Protein AF-A0A844T2I0-F1 (afdb_monomer)

Mean predicted aligned error: 12.99 Å

Organism: NCBI:txid1928661

Radius of gyration: 28.87 Å; Cα contacts (8 Å, |Δi|>4): 2145; chains: 1; bounding box: 83×70×73 Å

Nearest PDB structures (foldseek):
  5awf-assembly1_B  TM=1.811E-01  e=3.032E+00  Escherichia coli K-12

Structure (mmCIF, N/CA/C/O backbone):
data_AF-A0A844T2I0-F1
#
_entry.id   AF-A0A844T2I0-F1
#
loop_
_atom_site.group_PDB
_atom_site.id
_atom_site.type_symbol
_atom_site.label_atom_id
_atom_site.label_alt_id
_atom_site.label_comp_id
_atom_site.label_asym_id
_atom_site.label_entity_id
_atom_site.label_seq_id
_atom_site.pdbx_PDB_ins_code
_atom_site.Cartn_x
_atom_site.Cartn_y
_atom_site.Cartn_z
_atom_site.occupancy
_atom_site.B_iso_or_equiv
_atom_site.auth_seq_id
_atom_site.auth_comp_id
_atom_site.auth_asym_id
_atom_site.auth_atom_id
_atom_site.pdbx_PDB_model_num
ATOM 1 N N . MET A 1 1 ? 27.250 -4.335 -28.735 1.00 69.75 1 MET A N 1
ATOM 2 C CA . MET A 1 1 ? 27.241 -3.597 -27.463 1.00 69.75 1 MET A CA 1
ATOM 3 C C . MET A 1 1 ? 28.532 -3.901 -26.735 1.00 69.75 1 MET A C 1
ATOM 5 O O . MET A 1 1 ? 28.700 -5.016 -26.253 1.00 69.75 1 MET A O 1
ATOM 9 N N . ALA A 1 2 ? 29.478 -2.966 -26.765 1.00 87.81 2 ALA A N 1
ATOM 10 C CA . ALA A 1 2 ? 30.750 -3.079 -26.058 1.00 87.81 2 ALA A CA 1
ATOM 11 C C . ALA A 1 2 ? 30.844 -2.015 -24.954 1.00 87.81 2 ALA A C 1
ATOM 13 O O . ALA A 1 2 ? 30.252 -0.943 -25.071 1.00 87.81 2 ALA A O 1
ATOM 14 N N . ILE A 1 3 ? 31.605 -2.302 -23.894 1.00 90.38 3 ILE A N 1
ATOM 15 C CA . ILE A 1 3 ? 32.010 -1.287 -22.915 1.00 90.38 3 ILE A CA 1
ATOM 16 C C . ILE A 1 3 ? 33.329 -0.686 -23.395 1.00 90.38 3 ILE A C 1
ATOM 18 O O . ILE A 1 3 ? 34.318 -1.404 -23.551 1.00 90.38 3 ILE A O 1
ATOM 22 N N . ILE A 1 4 ? 33.341 0.623 -23.620 1.00 94.62 4 ILE A N 1
ATOM 23 C CA . ILE A 1 4 ? 34.494 1.374 -24.111 1.00 94.62 4 ILE A CA 1
ATOM 24 C C . ILE A 1 4 ? 34.946 2.321 -22.999 1.00 94.62 4 ILE A C 1
ATOM 26 O O . ILE A 1 4 ? 34.184 3.170 -22.542 1.00 94.62 4 ILE A O 1
ATOM 30 N N . THR A 1 5 ? 36.175 2.151 -22.513 1.00 94.88 5 THR A N 1
ATOM 31 C CA . THR A 1 5 ? 36.647 2.827 -21.293 1.00 94.88 5 THR A CA 1
ATOM 32 C C . THR A 1 5 ? 37.458 4.071 -21.623 1.00 94.88 5 THR A C 1
ATOM 34 O O . THR A 1 5 ? 38.388 4.003 -22.424 1.00 94.88 5 THR A O 1
ATOM 37 N N . TRP A 1 6 ? 37.152 5.198 -20.985 1.00 95.38 6 TRP A N 1
ATOM 38 C CA . TRP A 1 6 ? 37.947 6.416 -21.073 1.00 95.38 6 TRP A CA 1
ATOM 39 C C . TRP A 1 6 ? 39.288 6.228 -20.357 1.00 95.38 6 TRP A C 1
ATOM 41 O O . TRP A 1 6 ? 39.349 6.025 -19.146 1.00 95.38 6 TRP A O 1
ATOM 51 N N . ALA A 1 7 ? 40.373 6.308 -21.118 1.00 93.69 7 ALA A N 1
ATOM 52 C CA . ALA A 1 7 ? 41.746 6.308 -20.631 1.00 93.69 7 ALA A CA 1
ATOM 53 C C . ALA A 1 7 ? 42.330 7.728 -20.525 1.00 93.69 7 ALA A C 1
ATOM 55 O O . ALA A 1 7 ? 43.281 7.939 -19.774 1.00 93.69 7 ALA A O 1
ATOM 56 N N . GLY A 1 8 ? 41.801 8.697 -21.288 1.00 93.31 8 GLY A N 1
ATOM 57 C CA . GLY A 1 8 ? 42.269 10.091 -21.277 1.00 93.31 8 GLY A CA 1
ATOM 58 C C . GLY A 1 8 ? 43.742 10.261 -21.674 1.00 93.31 8 GLY A C 1
ATOM 59 O O . GLY A 1 8 ? 44.407 11.194 -21.228 1.00 93.31 8 GLY A O 1
ATOM 60 N N . ALA A 1 9 ? 44.285 9.340 -22.477 1.00 91.12 9 ALA A N 1
ATOM 61 C CA . ALA A 1 9 ? 45.720 9.264 -22.755 1.00 91.12 9 ALA A CA 1
ATOM 62 C C . ALA A 1 9 ? 46.254 10.410 -23.643 1.00 91.12 9 ALA A C 1
ATOM 64 O O . ALA A 1 9 ? 47.429 10.762 -23.544 1.00 91.12 9 ALA A O 1
ATOM 65 N N . THR A 1 10 ? 45.415 11.001 -24.505 1.00 94.62 10 THR A N 1
ATOM 66 C CA . THR A 1 10 ? 45.847 11.895 -25.600 1.00 94.62 10 THR A CA 1
ATOM 67 C C . THR A 1 10 ? 45.339 13.331 -25.484 1.00 94.62 10 THR A C 1
ATOM 69 O O . THR A 1 10 ? 46.075 14.256 -25.826 1.00 94.62 10 THR A O 1
ATOM 72 N N . SER A 1 11 ? 44.120 13.564 -24.996 1.00 94.69 11 SER A N 1
ATOM 73 C CA . SER A 1 11 ? 43.475 14.883 -24.840 1.00 94.69 11 SER A CA 1
ATOM 74 C C . SER A 1 11 ? 42.271 14.774 -23.885 1.00 94.69 11 SER A C 1
ATOM 76 O O . SER A 1 11 ? 42.025 13.709 -23.328 1.00 94.69 11 SER A O 1
ATOM 78 N N . ASN A 1 12 ? 41.541 15.870 -23.666 1.00 93.81 12 ASN A N 1
ATOM 79 C CA . ASN A 1 12 ? 40.228 15.861 -23.009 1.00 93.81 12 ASN A CA 1
ATOM 80 C C . ASN A 1 12 ? 39.062 15.702 -24.003 1.00 93.81 12 ASN A C 1
ATOM 82 O O . ASN A 1 12 ? 37.928 15.541 -23.583 1.00 93.81 12 ASN A O 1
ATOM 86 N N . ASP A 1 13 ? 39.303 15.743 -25.312 1.00 92.81 13 ASP A N 1
ATOM 87 C CA . ASP A 1 13 ? 38.244 15.714 -26.324 1.00 92.81 13 ASP A CA 1
ATOM 88 C C . ASP A 1 13 ? 37.599 14.321 -26.430 1.00 92.81 13 ASP A C 1
ATOM 90 O O . ASP A 1 13 ? 38.273 13.338 -26.767 1.00 92.81 13 ASP A O 1
ATOM 94 N N . TRP A 1 14 ? 36.287 14.253 -26.164 1.00 91.44 14 TRP A N 1
ATOM 95 C CA . TRP A 1 14 ? 35.465 13.039 -26.250 1.00 91.44 14 TRP A CA 1
ATOM 96 C C . TRP A 1 14 ? 35.635 12.295 -27.583 1.00 91.44 14 TRP A C 1
ATOM 98 O O . TRP A 1 14 ? 35.633 11.064 -27.628 1.00 91.44 14 TRP A O 1
ATOM 108 N N . THR A 1 15 ? 35.807 13.035 -28.679 1.00 91.94 15 THR A N 1
ATOM 109 C CA . THR A 1 15 ? 35.833 12.492 -30.045 1.00 91.94 15 THR A CA 1
ATOM 110 C C . THR A 1 15 ? 37.193 11.918 -30.454 1.00 91.94 15 THR A C 1
ATOM 112 O O . THR A 1 15 ? 37.325 11.294 -31.508 1.00 91.94 15 THR A O 1
ATOM 115 N N . THR A 1 16 ? 38.226 12.070 -29.622 1.00 94.00 16 THR A N 1
ATOM 116 C CA . THR A 1 16 ? 39.556 11.522 -29.907 1.00 94.00 16 THR A CA 1
ATOM 117 C C . THR A 1 16 ? 39.598 10.027 -29.564 1.00 94.00 16 THR A C 1
ATOM 119 O O . THR A 1 16 ? 39.719 9.648 -28.402 1.00 94.00 16 THR A O 1
ATOM 122 N N . ALA A 1 17 ? 39.567 9.158 -30.582 1.00 95.00 17 ALA A N 1
ATOM 123 C CA . ALA A 1 17 ? 39.585 7.694 -30.426 1.00 95.00 17 ALA A CA 1
ATOM 124 C C . ALA A 1 17 ? 40.728 7.166 -29.530 1.00 95.00 17 ALA A C 1
ATOM 126 O O . ALA A 1 17 ? 40.533 6.229 -28.765 1.00 95.00 17 ALA A O 1
ATOM 127 N N . ALA A 1 18 ? 41.904 7.803 -29.563 1.00 96.38 18 ALA A N 1
ATOM 128 C CA . ALA A 1 18 ? 43.061 7.437 -28.740 1.00 96.38 18 ALA A CA 1
ATOM 129 C C . ALA A 1 18 ? 42.897 7.732 -27.230 1.00 96.38 18 ALA A C 1
ATOM 131 O O . ALA A 1 18 ? 43.765 7.364 -26.439 1.00 96.38 18 ALA A O 1
ATOM 132 N N . ASN A 1 19 ? 41.813 8.397 -26.813 1.00 96.00 19 ASN A N 1
ATOM 133 C CA . ASN A 1 19 ? 41.444 8.541 -25.402 1.00 96.00 19 ASN A CA 1
ATOM 134 C C . ASN A 1 19 ? 40.646 7.349 -24.869 1.00 96.00 19 ASN A C 1
ATOM 136 O O . ASN A 1 19 ? 40.415 7.291 -23.665 1.00 96.00 19 ASN A O 1
ATOM 140 N N . TRP A 1 20 ? 40.239 6.415 -25.727 1.00 95.94 20 TRP A N 1
ATOM 141 C CA . TRP A 1 20 ? 39.395 5.281 -25.375 1.00 95.94 20 TRP A CA 1
ATOM 142 C C . TRP A 1 20 ? 40.172 3.960 -25.413 1.00 95.94 20 TRP A C 1
ATOM 144 O O . TRP A 1 20 ? 41.181 3.824 -26.106 1.00 95.94 20 TRP A O 1
ATOM 154 N N . SER A 1 21 ? 39.699 2.971 -24.659 1.00 95.00 21 SER A N 1
ATOM 155 C CA . SER A 1 21 ? 40.197 1.597 -24.674 1.00 95.00 21 SER A CA 1
ATOM 156 C C . SER A 1 21 ? 39.020 0.624 -24.826 1.00 95.00 21 SER A C 1
ATOM 158 O O . SER A 1 21 ? 38.177 0.566 -23.921 1.00 95.00 21 SER A O 1
ATOM 160 N N . PRO A 1 22 ? 38.933 -0.132 -25.942 1.00 96.25 22 PRO A N 1
ATOM 161 C CA . PRO A 1 22 ? 39.790 -0.054 -27.140 1.00 96.25 22 PRO A CA 1
ATOM 162 C C . PRO A 1 22 ? 39.733 1.333 -27.826 1.00 96.25 22 PRO A C 1
ATOM 164 O O . PRO A 1 22 ? 38.792 2.078 -27.558 1.00 96.25 22 PRO A O 1
ATOM 167 N N . PRO A 1 23 ? 40.712 1.700 -28.688 1.00 95.88 23 PRO A N 1
ATOM 168 C CA . PRO A 1 23 ? 40.857 3.052 -29.248 1.00 95.88 23 PRO A CA 1
ATOM 169 C C . PRO A 1 23 ? 39.814 3.360 -30.331 1.00 95.88 23 PRO A C 1
ATOM 171 O O . PRO A 1 23 ? 40.124 3.496 -31.514 1.00 95.88 23 PRO A O 1
ATOM 174 N N . THR A 1 24 ? 38.557 3.447 -29.912 1.00 94.88 24 THR A N 1
ATOM 175 C CA . THR A 1 24 ? 37.385 3.768 -30.722 1.00 94.88 24 THR A CA 1
ATOM 176 C C . THR A 1 24 ? 36.472 4.693 -29.930 1.00 94.88 24 THR A C 1
ATOM 178 O O . THR A 1 24 ? 36.330 4.538 -28.722 1.00 94.88 24 THR A O 1
ATOM 181 N N . VAL A 1 25 ? 35.837 5.652 -30.601 1.00 92.88 25 VAL A N 1
ATOM 182 C CA . VAL A 1 25 ? 34.826 6.503 -29.958 1.00 92.88 25 VAL A CA 1
ATOM 183 C C . VAL A 1 25 ? 33.553 5.671 -29.746 1.00 92.88 25 VAL A C 1
ATOM 185 O O . VAL A 1 25 ? 33.112 5.037 -30.714 1.00 92.88 25 VAL A O 1
ATOM 188 N N . PRO A 1 26 ? 32.958 5.660 -28.536 1.00 92.19 26 PRO A N 1
ATOM 189 C CA . PRO A 1 26 ? 31.719 4.935 -28.260 1.00 92.19 26 PRO A CA 1
ATOM 190 C C . PRO A 1 26 ? 30.603 5.302 -29.249 1.00 92.19 26 PRO A C 1
ATOM 192 O O . PRO A 1 26 ? 30.355 6.484 -29.495 1.00 92.19 26 PRO A O 1
ATOM 195 N N . GLN A 1 27 ? 29.938 4.293 -29.815 1.00 90.25 27 GLN A N 1
ATOM 196 C CA . GLN A 1 27 ? 28.776 4.456 -30.696 1.00 90.25 27 GLN A CA 1
ATOM 197 C C . GLN A 1 27 ? 27.467 4.269 -29.915 1.00 90.25 27 GLN A C 1
ATOM 199 O O . GLN A 1 27 ? 27.481 3.830 -28.769 1.00 90.25 27 GLN A O 1
ATOM 204 N N . SER A 1 28 ? 26.315 4.552 -30.530 1.00 85.56 28 SER A N 1
ATOM 205 C CA . SER A 1 28 ? 25.010 4.508 -29.846 1.00 85.56 28 SER A CA 1
ATOM 206 C C . SER A 1 28 ? 24.662 3.162 -29.197 1.00 85.56 28 SER A C 1
ATOM 208 O O . SER A 1 28 ? 23.976 3.123 -28.181 1.00 85.56 28 SER A O 1
ATOM 210 N N . SER A 1 29 ? 25.166 2.052 -29.742 1.00 85.38 29 SER A N 1
ATOM 211 C CA . SER A 1 29 ? 24.976 0.709 -29.181 1.00 85.38 29 SER A CA 1
ATOM 212 C C . SER A 1 29 ? 25.960 0.334 -28.068 1.00 85.38 29 SER A C 1
ATOM 214 O O . SER A 1 29 ? 25.917 -0.803 -27.599 1.00 85.38 29 SER A O 1
ATOM 216 N N . ASP A 1 30 ? 26.901 1.212 -27.722 1.00 89.38 30 ASP A N 1
ATOM 217 C CA . ASP A 1 30 ? 27.963 0.962 -26.747 1.00 89.38 30 ASP A CA 1
ATOM 218 C C . ASP A 1 30 ? 27.658 1.604 -25.389 1.00 89.38 30 ASP A C 1
ATOM 220 O O . ASP A 1 30 ? 26.707 2.370 -25.215 1.00 89.38 30 ASP A O 1
ATOM 224 N N . THR A 1 31 ? 28.498 1.294 -24.405 1.00 88.62 31 THR A N 1
ATOM 225 C CA . THR A 1 31 ? 28.509 1.952 -23.098 1.00 88.62 31 THR A CA 1
ATOM 226 C C . THR A 1 31 ? 29.874 2.583 -22.862 1.00 88.62 31 THR A C 1
ATOM 228 O O . THR A 1 31 ? 30.890 1.888 -22.839 1.00 88.62 31 THR A O 1
ATOM 231 N N . ALA A 1 32 ? 29.908 3.898 -22.674 1.00 91.19 32 ALA A N 1
ATOM 232 C CA . ALA A 1 32 ? 31.112 4.619 -22.291 1.00 91.19 32 ALA A CA 1
ATOM 233 C C . ALA A 1 32 ? 31.333 4.496 -20.778 1.00 91.19 32 ALA A C 1
ATOM 235 O O . ALA A 1 32 ? 30.463 4.867 -19.996 1.00 91.19 32 ALA A O 1
ATOM 236 N N . LEU A 1 33 ? 32.493 3.999 -20.355 1.00 91.69 33 LEU A N 1
ATOM 237 C CA . LEU A 1 33 ? 32.886 3.921 -18.947 1.00 91.69 33 LEU A CA 1
ATOM 238 C C . LEU A 1 33 ? 33.938 4.990 -18.646 1.00 91.69 33 LEU A C 1
ATOM 240 O O . LEU A 1 33 ? 35.017 4.954 -19.232 1.00 91.69 33 LEU A O 1
ATOM 244 N N . ILE A 1 34 ? 33.667 5.900 -17.712 1.00 91.94 34 ILE A N 1
ATOM 245 C CA . ILE A 1 34 ? 34.626 6.910 -17.247 1.00 91.94 34 ILE A CA 1
ATOM 246 C C . ILE A 1 34 ? 35.048 6.552 -15.814 1.00 91.94 34 ILE A C 1
ATOM 248 O O . ILE A 1 34 ? 34.294 6.818 -14.876 1.00 91.94 34 ILE A O 1
ATOM 252 N N . PRO A 1 35 ? 36.220 5.920 -15.620 1.00 90.12 35 PRO A N 1
ATOM 253 C CA . PRO A 1 35 ? 36.683 5.527 -14.294 1.00 90.12 35 PRO A CA 1
ATOM 254 C C . PRO A 1 35 ? 37.177 6.739 -13.481 1.00 90.12 35 PRO A C 1
ATOM 256 O O . PRO A 1 35 ? 37.520 7.773 -14.060 1.00 90.12 35 PRO A O 1
ATOM 259 N N . PRO A 1 36 ? 37.257 6.626 -12.142 1.00 88.50 36 PRO A N 1
ATOM 260 C CA . PRO A 1 36 ? 37.872 7.658 -11.314 1.00 88.50 36 PRO A CA 1
ATOM 261 C C . PRO A 1 36 ? 39.375 7.800 -11.601 1.00 88.50 36 PRO A C 1
ATOM 263 O O . PRO A 1 36 ? 40.029 6.868 -12.073 1.00 88.50 36 PRO A O 1
ATOM 266 N N . GLY A 1 37 ? 39.937 8.972 -11.293 1.00 83.00 37 GLY A N 1
ATOM 267 C CA . GLY A 1 37 ? 41.390 9.195 -11.336 1.00 83.00 37 GLY A CA 1
ATOM 268 C C . GLY A 1 37 ? 41.997 9.329 -12.739 1.00 83.00 37 GLY A C 1
ATOM 269 O O . GLY A 1 37 ? 43.213 9.217 -12.901 1.00 83.00 37 GLY A O 1
ATOM 270 N N . THR A 1 38 ? 41.184 9.581 -13.767 1.00 84.88 38 THR A N 1
ATOM 271 C CA . THR A 1 38 ? 41.684 9.840 -15.125 1.00 84.88 38 THR A CA 1
ATOM 272 C C . THR A 1 38 ? 42.481 11.144 -15.161 1.00 84.88 38 THR A C 1
ATOM 274 O O . THR A 1 38 ? 42.007 12.172 -14.682 1.00 84.88 38 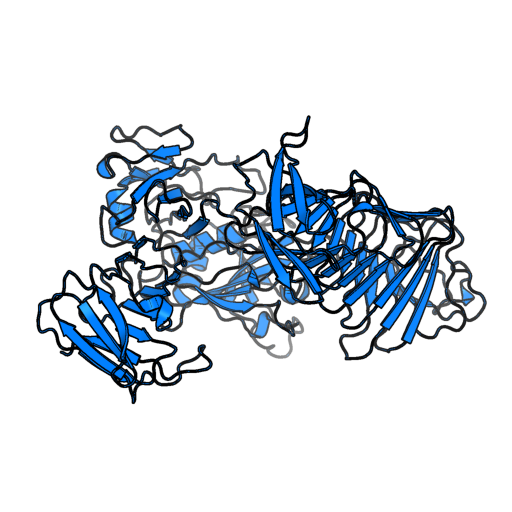THR A O 1
ATOM 277 N N . SER A 1 39 ? 43.667 11.136 -15.776 1.00 84.69 39 SER A N 1
ATOM 278 C CA . SER A 1 39 ? 44.554 12.312 -15.831 1.00 84.69 39 SER A CA 1
ATOM 279 C C . SER A 1 39 ? 43.997 13.472 -16.664 1.00 84.69 39 SER A C 1
ATOM 281 O O . SER A 1 39 ? 44.412 14.617 -16.488 1.00 84.69 39 SER A O 1
ATOM 283 N N . ARG A 1 40 ? 43.066 13.182 -17.581 1.00 92.94 40 ARG A N 1
ATOM 284 C CA . ARG A 1 40 ? 42.372 14.160 -18.425 1.00 92.94 40 ARG A CA 1
ATOM 285 C C . ARG A 1 40 ? 40.884 13.849 -18.414 1.00 92.94 40 ARG A C 1
ATOM 287 O O . ARG A 1 40 ? 40.463 12.864 -19.015 1.00 92.94 40 ARG A O 1
ATOM 294 N N . ALA A 1 41 ? 40.112 14.674 -17.716 1.00 92.25 41 ALA A N 1
ATOM 295 C CA . ALA A 1 41 ? 38.660 14.557 -17.676 1.00 92.25 41 ALA A CA 1
ATOM 296 C C . ALA A 1 41 ? 38.062 14.748 -19.084 1.00 92.25 41 ALA A C 1
ATOM 298 O O . ALA A 1 41 ? 38.494 15.668 -19.785 1.00 92.25 41 ALA A O 1
ATOM 299 N N . PRO A 1 42 ? 37.092 13.923 -19.510 1.00 94.00 42 PRO A N 1
ATOM 300 C CA . PRO A 1 42 ? 36.439 14.085 -20.803 1.00 94.00 42 PRO A CA 1
ATOM 301 C C . PRO A 1 42 ? 35.680 15.417 -20.908 1.00 94.00 42 PRO A C 1
ATOM 303 O O . PRO A 1 42 ? 35.055 15.891 -19.956 1.00 94.00 42 PRO A O 1
ATOM 306 N N . THR A 1 43 ? 35.716 16.001 -22.102 1.00 92.69 43 THR A N 1
ATOM 307 C CA . THR A 1 43 ? 34.972 17.185 -22.528 1.00 92.69 43 THR A CA 1
ATOM 308 C C . THR A 1 43 ? 34.156 16.833 -23.765 1.00 92.69 43 THR A C 1
ATOM 310 O O . THR A 1 43 ? 34.708 16.516 -24.820 1.00 92.69 43 THR A O 1
ATOM 313 N N . ILE A 1 44 ? 32.833 16.914 -23.640 1.00 89.06 44 ILE A N 1
ATOM 314 C CA . ILE A 1 44 ? 31.886 16.758 -24.744 1.00 89.06 44 ILE A CA 1
ATOM 315 C C . ILE A 1 44 ? 31.719 18.131 -25.403 1.00 89.06 44 ILE A C 1
ATOM 317 O O . ILE A 1 44 ? 30.972 18.973 -24.912 1.00 89.06 44 ILE A O 1
ATOM 321 N N . SER A 1 45 ? 32.461 18.380 -26.482 1.00 82.44 45 SER A N 1
ATOM 322 C CA . SER A 1 45 ? 32.497 19.668 -27.199 1.00 82.44 45 SER A CA 1
ATOM 323 C C . SER A 1 45 ? 31.698 19.686 -28.508 1.00 82.44 45 SER A C 1
ATOM 325 O O . SER A 1 45 ? 31.561 20.744 -29.120 1.00 82.44 45 SER A O 1
ATOM 327 N N . ALA A 1 46 ? 31.159 18.544 -28.944 1.00 67.19 46 ALA A N 1
ATOM 328 C CA . ALA A 1 46 ? 30.363 18.417 -30.163 1.00 67.19 46 ALA A CA 1
ATOM 329 C C . ALA A 1 46 ? 29.050 17.665 -29.895 1.00 67.19 46 ALA A C 1
ATOM 331 O O . ALA A 1 46 ? 29.000 16.758 -29.064 1.00 67.19 46 ALA A O 1
ATOM 332 N N . LEU A 1 47 ? 27.995 18.044 -30.625 1.00 61.59 47 LEU A N 1
ATOM 333 C CA . LEU A 1 47 ? 26.693 17.371 -30.609 1.00 61.59 47 LEU A CA 1
ATOM 334 C C . LEU A 1 47 ? 26.857 15.905 -31.043 1.00 61.59 47 LEU A C 1
ATOM 336 O O . LEU A 1 47 ? 27.437 15.651 -32.098 1.00 61.59 47 LEU A O 1
ATOM 340 N N . GLY A 1 48 ? 26.315 14.952 -30.274 1.00 62.16 48 GLY A N 1
ATOM 341 C CA . GLY A 1 48 ? 26.172 13.567 -30.753 1.00 62.16 48 GLY A CA 1
ATOM 342 C C . GLY A 1 48 ? 26.516 12.427 -29.793 1.00 62.16 48 GLY A C 1
ATOM 343 O O . GLY A 1 48 ? 26.605 11.286 -30.253 1.00 62.16 48 GLY A O 1
ATOM 344 N N . VAL A 1 49 ? 26.685 12.665 -28.485 1.00 76.50 49 VAL A N 1
ATOM 345 C CA . VAL A 1 49 ? 26.754 11.540 -27.532 1.00 76.50 49 VAL A CA 1
ATOM 346 C C . VAL A 1 49 ? 25.402 10.827 -27.529 1.00 76.50 49 VAL A C 1
ATOM 348 O O . VAL A 1 49 ? 24.392 11.394 -27.121 1.00 76.50 49 VAL A O 1
ATOM 351 N N . SER A 1 50 ? 25.400 9.602 -28.051 1.00 79.12 50 SER A N 1
ATOM 352 C CA . SER A 1 50 ? 24.217 8.751 -28.250 1.00 79.12 50 SER A CA 1
ATOM 353 C C . SER A 1 50 ? 24.368 7.371 -27.600 1.00 79.12 50 SER A C 1
ATOM 355 O O . SER A 1 50 ? 23.498 6.520 -27.755 1.00 79.12 50 SER A O 1
ATOM 357 N N . CYS A 1 51 ? 25.456 7.155 -26.857 1.00 82.38 51 CYS A N 1
ATOM 358 C CA . CYS A 1 51 ? 25.729 5.934 -26.108 1.00 82.38 51 CYS A CA 1
ATOM 359 C C . CYS A 1 51 ? 25.302 6.063 -24.638 1.00 82.38 51 CYS A C 1
ATOM 361 O O . CYS A 1 51 ? 25.243 7.168 -24.088 1.00 82.38 51 CYS A O 1
ATOM 363 N N . ALA A 1 52 ? 25.088 4.925 -23.976 1.00 84.81 52 ALA A N 1
ATOM 364 C CA . ALA A 1 52 ? 24.953 4.891 -22.522 1.00 84.81 52 ALA A CA 1
ATOM 365 C C . ALA A 1 52 ? 26.275 5.298 -21.847 1.00 84.81 52 ALA A C 1
ATOM 367 O O . ALA A 1 52 ? 27.353 5.083 -22.410 1.00 84.81 52 ALA A O 1
ATOM 368 N N . MET A 1 53 ? 26.212 5.859 -20.640 1.00 87.56 53 MET A N 1
ATOM 369 C CA . MET A 1 53 ? 27.395 6.273 -19.877 1.00 87.56 53 MET A CA 1
ATOM 370 C C . MET A 1 53 ? 27.399 5.670 -18.476 1.00 87.56 53 MET A C 1
ATOM 372 O O . MET A 1 53 ? 26.367 5.629 -17.816 1.00 87.56 53 MET A O 1
ATOM 376 N N . ILE A 1 54 ? 28.574 5.256 -18.007 1.00 87.00 54 ILE A N 1
ATOM 377 C CA . ILE A 1 54 ? 28.846 4.896 -16.617 1.00 87.00 54 ILE A CA 1
ATOM 378 C C . ILE A 1 54 ? 29.935 5.833 -16.100 1.00 87.00 54 ILE A C 1
ATOM 380 O O . ILE A 1 54 ? 31.047 5.843 -16.632 1.00 87.00 54 ILE A O 1
ATOM 384 N N . LEU A 1 55 ? 29.624 6.605 -15.060 1.00 87.94 55 LEU A N 1
ATOM 385 C CA . LEU A 1 55 ? 30.592 7.437 -14.346 1.00 87.94 55 LEU A CA 1
ATOM 386 C C . LEU A 1 55 ? 30.984 6.724 -13.049 1.00 87.94 55 LEU A C 1
ATOM 388 O O . LEU A 1 55 ? 30.137 6.496 -12.185 1.00 87.94 55 LEU A O 1
ATOM 392 N N . GLY A 1 56 ? 32.261 6.362 -12.929 1.00 81.25 56 GLY A N 1
ATOM 393 C CA . GLY A 1 56 ? 32.802 5.616 -11.793 1.00 81.25 56 GLY A CA 1
ATOM 394 C C . GLY A 1 56 ? 33.144 4.153 -12.098 1.00 81.25 56 GLY A C 1
ATOM 395 O O . GLY A 1 56 ? 33.017 3.669 -13.221 1.00 81.25 56 GLY A O 1
ATOM 396 N N . LYS A 1 57 ? 33.640 3.448 -11.075 1.00 72.25 57 LYS A N 1
ATOM 397 C CA . LYS A 1 57 ? 33.902 1.995 -11.047 1.00 72.25 57 LYS A CA 1
ATOM 398 C C . LYS A 1 57 ? 33.783 1.511 -9.589 1.00 72.25 57 LYS A C 1
ATOM 400 O O . LYS A 1 57 ? 33.408 2.270 -8.708 1.00 72.25 57 LYS A O 1
ATOM 405 N N . ALA A 1 58 ? 34.139 0.261 -9.291 1.00 60.06 58 ALA A N 1
ATOM 406 C CA . ALA A 1 58 ? 34.179 -0.315 -7.939 1.00 60.06 58 ALA A CA 1
ATOM 407 C C . ALA A 1 58 ? 35.197 0.320 -6.959 1.00 60.06 58 ALA A C 1
ATOM 409 O O . ALA A 1 58 ? 35.451 -0.247 -5.900 1.00 60.06 58 ALA A O 1
ATOM 410 N N . GLU A 1 59 ? 35.807 1.446 -7.315 1.00 64.62 59 GLU A N 1
ATOM 411 C CA . GLU A 1 59 ? 36.903 2.090 -6.593 1.00 64.62 59 GLU A CA 1
ATOM 412 C C . GLU A 1 59 ? 36.451 3.488 -6.141 1.00 64.62 59 GLU A C 1
ATOM 414 O O . GLU A 1 59 ? 35.690 4.145 -6.851 1.00 64.62 59 GLU A O 1
ATOM 419 N N . SER A 1 60 ? 36.918 3.946 -4.975 1.00 69.69 60 SER A N 1
ATOM 420 C CA . SER A 1 60 ? 36.737 5.336 -4.532 1.00 69.69 60 SER A CA 1
ATOM 421 C C . SER A 1 60 ? 37.531 6.300 -5.403 1.00 69.69 60 SER A C 1
ATOM 423 O O . SER A 1 60 ? 38.619 5.962 -5.875 1.00 69.69 60 SER A O 1
ATOM 425 N N . GLY A 1 61 ? 37.057 7.534 -5.518 1.00 81.12 61 GLY A N 1
ATOM 426 C CA . GLY A 1 61 ? 37.797 8.610 -6.164 1.00 81.12 61 GLY A CA 1
ATOM 427 C C . GLY A 1 61 ? 36.868 9.667 -6.730 1.00 81.12 61 GLY A C 1
ATOM 428 O O . GLY A 1 61 ? 35.692 9.714 -6.380 1.00 81.12 61 GLY A O 1
ATOM 429 N N . SER A 1 62 ? 37.406 10.495 -7.622 1.00 87.75 62 SER A N 1
ATOM 430 C CA . SER A 1 62 ? 36.638 11.526 -8.306 1.00 87.75 62 SER A CA 1
ATOM 431 C C . SER A 1 62 ? 36.568 11.296 -9.812 1.00 87.75 62 SER A C 1
ATOM 433 O O . SER A 1 62 ? 37.531 10.843 -10.444 1.00 87.75 62 SER A O 1
ATOM 435 N N . VAL A 1 63 ? 35.410 11.617 -10.386 1.00 90.69 63 VAL A N 1
ATOM 436 C CA . VAL A 1 63 ? 35.150 11.628 -11.828 1.00 90.69 63 VAL A CA 1
ATOM 437 C C . VAL A 1 63 ? 34.658 13.016 -12.206 1.00 90.69 63 VAL A C 1
ATOM 439 O O . VAL A 1 63 ? 33.763 13.553 -11.566 1.00 90.69 63 VAL A O 1
ATOM 442 N N . THR A 1 64 ? 35.199 13.595 -13.273 1.00 92.88 64 THR A N 1
ATOM 443 C CA . THR A 1 64 ? 34.700 14.861 -13.819 1.00 92.88 64 THR A CA 1
ATOM 444 C C . THR A 1 64 ? 34.307 14.665 -15.272 1.00 92.88 64 THR A C 1
ATOM 446 O O . THR A 1 64 ? 35.085 14.120 -16.052 1.00 92.88 64 THR A O 1
ATOM 449 N N . LEU A 1 65 ? 33.120 15.139 -15.641 1.00 91.94 65 LEU A N 1
ATOM 450 C CA . LEU A 1 65 ? 32.653 15.221 -17.019 1.00 91.94 65 LEU A CA 1
ATOM 451 C C . LEU A 1 65 ? 32.328 16.679 -17.343 1.00 91.94 65 LEU A C 1
ATOM 453 O O . LEU A 1 65 ? 31.486 17.297 -16.693 1.00 91.94 65 LEU A O 1
ATOM 457 N N . ASN A 1 66 ? 32.992 17.221 -18.362 1.00 92.38 66 ASN A N 1
ATOM 458 C CA . ASN A 1 66 ? 32.714 18.561 -18.863 1.00 92.38 66 ASN A CA 1
ATOM 459 C C . ASN A 1 66 ? 31.773 18.474 -20.066 1.00 92.38 66 ASN A C 1
ATOM 461 O O . ASN A 1 66 ? 32.044 17.747 -21.024 1.00 92.38 66 ASN A O 1
ATOM 465 N N . VAL A 1 67 ? 30.694 19.246 -20.044 1.00 88.88 67 VAL A N 1
ATOM 466 C CA . VAL A 1 67 ? 29.667 19.267 -21.085 1.00 88.88 67 VAL A CA 1
ATOM 467 C C . VAL A 1 67 ? 29.624 20.663 -21.693 1.00 88.88 67 VAL A C 1
ATOM 469 O O . VAL A 1 67 ? 29.167 21.611 -21.063 1.00 88.88 67 VAL A O 1
ATOM 472 N N . ALA A 1 68 ? 30.119 20.797 -22.919 1.00 84.81 68 ALA A N 1
ATOM 473 C CA . ALA A 1 68 ? 30.152 22.054 -23.668 1.00 84.81 68 ALA A CA 1
ATOM 474 C C . ALA A 1 68 ? 29.230 22.036 -24.903 1.00 84.81 68 ALA A C 1
ATOM 476 O O . ALA A 1 68 ? 29.244 22.979 -25.685 1.00 84.81 68 ALA A O 1
ATOM 477 N N . ALA A 1 69 ? 28.440 20.976 -25.087 1.00 79.25 69 ALA A N 1
ATOM 478 C CA . ALA A 1 69 ? 27.441 20.827 -26.143 1.00 79.25 69 ALA A CA 1
ATOM 479 C C . ALA A 1 69 ? 26.262 19.978 -25.635 1.00 79.25 69 ALA A C 1
ATOM 481 O O . ALA A 1 69 ? 26.403 19.267 -24.639 1.00 79.25 69 ALA A O 1
ATOM 482 N N . ALA A 1 70 ? 25.114 20.016 -26.322 1.00 69.44 70 ALA A N 1
ATOM 483 C CA . ALA A 1 70 ? 23.974 19.172 -25.957 1.00 69.44 70 ALA A CA 1
ATOM 484 C C . ALA A 1 70 ? 24.301 17.673 -26.118 1.00 69.44 70 ALA A C 1
ATOM 486 O O . ALA A 1 70 ? 24.948 17.268 -27.091 1.00 69.44 70 ALA A O 1
ATOM 487 N N . PHE A 1 71 ? 23.828 16.850 -25.180 1.00 71.94 71 PHE A N 1
ATOM 488 C CA . PHE A 1 71 ? 23.975 15.394 -25.206 1.00 71.94 71 PHE A CA 1
ATOM 489 C C . PHE A 1 71 ? 22.600 14.722 -25.299 1.00 71.94 71 PHE A C 1
ATOM 491 O O . PHE A 1 71 ? 21.626 15.211 -24.735 1.00 71.94 71 PHE A O 1
ATOM 498 N N . GLY A 1 72 ? 22.508 13.660 -26.106 1.00 64.06 72 GLY A N 1
ATOM 499 C CA . GLY A 1 72 ? 21.233 13.070 -26.517 1.00 64.06 72 GLY A CA 1
ATOM 500 C C . GLY A 1 72 ? 20.498 12.313 -25.407 1.00 64.06 72 GLY A C 1
ATOM 501 O O . GLY A 1 72 ? 20.973 12.201 -24.278 1.00 64.06 72 GLY A O 1
ATOM 502 N N . ALA A 1 73 ? 19.337 11.756 -25.761 1.00 65.38 73 ALA A N 1
ATOM 503 C CA . ALA A 1 73 ? 18.511 10.904 -24.905 1.00 65.38 73 ALA A CA 1
ATOM 504 C C . ALA A 1 73 ? 19.214 9.567 -24.599 1.00 65.38 73 ALA A C 1
ATOM 506 O O . ALA A 1 73 ? 18.947 8.552 -25.242 1.00 65.38 73 ALA A O 1
ATOM 507 N N . THR A 1 74 ? 20.158 9.559 -23.657 1.00 70.81 74 THR A N 1
ATOM 508 C CA . THR A 1 74 ? 20.882 8.344 -23.267 1.00 70.81 74 THR A CA 1
ATOM 509 C C . THR A 1 74 ? 20.870 8.139 -21.756 1.00 70.81 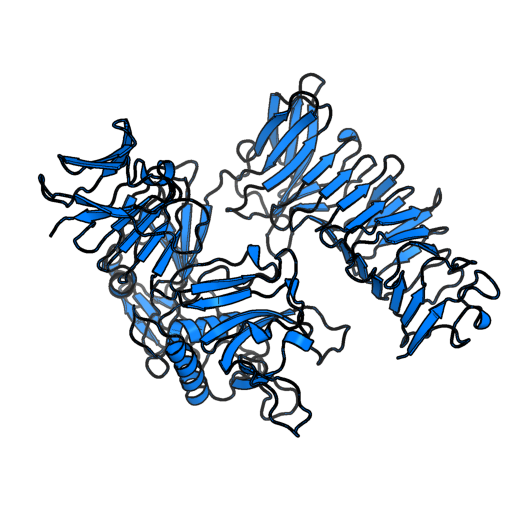74 THR A C 1
ATOM 511 O O . THR A 1 74 ? 20.849 9.110 -20.995 1.00 70.81 74 THR A O 1
ATOM 514 N N . PRO A 1 75 ? 20.865 6.880 -21.284 1.00 75.19 75 PRO A N 1
ATOM 515 C CA . PRO A 1 75 ? 20.994 6.604 -19.865 1.00 75.19 75 PRO A CA 1
ATOM 516 C C . PRO A 1 75 ? 22.430 6.885 -19.396 1.00 75.19 75 PRO A C 1
ATOM 518 O O . PRO A 1 75 ? 23.408 6.418 -19.986 1.00 75.19 75 PRO A O 1
ATOM 521 N N . MET A 1 76 ? 22.541 7.625 -18.301 1.00 80.62 76 MET A N 1
ATOM 522 C CA . MET A 1 76 ? 23.749 7.875 -17.531 1.00 80.62 76 MET A CA 1
ATOM 523 C C . MET A 1 76 ? 23.599 7.207 -16.162 1.00 80.62 76 MET A C 1
ATOM 525 O O . MET A 1 76 ? 22.737 7.553 -15.357 1.00 80.62 76 MET A O 1
ATOM 529 N N . MET A 1 77 ? 24.459 6.237 -15.890 1.00 76.31 77 MET A N 1
ATOM 530 C CA . MET A 1 77 ? 24.521 5.540 -14.617 1.00 76.31 77 MET A CA 1
ATOM 531 C C . MET A 1 77 ? 25.707 6.062 -13.812 1.00 76.31 77 MET A C 1
ATOM 533 O O . MET A 1 77 ? 26.839 6.094 -14.296 1.00 76.31 77 MET A O 1
ATOM 537 N N . ILE A 1 78 ? 25.459 6.468 -12.575 1.00 75.25 78 ILE A N 1
ATOM 538 C CA . ILE A 1 78 ? 26.494 6.879 -11.635 1.00 75.25 78 ILE A CA 1
ATOM 539 C C . ILE A 1 78 ? 26.625 5.754 -10.611 1.00 75.25 78 ILE A C 1
ATOM 541 O O . ILE A 1 78 ? 25.770 5.566 -9.744 1.00 75.25 78 ILE A O 1
ATOM 545 N N . CYS A 1 79 ? 27.681 4.952 -10.769 1.00 61.88 79 CYS A N 1
ATOM 546 C CA . CYS A 1 79 ? 27.901 3.735 -9.994 1.00 61.88 79 CYS A CA 1
ATOM 547 C C . CYS A 1 79 ? 29.272 3.736 -9.316 1.00 61.88 79 CYS A C 1
ATOM 549 O O . CYS A 1 79 ? 30.308 3.655 -9.974 1.00 61.88 79 CYS A O 1
ATOM 551 N N . GLY A 1 80 ? 29.263 3.684 -7.988 1.00 54.47 80 GLY A N 1
ATOM 552 C CA . GLY A 1 80 ? 30.262 2.988 -7.185 1.00 54.47 80 GLY A CA 1
ATOM 553 C C . GLY A 1 80 ? 29.725 1.595 -6.858 1.00 54.47 80 GLY A C 1
ATOM 554 O O . GLY A 1 80 ? 28.539 1.441 -6.568 1.00 54.47 80 GLY A O 1
ATOM 555 N N . LYS A 1 81 ? 30.546 0.541 -6.933 1.00 42.97 81 LYS A N 1
ATOM 556 C CA . LYS A 1 81 ? 30.125 -0.773 -6.406 1.00 42.97 81 LYS A CA 1
ATOM 557 C C . LYS A 1 81 ? 29.790 -0.585 -4.924 1.00 42.97 81 LYS A C 1
ATOM 559 O O . LYS A 1 81 ? 30.571 0.077 -4.254 1.00 42.97 81 LYS A O 1
ATOM 564 N N . GLY A 1 82 ? 28.683 -1.169 -4.451 1.00 41.59 82 GLY A N 1
ATOM 565 C CA . GLY A 1 82 ? 28.152 -1.095 -3.078 1.00 41.59 82 GLY A CA 1
ATOM 566 C C . GLY A 1 82 ? 29.100 -1.573 -1.968 1.00 41.59 82 GLY A C 1
ATOM 567 O O . GLY A 1 82 ? 28.821 -2.533 -1.260 1.00 41.59 82 GLY A O 1
ATOM 568 N N . GLY A 1 83 ? 30.237 -0.904 -1.836 1.00 48.09 83 GLY A N 1
ATOM 569 C CA . GLY A 1 83 ? 31.156 -0.924 -0.715 1.00 48.09 83 GLY A CA 1
ATOM 570 C C . GLY A 1 83 ? 31.256 0.484 -0.132 1.00 48.09 83 GLY A C 1
ATOM 571 O O . GLY A 1 83 ? 30.833 1.457 -0.743 1.00 48.09 83 GLY A O 1
ATOM 572 N N . THR A 1 84 ? 31.812 0.584 1.067 1.00 46.50 84 THR A N 1
ATOM 573 C CA . THR A 1 84 ? 31.846 1.767 1.946 1.00 46.50 84 THR A CA 1
ATOM 574 C C . THR A 1 84 ? 32.676 2.960 1.438 1.00 46.50 84 THR A C 1
ATOM 576 O O . THR A 1 84 ? 33.114 3.780 2.243 1.00 46.50 84 THR A O 1
ATOM 579 N N . SER A 1 85 ? 32.976 3.047 0.144 1.00 55.53 85 SER A N 1
ATOM 580 C CA . SER A 1 85 ? 33.937 4.001 -0.414 1.00 55.53 85 SER A CA 1
ATOM 581 C C . SER A 1 85 ? 33.208 5.061 -1.244 1.00 55.53 85 SER A C 1
ATOM 583 O O . SER A 1 85 ? 32.649 4.737 -2.289 1.00 55.53 85 SER A O 1
ATOM 585 N N . ALA A 1 86 ? 33.233 6.317 -0.788 1.00 67.50 86 ALA A N 1
ATOM 586 C CA . ALA A 1 86 ? 32.593 7.445 -1.464 1.00 67.50 86 ALA A CA 1
ATOM 587 C C . ALA A 1 86 ? 33.159 7.670 -2.883 1.00 67.50 86 ALA A C 1
ATOM 589 O O . ALA A 1 86 ? 34.371 7.570 -3.112 1.00 67.50 86 ALA A O 1
ATOM 590 N N . LEU A 1 87 ? 32.263 7.962 -3.828 1.00 81.62 87 LEU A N 1
ATOM 591 C CA . LEU A 1 87 ? 32.571 8.391 -5.193 1.00 81.62 87 LEU A CA 1
ATOM 592 C C . LEU A 1 87 ? 32.064 9.824 -5.362 1.00 81.62 87 LEU A C 1
ATOM 594 O O . LEU A 1 87 ? 30.874 10.065 -5.167 1.00 81.62 87 LEU A O 1
ATOM 598 N N . ASP A 1 88 ? 32.945 10.729 -5.782 1.00 87.19 88 ASP A N 1
ATOM 599 C CA . ASP A 1 88 ? 32.594 12.122 -6.060 1.00 87.19 88 ASP A CA 1
ATOM 600 C C . ASP A 1 88 ? 32.535 12.346 -7.575 1.00 87.19 88 ASP A C 1
ATOM 602 O O . ASP A 1 88 ? 33.542 12.253 -8.281 1.00 87.19 88 ASP A O 1
ATOM 606 N N . VAL A 1 89 ? 31.352 12.631 -8.108 1.00 90.56 89 VAL A N 1
ATOM 607 C CA . VAL A 1 89 ? 31.162 12.909 -9.535 1.00 90.56 89 VAL A CA 1
ATOM 608 C C . VAL A 1 89 ? 30.874 14.385 -9.729 1.00 90.56 89 VAL A C 1
ATOM 610 O O . VAL A 1 89 ? 29.966 14.924 -9.117 1.00 90.56 89 VAL A O 1
ATOM 613 N N . THR A 1 90 ? 31.598 15.045 -10.625 1.00 93.75 90 THR A N 1
ATOM 614 C CA . THR A 1 90 ? 31.319 16.424 -11.031 1.00 93.75 90 THR A CA 1
ATOM 615 C C . THR A 1 90 ? 30.846 16.465 -12.477 1.00 93.75 90 THR A C 1
ATOM 617 O O . THR A 1 90 ? 31.582 16.077 -13.387 1.00 93.75 90 THR A O 1
ATOM 620 N N . LEU A 1 91 ? 29.643 16.991 -12.697 1.00 92.88 91 LEU A N 1
ATOM 621 C CA . LEU A 1 91 ? 29.132 17.362 -14.013 1.00 92.88 91 LEU A CA 1
ATOM 622 C C . LEU A 1 91 ? 29.260 18.879 -14.170 1.00 92.88 91 LEU A C 1
ATOM 624 O O . LEU A 1 91 ? 28.579 19.641 -13.484 1.00 92.88 91 LEU A O 1
ATOM 628 N N . SER A 1 92 ? 30.157 19.321 -15.052 1.00 93.69 92 SER A N 1
ATOM 629 C CA . SER A 1 92 ? 30.387 20.743 -15.317 1.00 93.69 92 SER A CA 1
ATOM 630 C C . SER A 1 92 ? 29.794 21.133 -16.665 1.00 93.69 92 SER A C 1
ATOM 632 O O . SER A 1 92 ? 30.313 20.761 -17.718 1.00 93.69 92 SER A O 1
ATOM 634 N N . ILE A 1 93 ? 28.693 21.875 -16.626 1.00 92.44 93 ILE A N 1
ATOM 635 C CA . ILE A 1 93 ? 27.957 22.355 -17.792 1.00 92.44 93 ILE A CA 1
ATOM 636 C C . ILE A 1 93 ? 28.514 23.727 -18.186 1.00 92.44 93 ILE A C 1
ATOM 638 O O . ILE A 1 93 ? 28.371 24.711 -17.466 1.00 92.44 93 ILE A O 1
ATOM 642 N N . GLN A 1 94 ? 29.201 23.784 -19.324 1.00 90.44 94 GLN A N 1
ATOM 643 C CA . GLN A 1 94 ? 29.954 24.953 -19.791 1.00 90.44 94 GLN A CA 1
ATOM 644 C C . GLN A 1 94 ? 29.183 25.798 -20.812 1.00 90.44 94 GLN A C 1
ATOM 646 O O . GLN A 1 94 ? 29.571 26.930 -21.090 1.00 90.44 94 GLN A O 1
ATOM 651 N N . GLN A 1 95 ? 28.122 25.244 -21.398 1.00 87.62 95 GLN A N 1
ATOM 652 C CA . GLN A 1 95 ? 27.238 25.907 -22.356 1.00 87.62 95 GLN A CA 1
ATOM 653 C C . GLN A 1 95 ? 25.792 25.474 -22.114 1.00 87.62 95 GLN A C 1
ATOM 655 O O . GLN A 1 95 ? 25.543 24.500 -21.405 1.00 87.62 95 GLN A O 1
ATOM 660 N N . VAL A 1 96 ? 24.835 26.174 -22.728 1.00 87.44 96 VAL A N 1
ATOM 661 C CA . VAL A 1 96 ? 23.423 25.770 -22.691 1.00 87.44 96 VAL A CA 1
ATOM 662 C C . VAL A 1 96 ? 23.286 24.344 -23.216 1.00 87.44 96 VAL A C 1
ATOM 664 O O . VAL A 1 96 ? 23.724 24.025 -24.322 1.00 87.44 96 VAL A O 1
ATOM 667 N N . CYS A 1 97 ? 22.672 23.489 -22.406 1.00 86.38 97 CYS A N 1
ATOM 668 C CA . CYS A 1 97 ? 22.557 22.070 -22.686 1.00 86.38 97 CYS A CA 1
ATOM 669 C C . CYS A 1 97 ? 21.151 21.578 -22.356 1.00 86.38 97 CYS A C 1
ATOM 671 O O . CYS A 1 97 ? 20.559 22.007 -21.367 1.00 86.38 97 CYS A O 1
ATOM 673 N N . THR A 1 98 ? 20.643 20.641 -23.153 1.00 88.12 98 THR A N 1
ATOM 674 C CA . THR A 1 98 ? 19.404 19.913 -22.873 1.00 88.12 98 THR A CA 1
ATOM 675 C C . THR A 1 98 ? 19.716 18.434 -22.710 1.00 88.12 98 THR A C 1
ATOM 677 O O . THR A 1 98 ? 20.507 17.892 -23.476 1.00 88.12 98 THR A O 1
ATOM 680 N N . PHE A 1 99 ? 19.092 17.801 -21.723 1.00 87.69 99 PHE A N 1
ATOM 681 C CA . PHE A 1 99 ? 19.133 16.373 -21.461 1.00 87.69 99 PHE A CA 1
ATOM 682 C C . PHE A 1 99 ? 17.715 15.810 -21.439 1.00 87.69 99 PHE A C 1
ATOM 684 O O . PHE A 1 99 ? 16.823 16.402 -20.840 1.00 87.69 99 PHE A O 1
ATOM 691 N N . SER A 1 100 ? 17.514 14.664 -22.080 1.00 84.44 100 SER A N 1
ATOM 692 C CA . SER A 1 100 ? 16.218 13.978 -22.179 1.00 84.44 100 SER A CA 1
ATOM 693 C C . SER A 1 100 ? 16.353 12.470 -21.929 1.00 84.44 100 SER A C 1
ATOM 695 O O . SER A 1 100 ? 15.641 11.676 -22.533 1.00 84.44 100 SER A O 1
ATOM 697 N N . GLY A 1 101 ? 17.360 12.065 -21.149 1.00 82.12 101 GLY A N 1
ATOM 698 C CA . GLY A 1 101 ? 17.629 10.669 -20.799 1.00 82.12 101 GLY A CA 1
ATOM 699 C C . GLY A 1 101 ? 17.389 10.384 -19.316 1.00 82.12 101 GLY A C 1
ATOM 700 O O . GLY A 1 101 ? 16.658 11.102 -18.640 1.00 82.12 101 GLY A O 1
ATOM 701 N N . GLN A 1 102 ? 18.056 9.355 -18.789 1.00 86.00 102 GLN A N 1
ATOM 702 C CA . GLN A 1 102 ? 17.972 8.988 -17.370 1.00 86.00 102 GLN A CA 1
ATOM 703 C C . GLN A 1 102 ? 19.308 9.211 -16.658 1.00 86.00 102 GLN A C 1
ATOM 705 O O . GLN A 1 102 ? 20.327 8.757 -17.166 1.00 86.00 102 GLN A O 1
ATOM 710 N N . ILE A 1 103 ? 19.324 9.838 -15.482 1.00 86.69 103 ILE A N 1
ATOM 711 C CA . ILE A 1 103 ? 20.474 9.847 -14.566 1.00 86.69 103 ILE A CA 1
ATOM 712 C C . ILE A 1 103 ? 20.112 8.987 -13.361 1.00 86.69 103 ILE A C 1
ATOM 714 O O . ILE A 1 103 ? 19.122 9.256 -12.693 1.00 86.69 103 ILE A O 1
ATOM 718 N N . ARG A 1 104 ? 20.905 7.957 -13.058 1.00 84.94 104 ARG A N 1
ATOM 719 C CA . ARG A 1 104 ? 20.695 7.115 -11.868 1.00 84.94 104 ARG A CA 1
ATOM 720 C C . ARG A 1 104 ? 21.881 7.223 -10.924 1.00 84.94 104 ARG A C 1
ATOM 722 O O . ARG A 1 104 ? 22.981 6.816 -11.291 1.00 84.94 104 ARG A O 1
ATOM 729 N N . ILE A 1 105 ? 21.651 7.735 -9.720 1.00 84.81 105 ILE A N 1
ATOM 730 C CA . ILE A 1 105 ? 22.645 7.887 -8.654 1.00 84.81 105 ILE A CA 1
ATOM 731 C C . ILE A 1 105 ? 22.342 6.834 -7.591 1.00 84.81 105 ILE A C 1
ATOM 733 O O . ILE A 1 105 ? 21.489 7.037 -6.733 1.00 84.81 105 ILE A O 1
ATOM 737 N N . THR A 1 106 ? 22.990 5.672 -7.692 1.00 77.75 106 THR A N 1
ATOM 738 C CA . THR A 1 106 ? 22.606 4.477 -6.913 1.00 77.75 106 THR A CA 1
ATOM 739 C C . THR A 1 106 ? 23.669 4.005 -5.929 1.00 77.75 106 THR A C 1
ATOM 741 O O . THR A 1 106 ? 23.548 2.911 -5.385 1.00 77.75 106 THR A O 1
ATOM 744 N N . ALA A 1 107 ? 24.749 4.762 -5.748 1.00 70.38 107 ALA A N 1
ATOM 745 C CA . ALA A 1 107 ? 25.889 4.349 -4.943 1.00 70.38 107 ALA A CA 1
ATOM 746 C C . ALA A 1 107 ? 25.841 5.009 -3.555 1.00 70.38 107 ALA A C 1
ATOM 748 O O . ALA A 1 107 ? 26.096 6.211 -3.457 1.00 70.38 107 ALA A O 1
ATOM 749 N N . PRO A 1 108 ? 25.557 4.258 -2.474 1.00 70.12 108 PRO A N 1
ATOM 750 C CA . PRO A 1 108 ? 25.518 4.827 -1.132 1.00 70.12 108 PRO A CA 1
ATOM 751 C C . PRO A 1 108 ? 26.841 5.511 -0.768 1.00 70.12 108 PRO A C 1
ATOM 753 O O . PRO A 1 108 ? 27.919 4.968 -1.003 1.00 70.12 108 PRO A O 1
ATOM 756 N N . GLY A 1 109 ? 26.757 6.709 -0.196 1.00 72.94 109 GLY A N 1
ATOM 757 C CA . GLY A 1 109 ? 27.890 7.569 0.136 1.00 72.94 109 GLY A CA 1
ATOM 758 C C . GLY A 1 109 ? 28.495 8.324 -1.051 1.00 72.94 109 GLY A C 1
ATOM 759 O O . GLY A 1 109 ? 29.482 9.028 -0.853 1.00 72.94 109 GLY A O 1
ATOM 760 N N . SER A 1 110 ? 27.957 8.183 -2.268 1.00 78.81 110 SER A N 1
ATOM 761 C CA . SER A 1 110 ? 28.389 8.990 -3.416 1.00 78.81 110 SER A CA 1
ATOM 762 C C . SER A 1 110 ? 27.764 10.380 -3.405 1.00 78.81 110 SER A C 1
ATOM 764 O O . SER A 1 110 ? 26.618 10.551 -2.986 1.00 78.81 110 SER A O 1
ATOM 766 N N . THR A 1 111 ? 28.520 11.353 -3.911 1.00 88.75 111 THR A N 1
ATOM 767 C CA . THR A 1 111 ? 28.048 12.719 -4.137 1.00 88.75 111 THR A CA 1
ATOM 768 C C . THR A 1 111 ? 28.193 13.056 -5.610 1.00 88.75 111 THR A C 1
ATOM 770 O O . THR A 1 111 ? 29.264 12.903 -6.198 1.00 88.75 111 THR A O 1
ATOM 773 N N . VAL A 1 112 ? 27.113 13.529 -6.220 1.00 92.62 112 VAL A N 1
ATOM 774 C CA . VAL A 1 112 ? 27.121 14.067 -7.578 1.00 92.62 112 VAL A CA 1
ATOM 775 C C . VAL A 1 112 ? 26.952 15.568 -7.491 1.00 92.62 112 VAL A C 1
ATOM 777 O O . VAL A 1 112 ? 25.908 16.045 -7.083 1.00 92.62 112 VAL A O 1
ATOM 780 N N . THR A 1 113 ? 27.955 16.323 -7.904 1.00 95.81 113 THR A N 1
ATOM 781 C CA . THR A 1 113 ? 27.911 17.780 -7.966 1.00 95.81 113 THR A CA 1
ATOM 782 C C . THR A 1 113 ? 27.655 18.223 -9.400 1.00 95.81 113 THR A C 1
ATOM 784 O O . THR A 1 113 ? 28.445 17.929 -10.300 1.00 95.81 113 THR A O 1
ATOM 787 N N . MET A 1 114 ? 26.580 18.970 -9.628 1.00 96.06 114 MET A N 1
ATOM 788 C CA . MET A 1 114 ? 26.296 19.617 -10.905 1.00 96.06 114 MET A CA 1
ATOM 789 C C . MET A 1 114 ? 26.553 21.118 -10.797 1.00 96.06 114 MET A C 1
ATOM 791 O O . MET A 1 114 ? 26.058 21.786 -9.889 1.00 96.06 114 MET A O 1
ATOM 795 N N . THR A 1 115 ? 27.310 21.662 -11.746 1.00 96.00 115 THR A N 1
ATOM 796 C CA . THR A 1 115 ? 27.529 23.108 -11.882 1.00 96.00 115 THR A CA 1
ATOM 797 C C . THR A 1 115 ? 27.206 23.542 -13.301 1.00 96.00 115 THR A C 1
ATOM 799 O O . THR A 1 115 ? 27.647 22.906 -14.257 1.00 96.00 115 THR A O 1
ATOM 802 N N . ALA A 1 116 ? 26.452 24.627 -13.446 1.00 94.00 116 ALA A N 1
ATOM 803 C CA . ALA A 1 116 ? 26.267 25.324 -14.711 1.00 94.00 116 ALA A CA 1
ATOM 804 C C . ALA A 1 116 ? 27.032 26.650 -14.676 1.00 94.00 116 ALA A C 1
ATOM 806 O O . ALA A 1 116 ? 26.966 27.397 -13.700 1.00 94.00 116 ALA A O 1
ATOM 807 N N . ALA A 1 117 ? 27.793 26.927 -15.734 1.00 91.50 117 ALA A N 1
ATOM 808 C CA . ALA A 1 117 ? 28.539 28.170 -15.869 1.00 91.50 117 ALA A CA 1
ATOM 809 C C . ALA A 1 117 ? 27.596 29.395 -15.840 1.00 91.50 117 ALA A C 1
ATOM 811 O O . ALA A 1 117 ? 26.418 29.272 -16.196 1.00 91.50 117 ALA A O 1
ATOM 812 N N . PRO A 1 118 ? 28.093 30.588 -15.460 1.00 89.25 118 PRO A N 1
ATOM 813 C CA . PRO A 1 118 ? 27.307 31.819 -15.522 1.00 89.25 118 PRO A CA 1
ATOM 814 C C . PRO A 1 118 ? 26.667 32.016 -16.902 1.00 89.25 118 PRO A C 1
ATOM 816 O O . PRO A 1 118 ? 27.282 31.691 -17.917 1.00 89.25 118 PRO A O 1
ATOM 819 N N . ASP A 1 119 ? 25.435 32.525 -16.931 1.00 84.94 119 ASP A N 1
ATOM 820 C CA . ASP A 1 119 ? 24.640 32.753 -18.150 1.00 84.94 119 ASP A CA 1
ATOM 821 C C . ASP A 1 119 ? 24.353 31.494 -18.997 1.00 84.94 119 ASP A C 1
ATOM 823 O O . ASP A 1 119 ? 23.913 31.588 -20.144 1.00 84.94 119 ASP A O 1
ATOM 827 N N . THR A 1 120 ? 24.559 30.299 -18.434 1.00 87.50 120 THR A N 1
ATOM 828 C CA . THR A 1 120 ? 24.163 29.023 -19.043 1.00 87.50 120 THR A CA 1
ATOM 829 C C . THR A 1 120 ? 23.038 28.367 -18.249 1.00 87.50 120 THR A C 1
ATOM 831 O O . THR A 1 120 ? 22.836 28.652 -17.068 1.00 87.50 120 THR A O 1
ATOM 834 N N . ALA A 1 121 ? 22.294 27.482 -18.909 1.00 90.00 121 ALA A N 1
ATOM 835 C CA . ALA A 1 121 ? 21.259 26.683 -18.273 1.00 90.00 121 ALA A CA 1
ATOM 836 C C . ALA A 1 121 ? 21.436 25.214 -18.637 1.00 90.00 121 ALA A C 1
ATOM 838 O O . ALA A 1 121 ? 21.637 24.876 -19.812 1.00 90.00 121 ALA A O 1
ATOM 839 N N . PHE A 1 122 ? 21.306 24.346 -17.637 1.00 93.44 122 PHE A N 1
ATOM 840 C CA . PHE A 1 122 ? 21.145 22.923 -17.870 1.00 93.44 122 PHE A CA 1
ATOM 841 C C . PHE A 1 122 ? 19.657 22.570 -17.842 1.00 93.44 122 PHE A C 1
ATOM 843 O O . PHE A 1 122 ? 18.990 22.716 -16.821 1.00 93.44 122 PHE A O 1
ATOM 850 N N . THR A 1 123 ? 19.124 22.164 -18.991 1.00 93.38 123 THR A N 1
ATOM 851 C CA . THR A 1 123 ? 17.707 21.852 -19.166 1.00 93.38 123 THR A CA 1
ATOM 852 C C . THR A 1 123 ? 17.478 20.349 -19.117 1.00 93.38 123 THR A C 1
ATOM 854 O O . THR A 1 123 ? 18.001 19.621 -19.953 1.00 93.38 123 THR A O 1
ATOM 857 N N . PHE A 1 124 ? 16.647 19.891 -18.195 1.00 93.62 124 PHE A N 1
ATOM 858 C CA . PHE A 1 124 ? 16.075 18.552 -18.173 1.00 93.62 124 PHE A CA 1
ATOM 859 C C . PHE A 1 124 ? 14.729 18.616 -18.896 1.00 93.62 124 PHE A C 1
ATOM 861 O O . PHE A 1 124 ? 13.815 19.286 -18.422 1.00 93.62 124 PHE A O 1
ATOM 868 N N . ALA A 1 125 ? 14.625 17.987 -20.065 1.00 90.69 125 ALA A N 1
ATOM 869 C CA . ALA A 1 125 ? 13.395 17.931 -20.856 1.00 90.69 125 ALA A CA 1
ATOM 870 C C . ALA A 1 125 ? 12.294 17.121 -20.145 1.00 90.69 125 ALA A C 1
ATOM 872 O O . ALA A 1 125 ? 12.571 16.457 -19.153 1.00 90.69 125 ALA A O 1
ATOM 873 N N . GLU A 1 126 ? 11.066 17.139 -20.670 1.00 86.00 126 GLU A N 1
ATOM 874 C CA . GLU A 1 126 ? 9.913 16.421 -20.087 1.00 86.00 126 GLU A CA 1
ATOM 875 C C . GLU A 1 126 ? 10.170 14.918 -19.895 1.00 86.00 126 GLU A C 1
ATOM 877 O O . GLU A 1 126 ? 9.780 14.346 -18.886 1.00 86.00 126 GLU A O 1
ATOM 882 N N . GLU A 1 127 ? 10.903 14.287 -20.816 1.00 82.50 127 GLU A N 1
ATOM 883 C CA . GLU A 1 127 ? 11.253 12.861 -20.723 1.00 82.50 127 GLU A CA 1
ATOM 884 C C . GLU A 1 127 ? 12.494 12.580 -19.858 1.00 82.50 127 GLU A C 1
ATOM 886 O O . GLU A 1 127 ? 12.910 11.430 -19.708 1.00 82.50 127 GLU A O 1
ATOM 891 N N . ALA A 1 128 ? 13.129 13.619 -19.307 1.00 85.81 128 ALA A N 1
ATOM 892 C CA . ALA A 1 128 ? 14.277 13.435 -18.437 1.00 85.81 128 ALA A CA 1
ATOM 893 C C . ALA A 1 128 ? 13.849 12.828 -17.097 1.00 85.81 128 ALA A C 1
ATOM 895 O O . ALA A 1 128 ? 12.881 13.266 -16.477 1.00 85.81 128 ALA A O 1
ATOM 896 N N . PHE A 1 129 ? 14.634 11.867 -16.622 1.00 88.00 129 PHE A N 1
ATOM 897 C CA . PHE A 1 129 ? 14.436 11.230 -15.327 1.00 88.00 129 PHE A CA 1
ATOM 898 C C . PHE A 1 129 ? 15.735 11.250 -14.523 1.00 88.00 129 PHE A C 1
ATOM 900 O O . PHE A 1 129 ? 16.793 10.889 -15.040 1.00 88.00 129 PHE A O 1
ATOM 907 N N . VAL A 1 130 ? 15.674 11.652 -13.259 1.00 90.31 130 VAL A N 1
ATOM 908 C CA . VAL A 1 130 ? 16.815 11.644 -12.339 1.00 90.31 130 VAL A CA 1
ATOM 909 C C . VAL A 1 130 ? 16.425 10.878 -11.085 1.00 90.31 130 VAL A C 1
ATOM 911 O O . VAL A 1 130 ? 15.540 11.311 -10.367 1.00 90.31 130 VAL A O 1
ATOM 914 N N . LEU A 1 131 ? 17.109 9.775 -10.795 1.00 88.88 131 LEU A N 1
ATOM 915 C CA . LEU A 1 131 ? 16.946 9.015 -9.557 1.00 88.88 131 LEU A CA 1
ATOM 916 C C . LEU A 1 131 ? 18.112 9.295 -8.612 1.00 88.88 131 LEU A C 1
ATOM 918 O O . LEU A 1 131 ? 19.270 9.053 -8.965 1.00 88.88 131 LEU A O 1
ATOM 922 N N . VAL A 1 132 ? 17.797 9.714 -7.390 1.00 87.12 132 VAL A N 1
ATOM 923 C CA . VAL A 1 132 ? 18.731 9.818 -6.267 1.00 87.12 132 VAL A CA 1
ATOM 924 C C . VAL A 1 132 ? 18.365 8.750 -5.245 1.00 87.12 132 VAL A C 1
ATOM 926 O O . VAL A 1 132 ? 17.433 8.926 -4.468 1.00 87.12 132 VAL A O 1
ATOM 929 N N . ALA A 1 133 ? 19.076 7.624 -5.255 1.00 80.88 133 ALA A N 1
ATOM 930 C CA . ALA A 1 133 ? 18.757 6.481 -4.402 1.00 80.88 133 ALA A CA 1
ATOM 931 C C . ALA A 1 133 ? 19.130 6.727 -2.924 1.00 80.88 133 ALA A C 1
ATOM 933 O O . ALA A 1 133 ? 20.003 7.560 -2.640 1.00 80.88 133 ALA A O 1
ATOM 934 N N . PRO A 1 134 ? 18.564 5.950 -1.977 1.00 79.88 134 PRO A N 1
ATOM 935 C CA . PRO A 1 134 ? 18.883 6.068 -0.559 1.00 79.88 134 PRO A CA 1
ATOM 936 C C . PRO A 1 134 ? 20.386 6.039 -0.271 1.00 79.88 134 PRO A C 1
ATOM 938 O O . PRO A 1 134 ? 21.138 5.208 -0.786 1.00 79.88 134 PRO A O 1
ATOM 941 N N . GLY A 1 135 ? 20.826 6.966 0.580 1.00 77.44 135 GLY A N 1
ATOM 942 C CA . GLY A 1 135 ? 22.228 7.115 0.961 1.00 77.44 135 GLY A CA 1
ATOM 943 C C . GLY A 1 135 ? 23.124 7.781 -0.088 1.00 77.44 135 GLY A C 1
ATOM 944 O O . GLY A 1 135 ? 24.312 7.912 0.183 1.00 77.44 135 GLY A O 1
ATOM 945 N N . SER A 1 136 ? 22.602 8.198 -1.245 1.00 82.50 136 SER A N 1
ATOM 946 C CA . SER A 1 136 ? 23.347 8.975 -2.251 1.00 82.50 136 SER A CA 1
ATOM 947 C C . SER A 1 136 ? 22.980 10.460 -2.195 1.00 82.50 136 SER A C 1
ATOM 949 O O . SER A 1 136 ? 21.886 10.801 -1.740 1.00 82.50 136 SER A O 1
ATOM 951 N N . THR A 1 137 ? 23.861 11.325 -2.703 1.00 89.12 137 THR A N 1
ATOM 952 C CA . THR A 1 137 ? 23.663 12.781 -2.708 1.00 89.12 137 THR A CA 1
ATOM 953 C C . THR A 1 137 ? 23.774 13.375 -4.112 1.00 89.12 137 THR A C 1
ATOM 955 O O . THR A 1 137 ? 24.668 13.012 -4.880 1.00 89.12 137 THR A O 1
ATOM 958 N N . LEU A 1 138 ? 22.901 14.330 -4.433 1.00 96.12 138 LEU A N 1
ATOM 959 C CA . LEU A 1 138 ? 22.999 15.215 -5.594 1.00 96.12 138 LEU A CA 1
ATOM 960 C C . LEU A 1 138 ? 23.046 16.680 -5.141 1.00 96.12 138 LEU A C 1
ATOM 962 O O . LEU A 1 138 ? 22.085 17.201 -4.587 1.00 96.12 138 LEU A O 1
ATOM 966 N N . ASP A 1 139 ? 24.134 17.368 -5.457 1.00 97.44 139 ASP A N 1
ATOM 967 C CA . ASP A 1 139 ? 24.332 18.782 -5.171 1.00 97.44 139 ASP A CA 1
ATOM 968 C C . ASP A 1 139 ? 24.223 19.600 -6.457 1.00 97.44 139 ASP A C 1
ATOM 970 O O . ASP A 1 139 ? 25.096 19.552 -7.328 1.00 97.44 139 ASP A O 1
ATOM 974 N N . LEU A 1 140 ? 23.164 20.398 -6.569 1.00 97.81 140 LEU A N 1
ATOM 975 C CA . LEU A 1 140 ? 23.108 21.495 -7.527 1.00 97.81 140 LEU A CA 1
ATOM 976 C C . LEU A 1 140 ? 23.869 22.661 -6.897 1.00 97.81 140 LEU A C 1
ATOM 978 O O . LEU A 1 140 ? 23.378 23.307 -5.970 1.00 97.81 140 LEU A O 1
ATOM 982 N N . ALA A 1 141 ? 25.095 22.884 -7.363 1.00 97.00 141 ALA A N 1
ATOM 983 C CA . ALA A 1 141 ? 26.071 23.682 -6.627 1.00 97.00 141 ALA A CA 1
ATOM 984 C C . ALA A 1 141 ? 26.305 25.092 -7.179 1.00 97.00 141 ALA A C 1
ATOM 986 O O . ALA A 1 141 ? 26.845 25.905 -6.444 1.00 97.00 141 ALA A O 1
ATOM 987 N N . ALA A 1 142 ? 25.951 25.363 -8.441 1.00 96.56 142 ALA A N 1
ATOM 988 C CA . ALA A 1 142 ? 25.981 26.705 -9.034 1.00 96.56 142 ALA A CA 1
ATOM 989 C C . ALA A 1 142 ? 25.200 26.751 -10.361 1.00 96.56 142 ALA A C 1
ATOM 991 O O . ALA A 1 142 ? 25.214 25.773 -11.118 1.00 96.56 142 ALA A O 1
ATOM 992 N N . GLY A 1 143 ? 24.586 27.897 -10.674 1.00 96.06 143 GLY A N 1
ATOM 993 C CA . GLY A 1 143 ? 24.021 28.202 -11.997 1.00 96.06 143 GLY A CA 1
ATOM 994 C C . GLY A 1 143 ? 22.510 27.979 -12.137 1.00 96.06 143 GLY A C 1
ATOM 995 O O . GLY A 1 143 ? 21.767 27.977 -11.157 1.00 96.06 143 GLY A O 1
ATOM 996 N N . CYS A 1 144 ? 22.026 27.849 -13.376 1.00 97.06 144 CYS A N 1
ATOM 997 C CA . CYS A 1 144 ? 20.598 27.702 -13.675 1.00 97.06 144 CYS A CA 1
ATOM 998 C C . CYS A 1 144 ? 20.256 26.281 -14.145 1.00 97.06 144 CYS A C 1
ATOM 1000 O O . CYS A 1 144 ? 20.874 25.757 -15.076 1.00 97.06 144 CYS A O 1
ATOM 1002 N N . PHE A 1 145 ? 19.230 25.684 -13.537 1.00 97.44 145 PHE A N 1
ATOM 1003 C CA . PHE A 1 145 ? 18.691 24.378 -13.906 1.00 97.44 145 PHE A CA 1
ATOM 1004 C C . PHE A 1 145 ? 17.217 24.527 -14.282 1.00 97.44 145 PHE A C 1
ATOM 1006 O O . PHE A 1 145 ? 16.391 24.935 -13.468 1.00 97.44 145 PHE A O 1
ATOM 1013 N N . ASN A 1 146 ? 16.891 24.211 -15.532 1.00 96.56 146 ASN A N 1
ATOM 1014 C CA . ASN A 1 146 ? 15.524 24.225 -16.035 1.00 96.56 146 ASN A CA 1
ATOM 1015 C C . ASN A 1 146 ? 14.988 22.793 -16.035 1.00 96.56 146 ASN A C 1
ATOM 1017 O O . ASN A 1 146 ? 15.466 21.971 -16.810 1.00 96.56 146 ASN A O 1
ATOM 1021 N N . THR A 1 147 ? 14.040 22.470 -15.166 1.00 95.50 147 THR A N 1
ATOM 1022 C CA . THR A 1 147 ? 13.489 21.124 -15.036 1.00 95.50 147 THR A CA 1
ATOM 1023 C C . THR A 1 147 ? 12.081 21.074 -15.616 1.00 95.50 147 THR A C 1
ATOM 1025 O O . THR A 1 147 ? 11.194 21.819 -15.210 1.00 95.50 147 THR A O 1
ATOM 1028 N N . ALA A 1 148 ? 11.882 20.210 -16.606 1.00 92.81 148 ALA A N 1
ATOM 1029 C CA . ALA A 1 148 ? 10.576 19.835 -17.141 1.00 92.81 148 ALA A CA 1
ATOM 1030 C C . ALA A 1 148 ? 10.263 18.347 -16.902 1.00 92.81 148 ALA A C 1
ATOM 1032 O O . ALA A 1 148 ? 9.108 17.956 -16.998 1.00 92.81 148 ALA A O 1
ATOM 1033 N N . GLY A 1 149 ? 11.280 17.535 -16.588 1.00 89.62 149 GLY A N 1
ATOM 1034 C CA . GLY A 1 149 ? 11.149 16.108 -16.282 1.00 89.62 149 GLY A CA 1
ATOM 1035 C C . GLY A 1 149 ? 10.982 15.797 -14.792 1.00 89.62 149 GLY A C 1
ATOM 1036 O O . GLY A 1 149 ? 10.654 16.676 -13.991 1.00 89.62 149 GLY A O 1
ATOM 1037 N N . LEU A 1 150 ? 11.237 14.538 -14.425 1.00 91.25 150 LEU A N 1
ATOM 1038 C CA . LEU A 1 150 ? 11.053 13.996 -13.075 1.00 91.25 150 LEU A CA 1
ATOM 1039 C C . LEU A 1 150 ? 12.388 13.778 -12.354 1.00 91.25 150 LEU A C 1
ATOM 1041 O O . LEU A 1 150 ? 13.307 13.155 -12.882 1.00 91.25 150 LEU A O 1
ATOM 1045 N N . PHE A 1 151 ? 12.468 14.249 -11.115 1.00 95.19 151 PHE A N 1
ATOM 1046 C CA . PHE A 1 151 ? 13.525 13.942 -10.161 1.00 95.19 151 PHE A CA 1
ATOM 1047 C C . PHE A 1 151 ? 12.913 13.137 -9.016 1.00 95.19 151 PHE A C 1
ATOM 1049 O O . PHE A 1 151 ? 12.096 13.668 -8.275 1.00 95.19 151 PHE A O 1
ATOM 1056 N N . GLU A 1 152 ? 13.314 11.884 -8.863 1.00 93.06 152 GLU A N 1
ATOM 1057 C CA . GLU A 1 152 ? 12.925 10.994 -7.773 1.00 93.06 152 GLU A CA 1
ATOM 1058 C C . GLU A 1 152 ? 14.015 11.002 -6.695 1.00 93.06 152 GLU A C 1
ATOM 1060 O O . GLU A 1 152 ? 15.188 10.706 -6.954 1.00 93.06 152 GLU A O 1
ATOM 1065 N N . ILE A 1 153 ? 13.643 11.409 -5.485 1.00 91.38 153 ILE A N 1
ATOM 1066 C CA . ILE A 1 153 ? 14.554 11.751 -4.396 1.00 91.38 153 ILE A CA 1
ATOM 1067 C C . ILE A 1 153 ? 14.273 10.834 -3.209 1.00 91.38 153 ILE A C 1
ATOM 1069 O O . ILE A 1 153 ? 13.470 11.157 -2.338 1.00 91.38 153 ILE A O 1
ATOM 1073 N N . ALA A 1 154 ? 15.001 9.721 -3.157 1.00 84.94 154 ALA A N 1
ATOM 1074 C CA . ALA A 1 154 ? 15.051 8.809 -2.015 1.00 84.94 154 ALA A CA 1
ATOM 1075 C C . ALA A 1 154 ? 16.329 8.987 -1.163 1.00 84.94 154 ALA A C 1
ATOM 1077 O O . ALA A 1 154 ? 16.405 8.548 -0.015 1.00 84.94 154 ALA A O 1
ATOM 1078 N N . GLY A 1 155 ? 17.356 9.625 -1.732 1.00 83.75 155 GLY A N 1
ATOM 1079 C CA . GLY A 1 155 ? 18.579 10.069 -1.064 1.00 83.75 155 GLY A CA 1
ATOM 1080 C C . GLY A 1 155 ? 18.507 11.533 -0.625 1.00 83.75 155 GLY A C 1
ATOM 1081 O O . GLY A 1 155 ? 17.484 11.995 -0.127 1.00 83.75 155 GLY A O 1
ATOM 1082 N N . ALA A 1 156 ? 19.602 12.271 -0.800 1.00 90.19 156 ALA A N 1
ATOM 1083 C CA . ALA A 1 156 ? 19.680 13.693 -0.478 1.00 90.19 156 ALA A CA 1
ATOM 1084 C C . ALA A 1 156 ? 19.910 14.542 -1.735 1.00 90.19 156 ALA A C 1
ATOM 1086 O O . ALA A 1 156 ? 20.762 14.228 -2.563 1.00 90.19 156 ALA A O 1
ATOM 1087 N N . VAL A 1 157 ? 19.188 15.650 -1.856 1.00 97.75 157 VAL A N 1
ATOM 1088 C CA . VAL A 1 157 ? 19.424 16.684 -2.865 1.00 97.75 157 VAL A CA 1
ATOM 1089 C C . VAL A 1 157 ? 19.675 18.015 -2.170 1.00 97.75 157 VAL A C 1
ATOM 1091 O O . VAL A 1 157 ? 18.947 18.382 -1.246 1.00 97.75 157 VAL A O 1
ATOM 1094 N N . SER A 1 158 ? 20.674 18.767 -2.625 1.00 97.50 158 SER A N 1
ATOM 1095 C CA . SER A 1 158 ? 20.900 20.142 -2.185 1.00 97.50 158 SER A CA 1
ATOM 1096 C C . SER A 1 158 ? 20.859 21.128 -3.356 1.00 97.50 158 SER A C 1
ATOM 1098 O O . SER A 1 158 ? 21.338 20.850 -4.454 1.00 97.50 158 SER A O 1
ATOM 1100 N N . ILE A 1 159 ? 20.248 22.289 -3.121 1.00 98.19 159 ILE A N 1
ATOM 1101 C CA . ILE A 1 159 ? 20.181 23.424 -4.043 1.00 98.19 159 ILE A CA 1
ATOM 1102 C C . ILE A 1 159 ? 20.904 24.589 -3.371 1.00 98.19 159 ILE A C 1
ATOM 1104 O O . ILE A 1 159 ? 20.382 25.204 -2.433 1.00 98.19 159 ILE A O 1
ATOM 1108 N N . ALA A 1 160 ? 22.120 24.876 -3.832 1.00 98.00 160 ALA A N 1
ATOM 1109 C CA . ALA A 1 160 ? 22.972 25.919 -3.272 1.00 98.00 160 ALA A CA 1
ATOM 1110 C C . ALA A 1 160 ? 22.391 27.333 -3.466 1.00 98.00 160 ALA A C 1
ATOM 1112 O O . ALA A 1 160 ? 21.493 27.564 -4.273 1.00 98.00 160 ALA A O 1
ATOM 1113 N N . SER A 1 161 ? 22.888 28.305 -2.696 1.00 97.06 161 SER A N 1
ATOM 1114 C CA . SER A 1 161 ? 22.351 29.677 -2.663 1.00 97.06 161 SER A CA 1
ATOM 1115 C C . SER A 1 161 ? 22.495 30.458 -3.971 1.00 97.06 161 SER A C 1
ATOM 1117 O O . SER A 1 161 ? 21.764 31.416 -4.197 1.00 97.06 161 SER A O 1
ATOM 1119 N N . ASP A 1 162 ? 23.449 30.077 -4.813 1.00 95.81 162 ASP A N 1
ATOM 1120 C CA . ASP A 1 162 ? 23.722 30.648 -6.134 1.00 95.81 162 ASP A CA 1
ATOM 1121 C C . ASP A 1 162 ? 23.058 29.854 -7.273 1.00 95.81 162 ASP A C 1
ATOM 1123 O O . ASP A 1 162 ? 23.350 30.079 -8.450 1.00 95.81 162 ASP A O 1
ATOM 1127 N N . VAL A 1 163 ? 22.144 28.940 -6.930 1.00 98.12 163 VAL A N 1
ATOM 1128 C CA . VAL A 1 163 ? 21.373 28.157 -7.892 1.00 98.12 163 VAL A CA 1
ATOM 1129 C C . VAL A 1 163 ? 19.977 28.729 -8.097 1.00 98.12 163 VAL A C 1
ATOM 1131 O O . VAL A 1 163 ? 19.291 29.115 -7.151 1.00 98.12 163 VAL A O 1
ATOM 1134 N N . THR A 1 164 ? 19.535 28.737 -9.356 1.00 98.31 164 THR A N 1
ATOM 1135 C CA . THR A 1 164 ? 18.129 28.928 -9.734 1.00 98.31 164 THR A CA 1
ATOM 1136 C C . THR A 1 164 ? 17.583 27.651 -10.359 1.00 98.31 164 THR A C 1
ATOM 1138 O O . THR A 1 164 ? 18.088 27.208 -11.391 1.00 98.31 164 THR A O 1
ATOM 1141 N N . VAL A 1 165 ? 16.531 27.094 -9.762 1.00 98.00 165 VAL A N 1
ATOM 1142 C CA . VAL A 1 165 ? 15.718 26.021 -10.342 1.00 98.00 165 VAL A CA 1
ATOM 1143 C C . VAL A 1 165 ? 14.426 26.621 -10.893 1.00 98.00 165 VAL A C 1
ATOM 1145 O O . VAL A 1 165 ? 13.747 27.392 -10.213 1.00 98.00 165 VAL A O 1
ATOM 1148 N N . GLN A 1 166 ? 14.102 26.297 -12.139 1.00 97.12 166 GLN A N 1
ATOM 1149 C CA . GLN A 1 166 ? 12.924 26.799 -12.850 1.00 97.12 166 GLN A CA 1
ATOM 1150 C C . GLN A 1 166 ? 12.344 25.726 -13.775 1.00 97.12 166 GLN A C 1
ATOM 1152 O O . GLN A 1 166 ? 12.980 24.698 -13.980 1.00 97.12 166 GLN A O 1
ATOM 1157 N N . GLY A 1 167 ? 11.183 25.991 -14.373 1.00 95.25 167 GLY A N 1
ATOM 1158 C CA . GLY A 1 167 ? 10.493 25.066 -15.275 1.00 95.25 167 GLY A CA 1
ATOM 1159 C C . GLY A 1 167 ? 9.203 24.521 -14.664 1.00 95.25 167 GLY A C 1
ATOM 1160 O O . GLY A 1 167 ? 8.713 25.067 -13.680 1.00 95.25 167 GLY A O 1
ATOM 1161 N N . ASN A 1 168 ? 8.648 23.475 -15.279 1.00 93.81 168 ASN A N 1
ATOM 1162 C CA . ASN A 1 168 ? 7.363 22.864 -14.903 1.00 93.81 168 ASN A CA 1
ATOM 1163 C C . ASN A 1 168 ? 7.507 21.386 -14.494 1.00 93.81 168 ASN A C 1
ATOM 1165 O O . ASN A 1 168 ? 6.532 20.642 -14.509 1.00 93.81 168 ASN A O 1
ATOM 1169 N N . GLY A 1 169 ? 8.733 20.944 -14.214 1.00 92.50 169 GLY A N 1
ATOM 1170 C CA . GLY A 1 169 ? 9.030 19.571 -13.831 1.00 92.50 169 GLY A CA 1
ATOM 1171 C C . GLY A 1 169 ? 8.612 19.248 -12.400 1.00 92.50 169 GLY A C 1
ATOM 1172 O O . GLY A 1 169 ? 8.096 20.092 -11.656 1.00 92.50 169 GLY A O 1
ATOM 1173 N N . LEU A 1 170 ? 8.901 18.013 -12.001 1.00 94.12 170 LEU A N 1
ATOM 1174 C CA . LEU A 1 170 ? 8.542 17.465 -10.699 1.00 94.12 170 LEU A CA 1
ATOM 1175 C C . LEU A 1 170 ? 9.788 17.003 -9.940 1.00 94.12 170 LEU A C 1
ATOM 1177 O O . LEU A 1 170 ? 10.571 16.209 -10.453 1.00 94.12 170 LEU A O 1
ATOM 1181 N N . LEU A 1 171 ? 9.949 17.469 -8.701 1.00 97.50 171 LEU A N 1
ATOM 1182 C CA . LEU A 1 171 ? 10.877 16.895 -7.723 1.00 97.50 171 LEU A CA 1
ATOM 1183 C C . LEU A 1 171 ? 10.054 16.080 -6.717 1.00 97.50 171 LEU A C 1
ATOM 1185 O O . LEU A 1 171 ? 9.473 16.645 -5.793 1.00 97.50 171 LEU A O 1
ATOM 1189 N N . ALA A 1 172 ? 9.971 14.771 -6.920 1.00 94.38 172 ALA A N 1
ATOM 1190 C CA . ALA A 1 172 ? 9.263 13.835 -6.059 1.00 94.38 172 ALA A CA 1
ATOM 1191 C C . ALA A 1 172 ? 10.197 13.317 -4.956 1.00 94.38 172 ALA A C 1
ATOM 1193 O O . ALA A 1 172 ? 11.216 12.694 -5.234 1.00 94.38 172 ALA A O 1
ATOM 1194 N N . ILE A 1 173 ? 9.857 13.593 -3.702 1.00 91.69 173 ILE A N 1
ATOM 1195 C CA . ILE A 1 173 ? 10.534 13.098 -2.505 1.00 91.69 173 ILE A CA 1
ATOM 1196 C C . ILE A 1 173 ? 9.791 11.858 -2.028 1.00 91.69 173 ILE A C 1
ATOM 1198 O O . ILE A 1 173 ? 8.573 11.895 -1.854 1.00 91.69 173 ILE A O 1
ATOM 1202 N N . GLU A 1 174 ? 10.535 10.787 -1.802 1.00 84.31 174 GLU A N 1
ATOM 1203 C CA . GLU A 1 174 ? 10.007 9.502 -1.358 1.00 84.31 174 GLU A CA 1
ATOM 1204 C C . GLU A 1 174 ? 11.014 8.779 -0.462 1.00 84.31 174 GLU A C 1
ATOM 1206 O O . GLU A 1 174 ? 12.158 9.207 -0.308 1.00 84.31 174 GLU A O 1
ATOM 1211 N N . ASN A 1 175 ? 10.612 7.672 0.156 1.00 76.88 175 ASN A N 1
ATOM 1212 C CA . ASN A 1 175 ? 11.477 6.762 0.899 1.00 76.88 175 ASN A CA 1
ATOM 1213 C C . ASN A 1 175 ? 12.350 7.407 2.000 1.00 76.88 175 ASN A C 1
ATOM 1215 O O . ASN A 1 175 ? 13.369 6.838 2.403 1.00 76.88 175 ASN A O 1
ATOM 1219 N N . GLY A 1 176 ? 11.925 8.546 2.554 1.00 74.44 176 GLY A N 1
ATOM 1220 C CA . GLY A 1 176 ? 12.655 9.321 3.561 1.00 74.44 176 GLY A CA 1
ATOM 1221 C C . GLY A 1 176 ? 13.673 10.310 2.986 1.00 74.44 176 GLY A C 1
ATOM 1222 O O . GLY A 1 176 ? 14.533 10.788 3.731 1.00 74.44 176 GLY A O 1
ATOM 1223 N N . GLY A 1 177 ? 13.586 10.610 1.689 1.00 81.44 177 GLY A N 1
ATOM 1224 C CA . GLY A 1 177 ? 14.478 11.520 0.987 1.00 81.44 177 GLY A CA 1
ATOM 1225 C C . GLY A 1 177 ? 14.524 12.928 1.581 1.00 81.44 177 GLY A C 1
ATOM 1226 O O . GLY A 1 177 ? 13.626 13.379 2.300 1.00 81.44 177 GLY A O 1
ATOM 1227 N N . GLN A 1 178 ? 15.613 13.635 1.295 1.00 90.62 178 GLN A N 1
ATOM 1228 C CA . GLN A 1 178 ? 15.887 14.962 1.840 1.00 90.62 178 GLN A CA 1
ATOM 1229 C C . GLN A 1 178 ? 16.170 15.956 0.722 1.00 90.62 178 GLN A C 1
ATOM 1231 O O . GLN A 1 178 ? 16.996 15.694 -0.147 1.00 90.62 178 GLN A O 1
ATOM 1236 N N . LEU A 1 179 ? 15.537 17.124 0.780 1.00 97.44 179 LEU A N 1
ATOM 1237 C CA . LEU A 1 179 ? 15.773 18.226 -0.145 1.00 97.44 179 LEU A CA 1
ATOM 1238 C C . LEU A 1 179 ? 16.115 19.501 0.631 1.00 97.44 179 LEU A C 1
ATOM 1240 O O . LEU A 1 179 ? 15.268 20.072 1.311 1.00 97.44 179 LEU A O 1
ATOM 1244 N N . ALA A 1 180 ? 17.352 19.976 0.524 1.00 96.12 180 ALA A N 1
ATOM 1245 C CA . ALA A 1 180 ? 17.788 21.229 1.136 1.00 96.12 180 ALA A CA 1
ATOM 1246 C C . ALA A 1 180 ? 17.851 22.348 0.091 1.00 96.12 180 ALA A C 1
ATOM 1248 O O . ALA A 1 180 ? 18.546 22.226 -0.912 1.00 96.12 180 ALA A O 1
ATOM 1249 N N . ILE A 1 181 ? 17.160 23.461 0.336 1.00 98.19 181 ILE A N 1
ATOM 1250 C CA . ILE A 1 181 ? 17.032 24.574 -0.607 1.00 98.19 181 ILE A CA 1
ATOM 1251 C C . ILE A 1 181 ? 17.536 25.862 0.035 1.00 98.19 181 ILE A C 1
ATOM 1253 O O . ILE A 1 181 ? 16.933 26.405 0.963 1.00 98.19 181 ILE A O 1
ATOM 1257 N N . SER A 1 182 ? 18.645 26.365 -0.495 1.00 97.88 182 SER A N 1
ATOM 1258 C CA . SER A 1 182 ? 19.203 27.681 -0.169 1.00 97.88 182 SER A CA 1
ATOM 1259 C C . SER A 1 182 ? 19.069 28.675 -1.326 1.00 97.88 182 SER A C 1
ATOM 1261 O O . SER A 1 182 ? 19.136 29.882 -1.092 1.00 97.88 182 SER A O 1
ATOM 1263 N N . GLY A 1 183 ? 18.916 28.173 -2.556 1.00 97.44 183 GLY A N 1
ATOM 1264 C CA . GLY A 1 183 ? 18.777 28.956 -3.786 1.00 97.44 183 GLY A CA 1
ATOM 1265 C C . GLY A 1 183 ? 17.349 29.405 -4.100 1.00 97.44 183 GLY A C 1
ATOM 1266 O O . GLY A 1 183 ? 16.466 29.408 -3.243 1.00 97.44 183 GLY A O 1
ATOM 1267 N N . ILE A 1 184 ? 17.135 29.793 -5.358 1.00 98.38 184 ILE A N 1
ATOM 1268 C CA . ILE A 1 184 ? 15.850 30.263 -5.888 1.00 98.38 184 ILE A CA 1
ATOM 1269 C C . ILE A 1 184 ? 15.111 29.093 -6.541 1.00 98.38 184 ILE A C 1
ATOM 1271 O O . ILE A 1 184 ? 15.680 28.391 -7.377 1.00 98.38 184 ILE A O 1
ATOM 1275 N N . VAL A 1 185 ? 13.827 28.933 -6.221 1.00 98.31 185 VAL A N 1
ATOM 1276 C CA . VAL A 1 185 ? 12.913 28.029 -6.938 1.00 98.31 185 VAL A CA 1
ATOM 1277 C C . VAL A 1 185 ? 11.798 28.874 -7.533 1.00 98.31 185 VAL A C 1
ATOM 1279 O O . VAL A 1 185 ? 11.055 29.514 -6.793 1.00 98.31 185 VAL A O 1
ATOM 1282 N N . GLN A 1 186 ? 11.697 28.920 -8.859 1.00 98.00 186 GLN A N 1
ATOM 1283 C CA . GLN A 1 186 ? 10.721 29.766 -9.546 1.00 98.00 186 GLN A CA 1
ATOM 1284 C C . GLN A 1 186 ? 9.308 29.171 -9.557 1.00 98.00 186 GLN A C 1
ATOM 1286 O O . GLN A 1 186 ? 9.099 27.976 -9.340 1.00 98.00 186 GLN A O 1
ATOM 1291 N N . GLN A 1 187 ? 8.332 30.033 -9.849 1.00 96.19 187 GLN A N 1
ATOM 1292 C CA . GLN A 1 187 ? 6.961 29.623 -10.127 1.00 96.19 187 GLN A CA 1
ATOM 1293 C C . GLN A 1 187 ? 6.915 28.640 -11.307 1.00 96.19 187 GLN A C 1
ATOM 1295 O O . GLN A 1 187 ? 7.633 28.811 -12.288 1.00 96.19 187 GLN A O 1
ATOM 1300 N N . GLY A 1 188 ? 6.045 27.633 -11.204 1.00 93.50 188 GLY A N 1
ATOM 1301 C CA . GLY A 1 188 ? 5.917 26.539 -12.175 1.00 93.50 188 GLY A CA 1
ATOM 1302 C C . GLY A 1 188 ? 6.520 25.232 -11.665 1.00 93.50 188 GLY A C 1
ATOM 1303 O O . GLY A 1 188 ? 5.973 24.169 -11.937 1.00 93.50 188 GLY A O 1
ATOM 1304 N N . GLN A 1 189 ? 7.564 25.307 -10.834 1.00 97.25 189 GLN A N 1
ATOM 1305 C CA . GLN A 1 189 ? 8.198 24.119 -10.274 1.00 97.25 189 GLN A CA 1
ATOM 1306 C C . GLN A 1 189 ? 7.295 23.450 -9.232 1.00 97.25 189 GLN A C 1
ATOM 1308 O O . GLN A 1 189 ? 6.851 24.106 -8.281 1.00 97.25 189 GLN A O 1
ATOM 1313 N N . GLN A 1 190 ? 7.095 22.139 -9.362 1.00 96.38 190 GLN A N 1
ATOM 1314 C CA . GLN A 1 190 ? 6.426 21.323 -8.353 1.00 96.38 190 GLN A CA 1
ATOM 1315 C C . GLN A 1 190 ? 7.446 20.486 -7.575 1.00 96.38 190 GLN A C 1
ATOM 1317 O O . GLN A 1 190 ? 8.341 19.865 -8.153 1.00 96.38 190 GLN A O 1
ATOM 1322 N N . ILE A 1 191 ? 7.296 20.469 -6.253 1.00 98.00 191 ILE A N 1
ATOM 1323 C CA . ILE A 1 191 ? 7.983 19.544 -5.351 1.00 98.00 191 ILE A CA 1
ATOM 1324 C C . ILE A 1 191 ? 6.897 18.732 -4.660 1.00 98.00 191 ILE A C 1
ATOM 1326 O O . ILE A 1 191 ? 5.996 19.327 -4.084 1.00 98.00 191 ILE A O 1
ATOM 1330 N N . ALA A 1 192 ? 6.950 17.409 -4.717 1.00 95.25 192 ALA A N 1
ATOM 1331 C CA . ALA A 1 192 ? 5.932 16.545 -4.130 1.00 95.25 192 ALA A CA 1
ATOM 1332 C C . ALA A 1 192 ? 6.530 15.667 -3.036 1.00 95.25 192 ALA A C 1
ATOM 1334 O O . ALA A 1 192 ? 7.558 15.040 -3.256 1.00 95.25 192 ALA A O 1
ATOM 1335 N N . PHE A 1 193 ? 5.860 15.561 -1.894 1.00 93.31 193 PHE A N 1
ATOM 1336 C CA . PHE A 1 193 ? 6.023 14.411 -1.009 1.00 93.31 193 PHE A CA 1
ATOM 1337 C C . PHE A 1 193 ? 5.179 13.270 -1.580 1.00 93.31 193 PHE A C 1
ATOM 1339 O O . PHE A 1 193 ? 3.968 13.238 -1.360 1.00 93.31 193 PHE A O 1
ATOM 1346 N N . ALA A 1 194 ? 5.801 12.395 -2.371 1.00 82.38 194 ALA A N 1
ATOM 1347 C CA . ALA A 1 194 ? 5.102 11.400 -3.181 1.00 82.38 194 ALA A CA 1
ATOM 1348 C C . ALA A 1 194 ? 4.494 10.270 -2.340 1.00 82.38 194 ALA A C 1
ATOM 1350 O O . ALA A 1 194 ? 3.385 9.834 -2.617 1.00 82.38 194 ALA A O 1
ATOM 1351 N N . ASP A 1 195 ? 5.181 9.850 -1.278 1.00 75.38 195 ASP A N 1
ATOM 1352 C CA . ASP A 1 195 ? 4.706 8.824 -0.339 1.00 75.38 195 ASP A CA 1
ATOM 1353 C C . ASP A 1 195 ? 4.472 9.385 1.075 1.00 75.38 195 ASP A C 1
ATOM 1355 O O . ASP A 1 195 ? 4.371 8.641 2.048 1.00 75.38 195 ASP A O 1
ATOM 1359 N N . GLY A 1 196 ? 4.459 10.717 1.208 1.00 80.12 196 GLY A N 1
ATOM 1360 C CA . GLY A 1 196 ? 4.387 11.411 2.493 1.00 80.12 196 GLY A CA 1
ATOM 1361 C C . GLY A 1 196 ? 5.658 11.297 3.343 1.00 80.12 196 GLY A C 1
ATOM 1362 O O . GLY A 1 196 ? 5.762 11.948 4.376 1.00 80.12 196 GLY A O 1
ATOM 1363 N N . THR A 1 197 ? 6.675 10.540 2.945 1.00 75.62 197 THR A N 1
ATOM 1364 C CA . THR A 1 197 ? 7.924 10.433 3.700 1.00 75.62 197 THR A CA 1
ATOM 1365 C C . THR A 1 197 ? 8.952 11.465 3.219 1.00 75.62 197 THR A C 1
ATOM 1367 O O . THR A 1 197 ? 8.918 11.944 2.088 1.00 75.62 197 THR A O 1
ATOM 1370 N N . GLY A 1 198 ? 9.880 11.852 4.097 1.00 83.06 198 GLY A N 1
ATOM 1371 C CA . GLY A 1 198 ? 10.978 12.760 3.752 1.00 83.06 198 GLY A CA 1
ATOM 1372 C C . GLY A 1 198 ? 10.831 14.190 4.270 1.00 83.06 198 GLY A C 1
ATOM 1373 O O . GLY A 1 198 ? 9.937 14.519 5.054 1.00 83.06 198 GLY A O 1
ATOM 1374 N N . CYS A 1 199 ? 11.794 15.031 3.892 1.00 89.75 199 CYS A N 1
ATOM 1375 C CA . CYS A 1 199 ? 11.971 16.365 4.460 1.00 89.75 199 CYS A CA 1
ATOM 1376 C C . CYS A 1 199 ? 12.476 17.377 3.427 1.00 89.75 199 CYS A C 1
ATOM 1378 O O . CYS A 1 199 ? 13.462 17.134 2.733 1.00 89.75 199 CYS A O 1
ATOM 1380 N N . ILE A 1 200 ? 11.851 18.552 3.396 1.00 96.88 200 ILE A N 1
ATOM 1381 C CA . ILE A 1 200 ? 12.346 19.749 2.722 1.00 96.88 200 ILE A CA 1
ATOM 1382 C C . ILE A 1 200 ? 12.906 20.694 3.784 1.00 96.88 200 ILE A C 1
ATOM 1384 O O . ILE A 1 200 ? 12.226 21.016 4.751 1.00 96.88 200 ILE A O 1
ATOM 1388 N N . THR A 1 201 ? 14.120 21.203 3.596 1.00 94.19 201 THR A N 1
ATOM 1389 C CA . THR A 1 201 ? 14.666 22.311 4.392 1.00 94.19 201 THR A CA 1
ATOM 1390 C C . THR A 1 201 ? 14.748 23.563 3.533 1.00 94.19 201 THR A C 1
ATOM 1392 O O . THR A 1 201 ? 15.505 23.589 2.567 1.00 94.19 201 THR A O 1
ATOM 1395 N N . LEU A 1 202 ? 14.004 24.613 3.883 1.00 96.69 202 LEU A N 1
ATOM 1396 C CA . LEU A 1 202 ? 14.033 25.898 3.179 1.00 96.69 202 LEU A CA 1
ATOM 1397 C C . LEU A 1 202 ? 14.841 26.917 3.989 1.00 96.69 202 LEU A C 1
ATOM 1399 O O . LEU A 1 202 ? 14.335 27.519 4.935 1.00 96.69 202 LEU A O 1
ATOM 1403 N N . ASN A 1 203 ? 16.095 27.144 3.597 1.00 94.69 203 ASN A N 1
ATOM 1404 C CA . ASN A 1 203 ? 16.976 28.122 4.248 1.00 94.69 203 ASN A CA 1
ATOM 1405 C C . ASN A 1 203 ? 16.660 29.568 3.836 1.00 94.69 203 ASN A C 1
ATOM 1407 O O . ASN A 1 203 ? 17.004 30.505 4.553 1.00 94.69 203 ASN A O 1
ATOM 1411 N N . ASN A 1 204 ? 16.006 29.757 2.685 1.00 94.25 204 ASN A N 1
ATOM 1412 C CA . ASN A 1 204 ? 15.540 31.059 2.209 1.00 94.25 204 ASN A CA 1
ATOM 1413 C C . ASN A 1 204 ? 14.102 30.970 1.665 1.00 94.25 204 ASN A C 1
ATOM 1415 O O . ASN A 1 204 ? 13.896 30.993 0.450 1.00 94.25 204 ASN A O 1
ATOM 1419 N N . PRO A 1 205 ? 13.086 30.880 2.543 1.00 94.44 205 PRO A N 1
ATOM 1420 C CA . PRO A 1 205 ? 11.698 30.710 2.113 1.00 94.44 205 PRO A CA 1
ATOM 1421 C C . PRO A 1 205 ? 11.185 31.829 1.193 1.00 94.44 205 PRO A C 1
ATOM 1423 O O . PRO A 1 205 ? 10.339 31.583 0.345 1.00 94.44 205 PRO A O 1
ATOM 1426 N N . ALA A 1 206 ? 11.721 33.050 1.304 1.00 94.06 206 ALA A N 1
ATOM 1427 C CA . ALA A 1 206 ? 11.334 34.174 0.447 1.00 94.06 206 ALA A CA 1
ATOM 1428 C C . ALA A 1 206 ? 11.782 34.016 -1.021 1.00 94.06 206 ALA A C 1
ATOM 1430 O O . ALA A 1 206 ? 11.223 34.661 -1.907 1.00 94.06 206 ALA A O 1
ATOM 1431 N N . ALA A 1 207 ? 12.787 33.176 -1.285 1.00 96.62 207 ALA A N 1
ATOM 1432 C CA . ALA A 1 207 ? 13.250 32.844 -2.633 1.00 96.62 207 ALA A CA 1
ATOM 1433 C C . ALA A 1 207 ? 12.506 31.646 -3.253 1.00 96.62 207 ALA A C 1
ATOM 1435 O O . ALA A 1 207 ? 12.779 31.280 -4.398 1.00 96.62 207 ALA A O 1
ATOM 1436 N N . PHE A 1 208 ? 11.570 31.041 -2.517 1.00 97.62 208 PHE A N 1
ATOM 1437 C CA . PHE A 1 208 ? 10.770 29.917 -2.977 1.00 97.62 208 PHE A CA 1
ATOM 1438 C C . PHE A 1 208 ? 9.426 30.398 -3.539 1.00 97.62 208 PHE A C 1
ATOM 1440 O O . PHE A 1 208 ? 8.602 30.958 -2.822 1.00 97.62 208 PHE A O 1
ATOM 1447 N N . GLN A 1 209 ? 9.199 30.168 -4.831 1.00 97.38 209 GLN A N 1
ATOM 1448 C CA . GLN A 1 209 ? 7.965 30.510 -5.551 1.00 97.38 209 GLN A CA 1
ATOM 1449 C C . GLN A 1 209 ? 7.299 29.286 -6.203 1.00 97.38 209 GLN A C 1
ATOM 1451 O O . GLN A 1 209 ? 6.264 29.429 -6.859 1.00 97.38 209 GLN A O 1
ATOM 1456 N N . GLY A 1 210 ? 7.889 28.096 -6.040 1.00 97.31 210 GLY A N 1
ATOM 1457 C CA . GLY A 1 210 ? 7.315 26.826 -6.484 1.00 97.31 210 GLY A CA 1
ATOM 1458 C C . GLY A 1 210 ? 6.092 26.412 -5.660 1.00 97.31 210 GLY A C 1
ATOM 1459 O O . GLY A 1 210 ? 5.657 27.132 -4.760 1.00 97.31 210 GLY A O 1
ATOM 1460 N N . THR A 1 211 ? 5.542 25.237 -5.962 1.00 97.75 211 THR A N 1
ATOM 1461 C CA . THR A 1 211 ? 4.432 24.633 -5.203 1.00 97.75 211 THR A CA 1
ATOM 1462 C C . THR A 1 211 ? 4.902 23.360 -4.510 1.00 97.75 211 THR A C 1
ATOM 1464 O O . THR A 1 211 ? 5.540 22.520 -5.145 1.00 97.75 211 THR A O 1
ATOM 1467 N N . ILE A 1 212 ? 4.588 23.218 -3.221 1.00 98.19 212 ILE A N 1
ATOM 1468 C CA . ILE A 1 212 ? 4.844 21.998 -2.445 1.00 98.19 212 ILE A CA 1
ATOM 1469 C C . ILE A 1 212 ? 3.555 21.179 -2.375 1.00 98.19 212 ILE A C 1
ATOM 1471 O O . ILE A 1 212 ? 2.559 21.627 -1.810 1.00 98.19 212 ILE A O 1
ATOM 1475 N N . GLY A 1 213 ? 3.580 19.983 -2.942 1.00 94.81 213 GLY A N 1
ATOM 1476 C CA . GLY A 1 213 ? 2.454 19.071 -2.954 1.00 94.81 213 GLY A CA 1
ATOM 1477 C C . GLY A 1 213 ? 2.576 17.953 -1.937 1.00 94.81 213 GLY A C 1
ATOM 1478 O O . GLY A 1 213 ? 3.653 17.395 -1.729 1.00 94.81 213 GLY A O 1
ATOM 1479 N N . PHE A 1 214 ? 1.448 17.616 -1.328 1.00 91.44 214 PHE A N 1
ATOM 1480 C CA . PHE A 1 214 ? 1.312 16.494 -0.409 1.00 91.44 214 PHE A CA 1
ATOM 1481 C C . PHE A 1 214 ? 0.424 15.446 -1.067 1.00 91.44 214 PHE A C 1
ATOM 1483 O O . PHE A 1 214 ? -0.704 15.762 -1.444 1.00 91.44 214 PHE A O 1
ATOM 1490 N N . ALA A 1 215 ? 0.918 14.221 -1.243 1.00 82.81 215 ALA A N 1
ATOM 1491 C CA . ALA A 1 215 ? 0.064 13.125 -1.681 1.00 82.81 215 ALA A CA 1
ATOM 1492 C C . ALA A 1 215 ? -1.063 12.908 -0.656 1.00 82.81 215 ALA A C 1
ATOM 1494 O O . ALA A 1 215 ? -0.826 12.968 0.553 1.00 82.81 215 ALA A O 1
ATOM 1495 N N . ALA A 1 216 ? -2.291 12.682 -1.127 1.00 71.31 216 ALA A N 1
ATOM 1496 C CA . ALA A 1 216 ? -3.459 12.433 -0.276 1.00 71.31 216 ALA A CA 1
ATOM 1497 C C . ALA A 1 216 ? -3.472 11.019 0.312 1.00 71.31 216 ALA A C 1
ATOM 1499 O O . ALA A 1 216 ? -4.450 10.281 0.202 1.00 71.31 216 ALA A O 1
ATOM 1500 N N . VAL A 1 217 ? -2.368 10.660 0.950 1.00 62.31 217 VAL A N 1
ATOM 1501 C CA . VAL A 1 217 ? -2.188 9.403 1.655 1.00 62.31 217 VAL A CA 1
ATOM 1502 C C . VAL A 1 217 ? -2.783 9.598 3.046 1.00 62.31 217 VAL A C 1
ATOM 1504 O O . VAL A 1 217 ? -2.203 10.268 3.899 1.00 62.31 217 VAL A O 1
ATOM 1507 N N . THR A 1 218 ? -4.007 9.108 3.258 1.00 55.00 218 THR A N 1
ATOM 1508 C CA . THR A 1 218 ? -4.781 9.398 4.484 1.00 55.00 218 THR A CA 1
ATOM 1509 C C . THR A 1 218 ? -4.205 8.763 5.755 1.00 55.00 218 THR A C 1
ATOM 1511 O O . THR A 1 218 ? -4.638 9.094 6.854 1.00 55.00 218 THR A O 1
ATOM 1514 N N . ASP A 1 219 ? -3.233 7.868 5.612 1.00 51.19 219 ASP A N 1
ATOM 1515 C CA . ASP A 1 219 ? -2.596 7.066 6.656 1.00 51.19 219 ASP A CA 1
ATOM 1516 C C . ASP A 1 219 ? -1.118 7.421 6.899 1.00 51.19 219 ASP A C 1
ATOM 1518 O O . ASP A 1 219 ? -0.509 6.899 7.837 1.00 51.19 219 ASP A O 1
ATOM 1522 N N . VAL A 1 220 ? -0.543 8.358 6.133 1.00 55.31 220 VAL A N 1
ATOM 1523 C CA . VAL A 1 220 ? 0.833 8.830 6.345 1.00 55.31 220 VAL A CA 1
ATOM 1524 C C . VAL A 1 220 ? 0.826 10.252 6.897 1.00 55.31 220 VAL A C 1
ATOM 1526 O O . VAL A 1 220 ? 0.665 11.237 6.180 1.00 55.31 220 VAL A O 1
ATOM 1529 N N . VAL A 1 221 ? 1.073 10.365 8.205 1.00 62.91 221 VAL A N 1
ATOM 1530 C CA . VAL A 1 221 ? 1.559 11.620 8.791 1.00 62.91 221 VAL A CA 1
ATOM 1531 C C . VAL A 1 221 ? 2.958 11.867 8.246 1.00 62.91 221 VAL A C 1
ATOM 1533 O O . VAL A 1 221 ? 3.847 11.030 8.420 1.00 62.91 221 VAL A O 1
ATOM 1536 N N . GLY A 1 222 ? 3.170 13.001 7.588 1.00 74.25 222 GLY A N 1
ATOM 1537 C CA . GLY A 1 222 ? 4.342 13.119 6.744 1.00 74.25 222 GLY A CA 1
ATOM 1538 C C . GLY A 1 222 ? 4.582 14.488 6.135 1.00 74.25 222 GLY A C 1
ATOM 1539 O O . GLY A 1 222 ? 3.992 15.482 6.539 1.00 74.25 222 GLY A O 1
ATOM 1540 N N . GLY A 1 223 ? 5.520 14.551 5.195 1.00 82.62 223 GLY A N 1
ATOM 1541 C CA . GLY A 1 223 ? 5.911 15.766 4.497 1.00 82.62 223 GLY A CA 1
ATOM 1542 C C . GLY A 1 223 ? 6.437 16.836 5.447 1.00 82.62 223 GLY A C 1
ATOM 1543 O O . GLY A 1 223 ? 5.717 17.757 5.837 1.00 82.62 223 GLY A O 1
ATOM 1544 N N . LEU A 1 224 ? 7.703 16.714 5.843 1.00 89.88 224 LEU A N 1
ATOM 1545 C CA . LEU A 1 224 ? 8.319 17.648 6.783 1.00 89.88 224 LEU A CA 1
ATOM 1546 C C . LEU A 1 224 ? 8.871 18.864 6.043 1.00 89.88 224 LEU A C 1
ATOM 1548 O O . LEU A 1 224 ? 9.747 18.729 5.194 1.00 89.88 224 LEU A O 1
ATOM 1552 N N . ILE A 1 225 ? 8.421 20.060 6.408 1.00 96.00 225 ILE A N 1
ATOM 1553 C CA . ILE A 1 225 ? 9.027 21.320 5.973 1.00 96.00 225 ILE A CA 1
ATOM 1554 C C . ILE A 1 225 ? 9.764 21.930 7.164 1.00 96.00 225 ILE A C 1
ATOM 1556 O O . ILE A 1 225 ? 9.159 22.404 8.125 1.00 96.00 225 ILE A O 1
ATOM 1560 N N . SER A 1 226 ? 11.089 21.932 7.090 1.00 92.12 226 SER A N 1
ATOM 1561 C CA . SER A 1 226 ? 11.977 22.603 8.029 1.00 92.12 226 SER A CA 1
ATOM 1562 C C . SER A 1 226 ? 12.250 24.033 7.568 1.00 92.12 226 SER A C 1
ATOM 1564 O O . SER A 1 226 ? 12.665 24.276 6.431 1.00 92.12 226 SER A O 1
ATOM 1566 N N . LEU A 1 227 ? 12.032 24.985 8.473 1.00 94.06 227 LEU A N 1
ATOM 1567 C CA . LEU A 1 227 ? 12.237 26.420 8.288 1.00 94.06 227 LEU A CA 1
ATOM 1568 C C . LEU A 1 227 ? 13.241 26.918 9.337 1.00 94.06 227 LEU A C 1
ATOM 1570 O O . LEU A 1 227 ? 12.840 27.436 10.393 1.00 94.06 227 LEU A O 1
ATOM 1574 N N . PRO A 1 228 ? 14.554 26.746 9.090 1.00 87.62 228 PRO A N 1
ATOM 1575 C CA . PRO A 1 228 ? 15.583 27.200 10.012 1.00 87.62 228 PRO A CA 1
ATOM 1576 C C . PRO A 1 228 ? 15.485 28.706 10.261 1.00 87.62 228 PRO A C 1
ATOM 1578 O O . PRO A 1 228 ? 15.277 29.501 9.348 1.00 87.62 228 PRO A O 1
ATOM 1581 N N . GLY A 1 229 ? 15.624 29.111 11.523 1.00 86.81 229 GLY A N 1
ATOM 1582 C CA . GLY A 1 229 ? 15.579 30.524 11.916 1.00 86.81 229 GLY A CA 1
ATOM 1583 C C . GLY A 1 229 ? 14.179 31.147 11.999 1.00 86.81 229 GLY A C 1
ATOM 1584 O O . GLY A 1 229 ? 14.061 32.271 12.488 1.00 86.81 229 GLY A O 1
ATOM 1585 N N . LEU A 1 230 ? 13.117 30.433 11.608 1.00 90.19 230 LEU A N 1
ATOM 1586 C CA . LEU A 1 230 ? 11.736 30.849 11.859 1.00 90.19 230 LEU A CA 1
ATOM 1587 C C . LEU A 1 230 ? 11.247 30.294 13.204 1.00 90.19 230 LEU A C 1
ATOM 1589 O O . LEU A 1 230 ? 11.457 29.123 13.506 1.00 90.19 230 LEU A O 1
ATOM 1593 N N . SER A 1 231 ? 10.555 31.114 13.994 1.00 90.06 231 SER A N 1
ATOM 1594 C CA . SER A 1 231 ? 9.811 30.675 15.183 1.00 90.06 231 SER A CA 1
ATOM 1595 C C . SER A 1 231 ? 8.332 30.970 14.956 1.00 90.06 231 SER A C 1
ATOM 1597 O O . SER A 1 231 ? 7.896 32.117 15.109 1.00 90.06 231 SER A O 1
ATOM 1599 N N . ALA A 1 232 ? 7.596 29.967 14.484 1.00 89.75 232 ALA A N 1
ATOM 1600 C CA . ALA A 1 232 ? 6.200 30.095 14.101 1.00 89.75 232 ALA A CA 1
ATOM 1601 C C . ALA A 1 232 ? 5.274 30.121 15.323 1.00 89.75 232 ALA A C 1
ATOM 1603 O O . ALA A 1 232 ? 5.503 29.471 16.337 1.00 89.75 232 ALA A O 1
ATOM 1604 N N . GLN A 1 233 ? 4.201 30.887 15.224 1.00 89.31 233 GLN A N 1
ATOM 1605 C CA . GLN A 1 233 ? 3.156 31.031 16.232 1.00 89.31 233 GLN A CA 1
ATOM 1606 C C . GLN A 1 233 ? 1.841 30.435 15.742 1.00 89.31 233 GLN A C 1
ATOM 1608 O O . GLN A 1 233 ? 1.107 29.842 16.527 1.00 89.31 233 GLN A O 1
ATOM 1613 N N . SER A 1 234 ? 1.543 30.595 14.452 1.00 89.69 234 SER A N 1
ATOM 1614 C CA . SER A 1 234 ? 0.338 30.065 13.826 1.00 89.69 234 SER A CA 1
ATOM 1615 C C . SER A 1 234 ? 0.528 29.868 12.326 1.00 89.69 234 SER A C 1
ATOM 1617 O O . SER A 1 234 ? 1.471 30.378 11.713 1.00 89.69 234 SER A O 1
ATOM 1619 N N . ILE A 1 235 ? -0.409 29.132 11.742 1.00 94.69 235 ILE A N 1
ATOM 1620 C CA . ILE A 1 235 ? -0.530 28.870 10.314 1.00 94.69 235 ILE A CA 1
ATOM 1621 C C . ILE A 1 235 ? -1.955 29.217 9.877 1.00 94.69 235 ILE A C 1
ATOM 1623 O O . ILE A 1 235 ? -2.915 28.988 10.611 1.00 94.69 235 ILE A O 1
ATOM 1627 N N . THR A 1 236 ? -2.100 29.769 8.677 1.00 94.69 236 THR A N 1
ATOM 1628 C CA . THR A 1 236 ? -3.388 29.847 7.984 1.00 94.69 236 THR A CA 1
ATOM 1629 C C . THR A 1 236 ? -3.253 29.281 6.587 1.00 94.69 236 THR A C 1
ATOM 1631 O O . THR A 1 236 ? -2.227 29.481 5.934 1.00 94.69 236 THR A O 1
ATOM 1634 N N . LEU A 1 237 ? -4.319 28.664 6.098 1.00 93.31 237 LEU A N 1
ATOM 1635 C CA . LEU A 1 237 ? -4.395 28.138 4.747 1.00 93.31 237 LEU A CA 1
ATOM 1636 C C . LEU A 1 237 ? -5.539 28.834 4.011 1.00 93.31 237 LEU A C 1
ATOM 1638 O O . LEU A 1 237 ? -6.661 28.886 4.509 1.00 93.31 237 LEU A O 1
ATOM 1642 N N . THR A 1 238 ? -5.249 29.411 2.846 1.00 93.38 238 THR A N 1
ATOM 1643 C CA . THR A 1 238 ? -6.247 30.132 2.041 1.00 93.38 238 THR A CA 1
ATOM 1644 C C . THR A 1 238 ? -6.159 29.709 0.580 1.00 93.38 238 THR A C 1
ATOM 1646 O O . THR A 1 238 ? -5.044 29.572 0.081 1.00 93.38 238 THR A O 1
ATOM 1649 N N . PRO A 1 239 ? -7.282 29.501 -0.130 1.00 91.00 239 PRO A N 1
ATOM 1650 C CA . PRO A 1 239 ? -7.240 29.225 -1.563 1.00 91.00 239 PRO A CA 1
ATOM 1651 C C . PRO A 1 239 ? -6.524 30.350 -2.318 1.00 91.00 239 PRO A C 1
ATOM 1653 O O . PRO A 1 239 ? -6.779 31.532 -2.068 1.00 91.00 239 PRO A O 1
ATOM 1656 N N . GLN A 1 240 ? -5.638 30.001 -3.251 1.00 92.88 240 GLN A N 1
ATOM 1657 C CA . GLN A 1 240 ? -4.999 30.991 -4.109 1.00 92.88 240 GLN A CA 1
ATOM 1658 C C . GLN A 1 240 ? -6.034 31.568 -5.082 1.00 92.88 240 GLN A C 1
ATOM 1660 O O . GLN A 1 240 ? -6.767 30.840 -5.750 1.00 92.88 240 GLN A O 1
ATOM 1665 N N . ALA A 1 241 ? -6.083 32.896 -5.199 1.00 89.94 241 ALA A N 1
ATOM 1666 C CA . ALA A 1 241 ? -7.000 33.555 -6.121 1.00 89.94 241 ALA A CA 1
ATOM 1667 C C . ALA A 1 241 ? -6.780 33.067 -7.567 1.00 89.94 241 ALA A C 1
ATOM 1669 O O . ALA A 1 241 ? -5.672 33.151 -8.094 1.00 89.94 241 ALA A O 1
ATOM 1670 N N . GLY A 1 242 ? -7.849 32.581 -8.204 1.00 87.44 242 GLY A N 1
ATOM 1671 C CA . GLY A 1 242 ? -7.803 32.057 -9.573 1.00 87.44 242 GLY A CA 1
ATOM 1672 C C . GLY A 1 242 ? -7.297 30.616 -9.703 1.00 87.44 242 GLY A C 1
ATOM 1673 O O . GLY A 1 242 ? -7.107 30.167 -10.829 1.00 87.44 242 GLY A O 1
ATOM 1674 N N . SER A 1 243 ? -7.101 29.895 -8.593 1.00 87.75 243 SER A N 1
ATOM 1675 C CA . SER A 1 243 ? -6.765 28.468 -8.583 1.00 87.75 243 SER A CA 1
ATOM 1676 C C . SER A 1 243 ? -7.789 27.665 -7.777 1.00 87.75 243 SER A C 1
ATOM 1678 O O . SER A 1 243 ? -8.249 28.110 -6.728 1.00 87.75 243 SER A O 1
ATOM 1680 N N . GLU A 1 244 ? -8.137 26.472 -8.262 1.00 83.69 244 GLU A N 1
ATOM 1681 C CA . GLU A 1 244 ? -9.010 25.517 -7.556 1.00 83.69 244 GLU A CA 1
ATOM 1682 C C . GLU A 1 244 ? -8.223 24.439 -6.795 1.00 83.69 244 GLU A C 1
ATOM 1684 O O . GLU A 1 244 ? -8.801 23.661 -6.034 1.00 83.69 244 GLU A O 1
ATOM 1689 N N . THR A 1 245 ? -6.908 24.386 -7.013 1.00 87.75 245 THR A N 1
ATOM 1690 C CA . THR A 1 245 ? -6.041 23.296 -6.550 1.00 87.75 245 THR A CA 1
ATOM 1691 C C . THR A 1 245 ? -4.857 23.782 -5.713 1.00 87.75 245 THR A C 1
ATOM 1693 O O . THR A 1 245 ? -4.252 22.982 -5.008 1.00 87.75 245 THR A O 1
ATOM 1696 N N . VAL A 1 246 ? -4.527 25.080 -5.746 1.00 91.06 246 VAL A N 1
ATOM 1697 C CA . VAL A 1 246 ? -3.387 25.659 -5.012 1.00 91.06 246 VAL A CA 1
ATOM 1698 C C . VAL A 1 246 ? -3.865 26.545 -3.867 1.00 91.06 246 VAL A C 1
ATOM 1700 O O . VAL A 1 246 ? -4.779 27.358 -4.015 1.00 91.06 246 VAL A O 1
ATOM 1703 N N . PHE A 1 247 ? -3.194 26.416 -2.729 1.00 93.94 247 PHE A N 1
ATOM 1704 C CA . PHE A 1 247 ? -3.412 27.186 -1.517 1.00 93.94 247 PHE A CA 1
ATOM 1705 C C . PHE A 1 247 ? -2.166 27.982 -1.153 1.00 93.94 247 PHE A C 1
ATOM 1707 O O . PHE A 1 247 ? -1.033 27.568 -1.386 1.00 93.94 247 PHE A O 1
ATOM 1714 N N . VAL A 1 248 ? -2.387 29.127 -0.521 1.00 96.12 248 VAL A N 1
ATOM 1715 C CA . VAL A 1 248 ? -1.351 29.919 0.128 1.00 96.12 248 VAL A CA 1
ATOM 1716 C C . VAL A 1 248 ? -1.352 29.562 1.610 1.00 96.12 248 VAL A C 1
ATOM 1718 O O . VAL A 1 248 ? -2.273 29.925 2.351 1.00 96.12 248 VAL A O 1
ATOM 1721 N N . MET A 1 249 ? -0.309 28.854 2.032 1.00 96.69 249 MET A N 1
ATOM 1722 C CA . MET A 1 249 ? 0.019 28.627 3.432 1.00 96.69 249 MET A CA 1
ATOM 1723 C C . MET A 1 249 ? 0.779 29.843 3.956 1.00 96.69 249 MET A C 1
ATOM 1725 O O . MET A 1 249 ? 1.878 30.137 3.492 1.00 96.69 249 MET A O 1
ATOM 1729 N N . THR A 1 250 ? 0.210 30.549 4.929 1.00 96.75 250 THR A N 1
ATOM 1730 C CA . THR A 1 250 ? 0.882 31.659 5.616 1.00 96.75 250 THR A CA 1
ATOM 1731 C C . THR A 1 250 ? 1.289 31.218 7.011 1.00 96.75 250 THR A C 1
ATOM 1733 O O . THR A 1 250 ? 0.440 30.843 7.816 1.00 96.75 250 THR A O 1
ATOM 1736 N N . ILE A 1 251 ? 2.586 31.277 7.297 1.00 95.06 251 ILE A N 1
ATOM 1737 C CA . ILE A 1 251 ? 3.189 30.888 8.569 1.00 95.06 251 ILE A CA 1
ATOM 1738 C C 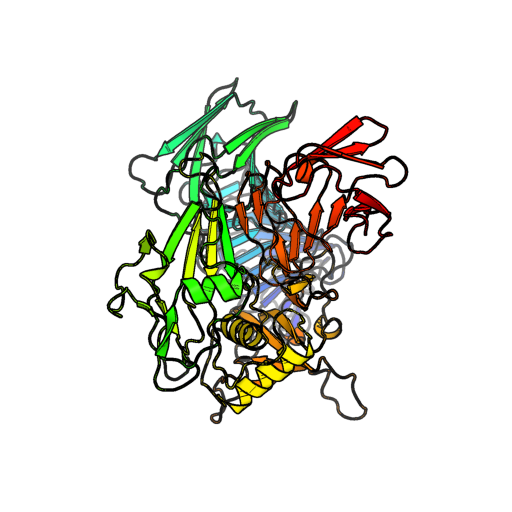. ILE A 1 251 ? 3.606 32.170 9.288 1.00 95.06 251 ILE A C 1
ATOM 1740 O O . ILE A 1 251 ? 4.522 32.869 8.849 1.00 95.06 251 ILE A O 1
ATOM 1744 N N . PHE A 1 252 ? 2.920 32.501 10.379 1.00 92.12 252 PHE A N 1
ATOM 1745 C CA . PHE A 1 252 ? 3.174 33.706 11.164 1.00 92.12 252 PHE A CA 1
ATOM 1746 C C . PHE A 1 252 ? 4.190 33.400 12.255 1.00 92.12 252 PHE A C 1
ATOM 1748 O O . PHE A 1 252 ? 3.972 32.490 13.045 1.00 92.12 252 PHE A O 1
ATOM 1755 N N . GLY A 1 253 ? 5.281 34.160 12.333 1.00 89.44 253 GLY A N 1
ATOM 1756 C CA . GLY A 1 253 ? 6.303 34.007 13.366 1.00 89.44 253 GLY A CA 1
ATOM 1757 C C . GLY A 1 253 ? 6.720 35.327 14.009 1.00 89.44 253 GLY A C 1
ATOM 1758 O O . GLY A 1 253 ? 6.295 36.410 13.609 1.00 89.44 253 GLY A O 1
ATOM 1759 N N . THR A 1 254 ? 7.607 35.254 15.004 1.00 81.00 254 THR A N 1
ATOM 1760 C CA . THR A 1 254 ? 8.072 36.425 15.781 1.00 81.00 254 THR A CA 1
ATOM 1761 C C . THR A 1 254 ? 8.805 37.495 14.957 1.00 81.00 254 THR A C 1
ATOM 1763 O O . THR A 1 254 ? 8.989 38.608 15.442 1.00 81.00 254 THR A O 1
ATOM 1766 N N . GLY A 1 255 ? 9.234 37.172 13.731 1.00 78.56 255 GLY A N 1
ATOM 1767 C CA . GLY A 1 255 ? 9.947 38.069 12.810 1.00 78.56 255 GLY A CA 1
ATOM 1768 C C . GLY A 1 255 ? 9.157 38.482 11.561 1.00 78.56 255 GLY A C 1
ATOM 1769 O O . GLY A 1 255 ? 9.733 39.114 10.680 1.00 78.56 255 GLY A O 1
ATOM 1770 N N . GLY A 1 256 ? 7.872 38.123 11.462 1.00 87.38 256 GLY A N 1
ATOM 1771 C CA . GLY A 1 256 ? 7.039 38.354 10.277 1.00 87.38 256 GLY A CA 1
ATOM 1772 C C . GLY A 1 256 ? 6.340 37.085 9.790 1.00 87.38 256 GLY A C 1
ATOM 1773 O O . GLY A 1 256 ? 6.353 36.057 10.467 1.00 87.38 256 GLY A O 1
ATOM 1774 N N . ALA A 1 257 ? 5.715 37.166 8.615 1.00 91.50 257 ALA A N 1
ATOM 1775 C CA . ALA A 1 257 ? 5.043 36.038 7.978 1.00 91.50 257 ALA A CA 1
ATOM 1776 C C . ALA A 1 257 ? 5.859 35.508 6.791 1.00 91.50 257 ALA A C 1
ATOM 1778 O O . ALA A 1 257 ? 6.457 36.285 6.049 1.00 91.50 257 ALA A O 1
ATOM 1779 N N . THR A 1 258 ? 5.858 34.191 6.610 1.00 94.00 258 THR A N 1
ATOM 1780 C CA . THR A 1 258 ? 6.368 33.508 5.412 1.00 94.00 258 THR A CA 1
ATOM 1781 C C . THR A 1 258 ? 5.202 32.855 4.684 1.00 94.00 258 THR A C 1
ATOM 1783 O O . THR A 1 258 ? 4.332 32.276 5.331 1.00 94.00 258 THR A O 1
ATOM 1786 N N . THR A 1 259 ? 5.175 32.937 3.356 1.00 95.88 259 THR A N 1
ATOM 1787 C CA . THR A 1 259 ? 4.134 32.314 2.530 1.00 95.88 259 THR A CA 1
ATOM 1788 C C . THR A 1 259 ? 4.719 31.215 1.664 1.00 95.88 259 THR A C 1
ATOM 1790 O O . THR A 1 259 ? 5.744 31.433 1.026 1.00 95.88 259 THR A O 1
ATOM 1793 N N . LEU A 1 260 ? 4.039 30.075 1.600 1.00 97.62 260 LEU A N 1
ATOM 1794 C CA . LEU A 1 260 ? 4.360 28.959 0.715 1.00 97.62 260 LEU A CA 1
ATOM 1795 C C . LEU A 1 260 ? 3.123 28.612 -0.117 1.00 97.62 260 LEU A C 1
ATOM 1797 O O . LEU A 1 260 ? 2.004 28.629 0.401 1.00 97.62 260 LEU A O 1
ATOM 1801 N N . HIS A 1 261 ? 3.311 28.292 -1.396 1.00 97.19 261 HIS A N 1
ATOM 1802 C CA . HIS A 1 261 ? 2.244 27.700 -2.199 1.00 97.19 261 HIS A CA 1
ATOM 1803 C C . HIS A 1 261 ? 2.238 26.194 -1.988 1.00 97.19 261 HIS A C 1
ATOM 1805 O O . HIS A 1 261 ? 3.280 25.543 -2.091 1.00 97.19 261 HIS A O 1
ATOM 1811 N N . VAL A 1 262 ? 1.064 25.653 -1.689 1.00 96.25 262 VAL A N 1
ATOM 1812 C CA . VAL A 1 262 ? 0.884 24.237 -1.390 1.00 96.25 262 VAL A CA 1
ATOM 1813 C C . VAL A 1 262 ? -0.339 23.673 -2.105 1.00 96.25 262 VAL A C 1
ATOM 1815 O O . VAL A 1 262 ? -1.294 24.403 -2.371 1.00 96.25 262 VAL A O 1
ATOM 1818 N N . ASN A 1 263 ? -0.332 22.385 -2.426 1.00 93.56 263 ASN A N 1
ATOM 1819 C CA . ASN A 1 263 ? -1.488 21.681 -2.979 1.00 93.56 263 ASN A CA 1
ATOM 1820 C C . ASN A 1 263 ? -1.580 20.246 -2.446 1.00 93.56 263 ASN A C 1
ATOM 1822 O O . ASN A 1 263 ? -0.631 19.710 -1.874 1.00 93.56 263 ASN A O 1
ATOM 1826 N N . LEU A 1 264 ? -2.747 19.638 -2.630 1.00 89.62 264 LEU A N 1
ATOM 1827 C CA . LEU A 1 264 ? -2.946 18.215 -2.395 1.00 89.62 264 LEU A CA 1
ATOM 1828 C C . LEU A 1 264 ? -2.850 17.474 -3.731 1.00 89.62 264 LEU A C 1
ATOM 1830 O O . LEU A 1 264 ? -3.373 17.963 -4.736 1.00 89.62 264 LEU A O 1
ATOM 1834 N N . LEU A 1 265 ? -2.188 16.322 -3.746 1.00 86.38 265 LEU A N 1
ATOM 1835 C CA . LEU A 1 265 ? -1.907 15.548 -4.950 1.00 86.38 265 LEU A CA 1
ATOM 1836 C C . LEU A 1 265 ? -2.603 14.191 -4.924 1.00 86.38 265 LEU A C 1
ATOM 1838 O O . LEU A 1 265 ? -2.681 13.554 -3.874 1.00 86.38 265 LEU A O 1
ATOM 1842 N N . ASP A 1 266 ? -3.051 13.738 -6.092 1.00 81.44 266 ASP A N 1
ATOM 1843 C CA . ASP A 1 266 ? -3.403 12.337 -6.312 1.00 81.44 266 ASP A CA 1
ATOM 1844 C C . ASP A 1 266 ? -2.156 11.472 -6.074 1.00 81.44 266 ASP A C 1
ATOM 1846 O O . ASP A 1 266 ? -1.086 11.780 -6.594 1.00 81.44 266 ASP A O 1
ATOM 1850 N N . GLU A 1 267 ? -2.270 10.426 -5.257 1.00 73.00 267 GLU A N 1
ATOM 1851 C CA . GLU A 1 267 ? -1.124 9.599 -4.850 1.00 73.00 267 GLU A CA 1
ATOM 1852 C C . GLU A 1 267 ? -0.468 8.870 -6.032 1.00 73.00 267 GLU A C 1
ATOM 1854 O O . GLU A 1 267 ? 0.744 8.671 -6.039 1.00 73.00 267 GLU A O 1
ATOM 1859 N N . GLN A 1 268 ? -1.248 8.479 -7.043 1.00 66.81 268 GLN A N 1
ATOM 1860 C CA . GLN A 1 268 ? -0.744 7.686 -8.166 1.00 66.81 268 GLN A CA 1
ATOM 1861 C C . GLN A 1 268 ? -0.172 8.577 -9.262 1.00 66.81 268 GLN A C 1
ATOM 1863 O O . GLN A 1 268 ? 0.887 8.290 -9.815 1.00 66.81 268 GLN A O 1
ATOM 1868 N N . GLU A 1 269 ? -0.877 9.662 -9.571 1.00 72.69 269 GLU A N 1
ATOM 1869 C CA . GLU A 1 269 ? -0.546 10.532 -10.698 1.00 72.69 269 GLU A CA 1
ATOM 1870 C C . GLU A 1 269 ? 0.312 11.741 -10.283 1.00 72.69 269 GLU A C 1
ATOM 1872 O O . GLU A 1 269 ? 0.854 12.438 -11.139 1.00 72.69 269 GLU A O 1
ATOM 1877 N N . LEU A 1 270 ? 0.411 12.039 -8.979 1.00 80.25 270 LEU A N 1
ATOM 1878 C CA . LEU A 1 270 ? 1.063 13.232 -8.409 1.00 80.25 270 LEU A CA 1
ATOM 1879 C C . LEU A 1 270 ? 0.560 14.558 -9.008 1.00 80.25 270 LEU A C 1
ATOM 1881 O O . LEU A 1 270 ? 1.242 15.590 -8.987 1.00 80.25 270 LEU A O 1
ATOM 1885 N N . THR A 1 271 ? -0.674 14.544 -9.513 1.00 85.75 271 THR A N 1
ATOM 1886 C CA . THR A 1 271 ? -1.360 15.709 -10.074 1.00 85.75 271 THR A CA 1
ATOM 1887 C C . THR A 1 271 ? -2.204 16.406 -9.015 1.00 85.75 271 THR A C 1
ATOM 1889 O O . THR A 1 271 ? -2.718 15.778 -8.092 1.00 85.75 271 THR A O 1
ATOM 1892 N N . ALA A 1 272 ? -2.348 17.727 -9.131 1.00 86.56 272 ALA A N 1
ATOM 1893 C CA . ALA A 1 272 ? -3.077 18.518 -8.148 1.00 86.56 272 ALA A CA 1
ATOM 1894 C C . ALA A 1 272 ? -4.581 18.199 -8.152 1.00 86.56 272 ALA A C 1
ATOM 1896 O O . ALA A 1 272 ? -5.236 18.266 -9.194 1.00 86.56 272 ALA A O 1
ATOM 1897 N N . MET A 1 273 ? -5.140 17.925 -6.976 1.00 79.44 273 MET A N 1
ATOM 1898 C CA . MET A 1 273 ? -6.565 17.658 -6.796 1.00 79.44 273 MET A CA 1
ATOM 1899 C C . MET A 1 273 ? -7.357 18.923 -6.465 1.00 79.44 273 MET A C 1
ATOM 1901 O O . MET A 1 273 ? -6.849 19.868 -5.858 1.00 79.44 273 MET A O 1
ATOM 1905 N N . GLN A 1 274 ? -8.639 18.927 -6.837 1.00 79.31 274 GLN A N 1
ATOM 1906 C CA . GLN A 1 274 ? -9.581 19.962 -6.410 1.00 79.31 274 GLN A CA 1
ATOM 1907 C C . GLN A 1 274 ? -9.893 19.830 -4.912 1.00 79.31 274 GLN A C 1
ATOM 1909 O O . GLN A 1 274 ? -10.060 18.725 -4.402 1.00 79.31 274 GLN A O 1
ATOM 1914 N N . ASN A 1 275 ? -9.978 20.980 -4.236 1.00 66.44 275 ASN A N 1
ATOM 1915 C CA . ASN A 1 275 ? -10.138 21.151 -2.788 1.00 66.44 275 ASN A CA 1
ATOM 1916 C C . ASN A 1 275 ? -11.104 20.145 -2.105 1.00 66.44 275 ASN A C 1
ATOM 1918 O O . ASN A 1 275 ? -12.321 20.339 -2.183 1.00 66.44 275 ASN A O 1
ATOM 1922 N N . PRO A 1 276 ? -10.597 19.151 -1.347 1.00 62.38 276 PRO A N 1
ATOM 1923 C CA . PRO A 1 276 ? -11.437 18.204 -0.611 1.00 62.38 276 PRO A CA 1
ATOM 1924 C C . PRO A 1 276 ? -11.875 18.702 0.780 1.00 62.38 276 PRO A C 1
ATOM 1926 O O . PRO A 1 276 ? -12.466 17.937 1.535 1.00 62.38 276 PRO A O 1
ATOM 1929 N N . GLY A 1 277 ? -11.598 19.963 1.138 1.00 71.19 277 GLY A N 1
ATOM 1930 C CA . GLY A 1 277 ? -11.818 20.500 2.487 1.00 71.19 277 GLY A CA 1
ATOM 1931 C C . GLY A 1 277 ? -10.534 20.653 3.305 1.00 71.19 277 GLY A C 1
ATOM 1932 O O . GLY A 1 277 ? -10.574 20.493 4.517 1.00 71.19 277 GLY A O 1
ATOM 1933 N N . TRP A 1 278 ? -9.408 20.956 2.651 1.00 81.94 278 TRP A N 1
ATOM 1934 C CA . TRP A 1 278 ? -8.107 21.133 3.304 1.00 81.94 278 TRP A CA 1
ATOM 1935 C C . TRP A 1 278 ? -8.065 22.413 4.151 1.00 81.94 278 TRP A C 1
ATOM 1937 O O . TRP A 1 278 ? -8.499 23.482 3.706 1.00 81.94 278 TRP A O 1
ATOM 1947 N N . THR A 1 279 ? -7.536 22.319 5.367 1.00 86.19 279 THR A N 1
ATOM 1948 C CA . THR A 1 279 ? -7.508 23.392 6.366 1.00 86.19 279 THR A CA 1
ATOM 1949 C C . THR A 1 279 ? -6.124 23.549 7.000 1.00 86.19 279 THR A C 1
ATOM 1951 O O . THR A 1 279 ? -5.194 22.792 6.740 1.00 86.19 279 THR A O 1
ATOM 1954 N N . ALA A 1 280 ? -5.967 24.569 7.847 1.00 88.06 280 ALA A N 1
ATOM 1955 C CA . ALA A 1 280 ? -4.745 24.748 8.627 1.00 88.06 280 ALA A CA 1
ATOM 1956 C C . ALA A 1 280 ? -4.563 23.671 9.716 1.00 88.06 280 ALA A C 1
ATOM 1958 O O . ALA A 1 280 ? -3.431 23.448 10.136 1.00 88.06 280 ALA A O 1
ATOM 1959 N N . ASP A 1 281 ? -5.643 23.005 10.144 1.00 85.81 281 ASP A N 1
ATOM 1960 C CA . ASP A 1 281 ? -5.595 21.955 11.172 1.00 85.81 281 ASP A CA 1
ATOM 1961 C C . ASP A 1 281 ? -4.947 20.668 10.644 1.00 85.81 281 ASP A C 1
ATOM 1963 O O . ASP A 1 281 ? -4.419 19.877 11.420 1.00 85.81 281 ASP A O 1
ATOM 1967 N N . ASP A 1 282 ? -4.878 20.511 9.318 1.00 85.06 282 ASP A N 1
ATOM 1968 C CA . ASP A 1 282 ? -4.134 19.448 8.641 1.00 85.06 282 ASP A CA 1
ATOM 1969 C C . ASP A 1 282 ? -2.605 19.606 8.749 1.00 85.06 282 ASP A C 1
ATOM 1971 O O . ASP A 1 282 ? -1.856 18.891 8.083 1.00 85.06 282 ASP A O 1
ATOM 1975 N N . PHE A 1 283 ? -2.111 20.560 9.544 1.00 89.44 283 PHE A N 1
ATOM 1976 C CA . PHE A 1 283 ? -0.690 20.819 9.724 1.00 89.44 283 PHE A CA 1
ATOM 1977 C C . PHE A 1 283 ? -0.310 20.982 11.192 1.00 89.44 283 PHE A C 1
ATOM 1979 O O . PHE A 1 283 ? -0.782 21.877 11.893 1.00 89.44 283 PHE A O 1
ATOM 1986 N N . ALA A 1 284 ? 0.649 20.175 11.640 1.00 88.19 284 ALA A N 1
ATOM 1987 C CA . ALA A 1 284 ? 1.284 20.364 12.935 1.00 88.19 284 ALA A CA 1
ATOM 1988 C C . ALA A 1 284 ? 2.481 21.311 12.806 1.00 88.19 284 ALA A C 1
ATOM 1990 O O . ALA A 1 284 ? 3.342 21.135 11.942 1.00 88.19 284 ALA A O 1
ATOM 1991 N N . VAL A 1 285 ? 2.561 22.292 13.706 1.00 88.12 285 VAL A N 1
ATOM 1992 C CA . VAL A 1 285 ? 3.659 23.263 13.772 1.00 88.12 285 VAL A CA 1
ATOM 1993 C C . VAL A 1 285 ? 4.415 23.078 15.081 1.00 88.12 285 VAL A C 1
ATOM 1995 O O . VAL A 1 285 ? 3.854 23.250 16.163 1.00 88.12 285 VAL A O 1
ATOM 1998 N N . ILE A 1 286 ? 5.701 22.743 14.988 1.00 85.62 286 ILE A N 1
ATOM 1999 C CA . ILE A 1 286 ? 6.569 22.516 16.146 1.00 85.62 286 ILE A CA 1
ATOM 2000 C C . ILE A 1 286 ? 7.773 23.449 16.059 1.00 85.62 286 ILE A C 1
ATOM 2002 O O . ILE A 1 286 ? 8.558 23.398 15.113 1.00 85.62 286 ILE A O 1
ATOM 2006 N N . ASN A 1 287 ? 7.961 24.278 17.086 1.00 84.12 287 ASN A N 1
ATOM 2007 C CA . ASN A 1 287 ? 9.193 25.042 17.251 1.00 84.12 287 ASN A CA 1
ATOM 2008 C C . ASN A 1 287 ? 10.240 24.183 17.952 1.00 84.12 287 ASN A C 1
ATOM 2010 O O . ASN A 1 287 ? 10.026 23.724 19.074 1.00 84.12 287 ASN A O 1
ATOM 2014 N N . THR A 1 288 ? 11.396 24.021 17.320 1.00 73.88 288 THR A N 1
ATOM 2015 C CA . THR A 1 288 ? 12.542 23.343 17.921 1.00 73.88 288 THR A CA 1
ATOM 2016 C C . THR A 1 288 ? 13.497 24.395 18.487 1.00 73.88 288 THR A C 1
ATOM 2018 O O . THR A 1 288 ? 14.006 25.224 17.720 1.00 73.88 288 THR A O 1
ATOM 2021 N N . PRO A 1 289 ? 13.767 24.406 19.809 1.00 66.69 289 PRO A N 1
ATOM 2022 C CA . PRO A 1 289 ? 14.661 25.386 20.419 1.00 66.69 289 PRO A CA 1
ATOM 2023 C C . PRO A 1 289 ? 16.028 25.425 19.719 1.00 66.69 289 PRO A C 1
ATOM 2025 O O . PRO A 1 289 ? 16.761 24.442 19.720 1.00 66.69 289 PRO A O 1
ATOM 2028 N N . GLY A 1 290 ? 16.366 26.565 19.111 1.00 68.25 290 GLY A N 1
ATOM 2029 C CA . GLY A 1 290 ? 17.638 26.775 18.407 1.00 68.25 290 GLY A CA 1
ATOM 2030 C C . GLY A 1 290 ? 17.709 26.266 16.959 1.00 68.25 290 GLY A C 1
ATOM 2031 O O . GLY A 1 290 ? 18.666 26.614 16.274 1.00 68.25 290 GLY A O 1
ATOM 2032 N N . SER A 1 291 ? 16.717 25.512 16.469 1.00 69.25 291 SER A N 1
ATOM 2033 C CA . SER A 1 291 ? 16.726 24.925 15.111 1.00 69.25 291 SER A CA 1
ATOM 2034 C C . SER A 1 291 ? 15.640 25.468 14.175 1.00 69.25 291 SER A C 1
ATOM 2036 O O . SER A 1 291 ? 15.712 25.228 12.976 1.00 69.25 291 SER A O 1
ATOM 2038 N N . GLY A 1 292 ? 14.682 26.247 14.686 1.00 88.75 292 GLY A N 1
ATOM 2039 C CA . GLY A 1 292 ? 13.631 26.885 13.886 1.00 88.75 292 GLY A CA 1
ATOM 2040 C C . GLY A 1 292 ? 12.281 26.173 13.988 1.00 88.75 292 GLY A C 1
ATOM 2041 O O . GLY A 1 292 ? 11.960 25.595 15.027 1.00 88.75 292 GLY A O 1
ATOM 2042 N N . THR A 1 293 ? 11.487 26.237 12.919 1.00 89.44 293 THR A N 1
ATOM 2043 C CA . THR A 1 293 ? 10.130 25.672 12.851 1.00 89.44 293 THR A CA 1
ATOM 2044 C C . THR A 1 293 ? 10.115 24.433 11.970 1.00 89.44 293 THR A C 1
ATOM 2046 O O . THR A 1 293 ? 10.708 24.437 10.895 1.00 89.44 293 THR A O 1
ATOM 2049 N N . ILE A 1 294 ? 9.383 23.406 12.393 1.00 88.56 294 ILE A N 1
ATOM 2050 C CA . ILE A 1 294 ? 9.008 22.262 11.564 1.00 88.56 294 ILE A CA 1
ATOM 2051 C C . ILE A 1 294 ? 7.497 22.315 11.349 1.00 88.56 294 ILE A C 1
ATOM 2053 O O . ILE A 1 294 ? 6.735 22.380 12.315 1.00 88.56 294 ILE A O 1
ATOM 2057 N N . VAL A 1 295 ? 7.076 22.283 10.088 1.00 92.50 295 VAL A N 1
ATOM 2058 C CA . VAL A 1 295 ? 5.681 22.084 9.683 1.00 92.50 295 VAL A CA 1
ATOM 2059 C C . VAL A 1 295 ? 5.553 20.662 9.154 1.00 92.50 295 VAL A C 1
ATOM 2061 O O . VAL A 1 295 ? 6.340 20.250 8.308 1.00 92.50 295 VAL A O 1
ATOM 2064 N N . THR A 1 296 ? 4.591 19.907 9.671 1.00 88.50 296 THR A N 1
ATOM 2065 C CA . THR A 1 296 ? 4.309 18.527 9.249 1.00 88.50 296 THR A CA 1
ATOM 2066 C C . THR A 1 296 ? 2.895 18.472 8.709 1.00 88.50 296 THR A C 1
ATOM 2068 O O . THR A 1 296 ? 2.000 19.028 9.345 1.00 88.50 296 THR A O 1
ATOM 2071 N N . TYR A 1 297 ? 2.680 17.812 7.576 1.00 89.06 297 TYR A N 1
ATOM 2072 C CA . TYR A 1 297 ? 1.336 17.509 7.103 1.00 89.06 297 TYR A CA 1
ATOM 2073 C C . TYR A 1 297 ? 0.757 16.344 7.916 1.00 89.06 297 TYR A C 1
ATOM 2075 O O . TYR A 1 297 ? 1.317 15.250 7.988 1.00 89.06 297 TYR A O 1
ATOM 2083 N N . VAL A 1 298 ? -0.345 16.623 8.603 1.00 82.75 298 VAL A N 1
ATOM 2084 C CA . VAL A 1 298 ? -1.056 15.713 9.503 1.00 82.75 298 VAL A CA 1
ATOM 2085 C C . VAL A 1 298 ? -2.529 15.744 9.096 1.00 82.75 298 VAL A C 1
ATOM 2087 O O . VAL A 1 298 ? -3.314 16.413 9.773 1.00 82.75 298 VAL A O 1
ATOM 2090 N N . PRO A 1 299 ? -2.908 15.099 7.976 1.00 75.06 299 PRO A N 1
ATOM 2091 C CA . PRO A 1 299 ? -4.271 15.178 7.464 1.00 75.06 299 PRO A CA 1
ATOM 2092 C C . PRO A 1 299 ? -5.288 14.865 8.569 1.00 75.06 299 PRO A C 1
ATOM 2094 O O . PRO A 1 299 ? -5.274 13.786 9.152 1.00 75.06 299 PRO A O 1
ATOM 2097 N N . GLN A 1 300 ? -6.171 15.820 8.850 1.00 63.38 300 GLN A N 1
ATOM 2098 C CA . GLN A 1 300 ? -7.333 15.707 9.738 1.00 63.38 300 GLN A CA 1
ATOM 2099 C C . GLN A 1 300 ? -8.584 15.267 8.953 1.00 63.38 300 GLN A C 1
ATOM 2101 O O . GLN A 1 300 ? -9.717 15.485 9.376 1.00 63.38 300 GLN A O 1
ATOM 2106 N N . GLY A 1 301 ? -8.386 14.662 7.779 1.00 62.16 301 GLY A N 1
ATOM 2107 C CA . GLY A 1 301 ? -9.448 14.135 6.932 1.00 62.16 301 GLY A CA 1
ATOM 2108 C C . GLY A 1 301 ? -9.992 12.791 7.412 1.00 62.16 301 GLY A C 1
ATOM 2109 O O . GLY A 1 301 ? -9.506 12.184 8.363 1.00 62.16 301 GLY A O 1
ATOM 2110 N N . THR A 1 302 ? -11.015 12.301 6.709 1.00 71.00 302 THR A N 1
ATOM 2111 C CA . THR A 1 302 ? -11.511 10.941 6.937 1.00 71.00 302 THR A CA 1
ATOM 2112 C C . THR A 1 302 ? -10.416 9.931 6.590 1.00 71.00 302 THR A C 1
ATOM 2114 O O . THR A 1 302 ? -10.063 9.808 5.415 1.00 71.00 302 THR A O 1
ATOM 2117 N N . LEU A 1 303 ? -9.906 9.187 7.574 1.00 78.44 303 LEU A N 1
ATOM 2118 C CA . LEU A 1 303 ? -9.009 8.058 7.329 1.00 78.44 303 LEU A CA 1
ATOM 2119 C C . LEU A 1 303 ? -9.737 7.048 6.433 1.00 78.44 303 LEU A C 1
ATOM 2121 O O . LEU A 1 303 ? -10.811 6.566 6.790 1.00 78.44 303 LEU A O 1
ATOM 2125 N N . SER A 1 304 ? -9.196 6.756 5.252 1.00 83.38 304 SER A N 1
ATOM 2126 C CA . SER A 1 304 ? -9.839 5.870 4.279 1.00 83.38 304 SER A CA 1
ATOM 2127 C C . SER A 1 304 ? -8.985 4.632 4.071 1.00 83.38 304 SER A C 1
ATOM 2129 O O . SER A 1 304 ? -7.998 4.648 3.346 1.00 83.38 304 SER A O 1
ATOM 2131 N N . LEU A 1 305 ? -9.381 3.541 4.715 1.00 86.56 305 LEU A N 1
ATOM 2132 C CA . LEU A 1 305 ? -8.689 2.263 4.640 1.00 86.56 305 LEU A CA 1
ATOM 2133 C C . LEU A 1 305 ? -9.295 1.389 3.540 1.00 86.56 305 LEU A C 1
ATOM 2135 O O . LEU A 1 305 ? -10.464 1.532 3.168 1.00 86.56 305 LEU A O 1
ATOM 2139 N N . GLN A 1 306 ? -8.518 0.430 3.047 1.00 89.31 306 GLN A N 1
ATOM 2140 C CA . GLN A 1 306 ? -8.994 -0.600 2.127 1.00 89.31 306 GLN A CA 1
ATOM 2141 C C . GLN A 1 306 ? -8.713 -1.980 2.703 1.00 89.31 306 GLN A C 1
ATOM 2143 O O . GLN A 1 306 ? -7.656 -2.218 3.273 1.00 89.31 306 GLN A O 1
ATOM 2148 N N . GLN A 1 307 ? -9.660 -2.898 2.551 1.00 93.25 307 GLN A N 1
ATOM 2149 C CA . GLN A 1 307 ? -9.505 -4.293 2.954 1.00 93.25 307 GLN A CA 1
ATOM 2150 C C . GLN A 1 307 ? -10.224 -5.199 1.956 1.00 93.25 307 GLN A C 1
ATOM 2152 O O . GLN A 1 307 ? -11.142 -4.776 1.253 1.00 93.25 307 GLN A O 1
ATOM 2157 N N . SER A 1 308 ? -9.837 -6.467 1.893 1.00 96.12 308 SER A N 1
ATOM 2158 C CA . SER A 1 308 ? -10.703 -7.489 1.301 1.00 96.12 308 SER A CA 1
ATOM 2159 C C . SER A 1 308 ? -11.716 -7.965 2.341 1.00 96.12 308 SER A C 1
ATOM 2161 O O . SER A 1 308 ? -11.441 -7.956 3.541 1.00 96.12 308 SER A O 1
ATOM 2163 N N . LEU A 1 309 ? -12.895 -8.393 1.890 1.00 96.88 309 LEU A N 1
ATOM 2164 C CA . LEU A 1 309 ? -13.821 -9.131 2.744 1.00 96.88 309 LEU A CA 1
ATOM 2165 C C . LEU A 1 309 ? -13.100 -10.388 3.282 1.00 96.88 309 LEU A C 1
ATOM 2167 O O . LEU A 1 309 ? -12.415 -11.041 2.491 1.00 96.88 309 LEU A O 1
ATOM 2171 N N . PRO A 1 310 ? -13.257 -10.760 4.570 1.00 96.44 310 PRO A N 1
ATOM 2172 C CA . PRO A 1 310 ? -12.519 -11.878 5.165 1.00 96.44 310 PRO A CA 1
ATOM 2173 C C . PRO A 1 310 ? -12.604 -13.208 4.418 1.00 96.44 310 PRO A C 1
ATOM 2175 O O . PRO A 1 310 ? -11.672 -14.006 4.464 1.00 96.44 310 PRO A O 1
ATOM 2178 N N . ILE A 1 311 ? -13.713 -13.443 3.719 1.00 95.31 311 ILE A N 1
ATOM 2179 C CA . ILE A 1 311 ? -13.936 -14.626 2.898 1.00 95.31 311 ILE A CA 1
ATOM 2180 C C . ILE A 1 311 ? -14.410 -14.214 1.506 1.00 95.31 311 ILE A C 1
ATOM 2182 O O . ILE A 1 311 ? -15.126 -13.223 1.343 1.00 95.31 311 ILE A O 1
ATOM 2186 N N . ALA A 1 312 ? -14.030 -14.994 0.496 1.00 95.69 312 ALA A N 1
ATOM 2187 C CA . ALA A 1 312 ? -14.550 -14.828 -0.851 1.00 95.69 312 ALA A CA 1
ATOM 2188 C C . ALA A 1 312 ? -16.057 -15.123 -0.914 1.00 95.69 312 ALA A C 1
ATOM 2190 O O . ALA A 1 312 ? -16.588 -15.984 -0.207 1.00 95.69 312 ALA A O 1
ATOM 2191 N N . LEU A 1 313 ? -16.748 -14.443 -1.825 1.00 97.19 313 LEU A N 1
ATOM 2192 C CA . LEU A 1 313 ? -18.132 -14.733 -2.158 1.00 97.19 313 LEU A CA 1
ATOM 2193 C C . LEU A 1 313 ? -18.194 -15.920 -3.126 1.00 97.19 313 LEU A C 1
ATOM 2195 O O . LEU A 1 313 ? -18.059 -15.759 -4.340 1.00 97.19 313 LEU A O 1
ATOM 2199 N N . VAL A 1 314 ? -18.391 -17.118 -2.581 1.00 96.75 314 VAL A N 1
ATOM 2200 C CA . VAL A 1 314 ? -18.443 -18.360 -3.363 1.00 96.75 314 VAL A CA 1
ATOM 2201 C C . VAL A 1 314 ? -19.841 -18.574 -3.946 1.00 96.75 314 VAL A C 1
ATOM 2203 O O . VAL A 1 314 ? -20.755 -19.002 -3.241 1.00 96.75 314 VAL A O 1
ATOM 2206 N N . ALA A 1 315 ? -20.015 -18.290 -5.238 1.00 97.38 315 ALA A N 1
ATOM 2207 C CA . ALA A 1 315 ? -21.228 -18.614 -5.991 1.00 97.38 315 ALA A CA 1
ATOM 2208 C C . ALA A 1 315 ? -20.961 -18.597 -7.510 1.00 97.38 315 ALA A C 1
ATOM 2210 O O . ALA A 1 315 ? -20.068 -17.879 -7.962 1.00 97.38 315 ALA A O 1
ATOM 2211 N N . PRO A 1 316 ? -21.733 -19.346 -8.323 1.00 97.06 316 PRO A N 1
ATOM 2212 C CA . PRO A 1 316 ? -21.627 -19.270 -9.778 1.00 97.06 316 PRO A CA 1
ATOM 2213 C C . PRO A 1 316 ? -21.968 -17.868 -10.287 1.00 97.06 316 PRO A C 1
ATOM 2215 O O . PRO A 1 316 ? -22.931 -17.262 -9.809 1.00 97.06 316 PRO A O 1
ATOM 2218 N N . ALA A 1 317 ? -21.247 -17.391 -11.301 1.00 96.62 317 ALA A N 1
ATOM 2219 C CA . ALA A 1 317 ? -21.477 -16.074 -11.886 1.00 96.62 317 ALA A CA 1
ATOM 2220 C C . ALA A 1 317 ? -22.943 -15.863 -12.308 1.00 96.62 317 ALA A C 1
ATOM 2222 O O . ALA A 1 317 ? -23.580 -16.730 -12.906 1.00 96.62 317 ALA A O 1
ATOM 2223 N N . GLY A 1 318 ? -23.482 -14.686 -11.994 1.00 96.75 318 GLY A N 1
ATOM 2224 C CA . GLY A 1 318 ? -24.879 -14.325 -12.232 1.00 96.75 318 GLY A CA 1
ATOM 2225 C C . GLY A 1 318 ? -25.823 -14.667 -11.079 1.00 96.75 318 GLY A C 1
ATOM 2226 O O . GLY A 1 318 ? -26.976 -14.240 -11.115 1.00 96.75 318 GLY A O 1
ATOM 2227 N N . THR A 1 319 ? -25.350 -15.364 -10.043 1.00 97.94 319 THR A N 1
ATOM 2228 C CA . THR A 1 319 ? -26.161 -15.719 -8.870 1.00 97.94 319 THR A CA 1
ATOM 2229 C C . THR A 1 319 ? -26.283 -14.525 -7.916 1.00 97.94 319 THR A C 1
ATOM 2231 O O . THR A 1 319 ? -25.246 -14.007 -7.485 1.00 97.94 319 THR A O 1
ATOM 2234 N N . PRO A 1 320 ? -27.504 -14.081 -7.557 1.00 98.19 320 PRO A N 1
ATOM 2235 C CA . PRO A 1 320 ? -27.721 -13.117 -6.480 1.00 98.19 320 PRO A CA 1
ATOM 2236 C C . PRO A 1 320 ? -27.443 -13.740 -5.108 1.00 98.19 320 PRO A C 1
ATOM 2238 O O . PRO A 1 320 ? -27.968 -14.810 -4.800 1.00 98.19 320 PRO A O 1
ATOM 2241 N N . VAL A 1 321 ? -26.667 -13.056 -4.268 1.00 98.50 321 VAL A N 1
ATOM 2242 C CA . VAL A 1 321 ? -26.425 -13.444 -2.871 1.00 98.50 321 VAL A CA 1
ATOM 2243 C C . VAL A 1 321 ? -26.858 -12.303 -1.945 1.00 98.50 321 VAL A C 1
ATOM 2245 O O . VAL A 1 321 ? -26.372 -11.184 -2.122 1.00 98.50 321 VAL A O 1
ATOM 2248 N N . PRO A 1 322 ? -27.764 -12.534 -0.973 1.00 98.44 322 PRO A N 1
ATOM 2249 C CA . PRO A 1 322 ? -28.223 -11.489 -0.054 1.00 98.44 322 PRO A CA 1
ATOM 2250 C C . PRO A 1 322 ? -27.077 -10.856 0.741 1.00 98.44 322 PRO A C 1
ATOM 2252 O O . PRO A 1 322 ? -26.191 -11.569 1.215 1.00 98.44 322 PRO A O 1
ATOM 2255 N N . LEU A 1 323 ? -27.121 -9.537 0.956 1.00 98.25 323 LEU A N 1
ATOM 2256 C CA . LEU A 1 323 ? -26.097 -8.821 1.725 1.00 98.25 323 LEU A CA 1
ATOM 2257 C C . LEU A 1 323 ? -25.978 -9.357 3.161 1.00 98.25 323 LEU A C 1
ATOM 2259 O O . LEU A 1 323 ? -24.871 -9.553 3.656 1.00 98.25 323 LEU A O 1
ATOM 2263 N N . SER A 1 324 ? -27.105 -9.716 3.782 1.00 97.88 324 SER A N 1
ATOM 2264 C CA . SER A 1 324 ? -27.133 -10.375 5.094 1.00 97.88 324 SER A CA 1
ATOM 2265 C C . SER A 1 324 ? -26.365 -11.699 5.112 1.00 97.88 324 SER A C 1
ATOM 2267 O O . SER A 1 324 ? -25.693 -12.008 6.091 1.00 97.88 324 SER A O 1
ATOM 2269 N N . THR A 1 325 ? -26.414 -12.477 4.025 1.00 98.06 325 THR A N 1
ATOM 2270 C CA . THR A 1 325 ? -25.656 -13.733 3.896 1.00 98.06 325 THR A CA 1
ATOM 2271 C C . THR A 1 325 ? -24.165 -13.460 3.719 1.00 98.06 325 THR A C 1
ATOM 2273 O O . THR A 1 325 ? -23.344 -14.156 4.310 1.00 98.06 325 THR A O 1
ATOM 2276 N N . ILE A 1 326 ? -23.808 -12.427 2.949 1.00 98.25 326 ILE A N 1
ATOM 2277 C CA . ILE A 1 326 ? -22.413 -12.000 2.772 1.00 98.25 326 ILE A CA 1
ATOM 2278 C C . ILE A 1 326 ? -21.810 -11.616 4.129 1.00 98.25 326 ILE A C 1
ATOM 2280 O O . ILE A 1 326 ? -20.748 -12.123 4.488 1.00 98.25 326 ILE A O 1
ATOM 2284 N N . PHE A 1 327 ? -22.504 -10.789 4.915 1.00 98.12 327 PHE A N 1
ATOM 2285 C CA . PHE A 1 327 ? -22.041 -10.392 6.247 1.00 98.12 327 PHE A CA 1
ATOM 2286 C C . PHE A 1 327 ? -22.020 -11.552 7.236 1.00 98.12 327 PHE A C 1
ATOM 2288 O O . PHE A 1 327 ? -21.027 -11.722 7.940 1.00 98.12 327 PHE A O 1
ATOM 2295 N N . GLN A 1 328 ? -23.040 -12.413 7.228 1.00 96.94 328 GLN A N 1
ATOM 2296 C CA . GLN A 1 328 ? -23.076 -13.590 8.094 1.00 96.94 328 GLN A CA 1
ATOM 2297 C C . GLN A 1 328 ? -21.875 -14.511 7.855 1.00 96.94 328 GLN A C 1
ATOM 2299 O O . GLN A 1 328 ? -21.301 -15.029 8.812 1.00 96.94 328 GLN A O 1
ATOM 2304 N N . ASN A 1 329 ? -21.483 -14.697 6.593 1.00 95.75 329 ASN A N 1
ATOM 2305 C CA . ASN A 1 329 ? -20.350 -15.542 6.228 1.00 95.75 329 ASN A CA 1
ATOM 2306 C C . ASN A 1 329 ? -18.998 -14.879 6.520 1.00 95.75 329 ASN A C 1
ATOM 2308 O O . ASN A 1 329 ? -18.033 -15.582 6.794 1.00 95.75 329 ASN A O 1
ATOM 2312 N N . ALA A 1 330 ? -18.908 -13.551 6.451 1.00 96.88 330 ALA A N 1
ATOM 2313 C CA . ALA A 1 330 ? -17.660 -12.825 6.664 1.00 96.88 330 ALA A CA 1
ATOM 2314 C C . ALA A 1 330 ? -17.383 -12.514 8.144 1.00 96.88 330 ALA A C 1
ATOM 2316 O O . ALA A 1 330 ? -16.273 -12.728 8.629 1.00 96.88 330 ALA A O 1
ATOM 2317 N N . PHE A 1 331 ? -18.398 -12.023 8.854 1.00 96.62 331 PHE A N 1
ATOM 2318 C CA . PHE A 1 331 ? -18.291 -11.441 10.196 1.00 96.62 331 PHE A CA 1
ATOM 2319 C C . PHE A 1 331 ? -19.054 -12.233 11.265 1.00 96.62 331 PHE A C 1
ATOM 2321 O O . PHE A 1 331 ? -18.985 -11.907 12.444 1.00 96.62 331 PHE A O 1
ATOM 2328 N N . GLY A 1 332 ? -19.815 -13.262 10.879 1.00 94.56 332 GLY A N 1
ATOM 2329 C CA . GLY A 1 332 ? -20.578 -14.081 11.826 1.00 94.56 332 GLY A CA 1
ATOM 2330 C C . GLY A 1 332 ? -21.892 -13.446 12.279 1.00 94.56 332 GLY A C 1
ATOM 2331 O O . GLY A 1 332 ? -22.590 -14.025 13.109 1.00 94.56 332 GLY A O 1
ATOM 2332 N N . THR A 1 333 ? -22.268 -12.307 11.695 1.00 94.31 333 THR A N 1
ATOM 2333 C CA . THR A 1 333 ? -23.511 -11.577 11.968 1.00 94.31 333 THR A CA 1
ATOM 2334 C C . THR A 1 333 ? -24.093 -11.007 10.678 1.00 94.31 333 THR A C 1
ATOM 2336 O O . THR A 1 333 ? -23.358 -10.657 9.757 1.00 94.31 333 THR A O 1
ATOM 2339 N N . GLN A 1 334 ? -25.419 -10.894 10.606 1.00 94.81 334 GLN A N 1
ATOM 2340 C CA . GLN A 1 334 ? -26.109 -10.239 9.488 1.00 94.81 334 GLN A CA 1
ATOM 2341 C C . GLN A 1 334 ? -26.020 -8.710 9.559 1.00 94.81 334 GLN A C 1
ATOM 2343 O O . GLN A 1 334 ? -26.188 -8.049 8.539 1.00 94.81 334 GLN A O 1
ATOM 2348 N N . GLU A 1 335 ? -25.748 -8.166 10.744 1.00 92.94 335 GLU A N 1
ATOM 2349 C CA . GLU A 1 335 ? -25.662 -6.733 11.025 1.00 92.94 335 GLU A CA 1
ATOM 2350 C C . GLU A 1 335 ? -24.321 -6.470 11.727 1.00 92.94 335 GLU A C 1
ATOM 2352 O O . GLU A 1 335 ? -24.249 -6.523 12.958 1.00 92.94 335 GLU A O 1
ATOM 2357 N N . PRO A 1 336 ? -23.217 -6.303 10.973 1.00 94.56 336 PRO A N 1
ATOM 2358 C CA . PRO A 1 336 ? -21.936 -5.930 11.564 1.00 94.56 336 PRO A CA 1
ATOM 2359 C C . PRO A 1 336 ? -22.057 -4.561 12.238 1.00 94.56 336 PRO A C 1
ATOM 2361 O O . PRO A 1 336 ? -22.833 -3.715 11.796 1.00 94.56 336 PRO A O 1
ATOM 2364 N N . GLY A 1 337 ? -21.273 -4.330 13.292 1.00 92.62 337 GLY A N 1
ATOM 2365 C CA . GLY A 1 337 ? -21.438 -3.180 14.189 1.00 92.62 337 GLY A CA 1
ATOM 2366 C C . GLY A 1 337 ? -21.118 -1.802 13.596 1.00 92.62 337 GLY A C 1
ATOM 2367 O O . GLY A 1 337 ? -21.046 -0.841 14.349 1.00 92.62 337 GLY A O 1
ATOM 2368 N N . PHE A 1 338 ? -20.892 -1.677 12.288 1.00 96.31 338 PHE A N 1
ATOM 2369 C CA . PHE A 1 338 ? -20.518 -0.420 11.637 1.00 96.31 338 PHE A CA 1
ATOM 2370 C C . PHE A 1 338 ? -21.570 0.681 11.835 1.00 96.31 338 PHE A C 1
ATOM 2372 O O . PHE A 1 338 ? -22.770 0.416 11.876 1.00 96.31 338 PHE A O 1
ATOM 2379 N N . TYR A 1 339 ? -21.132 1.942 11.881 1.00 95.81 339 TYR A N 1
ATOM 2380 C CA . TYR A 1 339 ? -22.046 3.080 12.044 1.00 95.81 339 TYR A CA 1
ATOM 2381 C C . TYR A 1 339 ? -22.920 3.321 10.810 1.00 95.81 339 TYR A C 1
ATOM 2383 O O . TYR A 1 339 ? -24.061 3.769 10.928 1.00 95.81 339 TYR A O 1
ATOM 2391 N N . SER A 1 340 ? -22.382 3.052 9.623 1.00 95.56 340 SER A N 1
ATOM 2392 C CA . SER A 1 340 ? -23.120 3.079 8.365 1.00 95.56 340 SER A CA 1
ATOM 2393 C C . SER A 1 340 ? -22.418 2.230 7.312 1.00 95.56 340 SER A C 1
ATOM 2395 O O . SER A 1 340 ? -21.222 1.941 7.412 1.00 95.56 340 SER A O 1
ATOM 2397 N N . ILE A 1 341 ? -23.184 1.829 6.298 1.00 97.44 341 ILE A N 1
ATOM 2398 C CA . ILE A 1 341 ? -22.709 1.047 5.159 1.00 97.44 341 ILE A CA 1
ATOM 2399 C C . ILE A 1 341 ? -23.173 1.742 3.882 1.00 97.44 341 ILE A C 1
ATOM 2401 O O . ILE A 1 341 ? -24.358 2.037 3.726 1.00 97.44 341 ILE A O 1
ATOM 2405 N N . THR A 1 342 ? -22.248 1.951 2.951 1.00 97.00 342 THR A N 1
ATOM 2406 C CA . THR A 1 342 ? -22.520 2.513 1.628 1.00 97.00 342 THR A CA 1
ATOM 2407 C C . THR A 1 342 ? -22.070 1.527 0.555 1.00 97.00 342 THR A C 1
ATOM 2409 O O . THR A 1 342 ? -20.884 1.227 0.429 1.00 97.00 342 THR A O 1
ATOM 2412 N N . LEU A 1 343 ? -22.998 1.025 -0.259 1.00 96.06 343 LEU A N 1
ATOM 2413 C CA . LEU A 1 343 ? -22.677 0.165 -1.400 1.00 96.06 343 LEU A CA 1
ATOM 2414 C C . LEU A 1 343 ? -22.046 0.999 -2.513 1.00 96.06 343 LEU A C 1
ATOM 2416 O O . LEU A 1 343 ? -22.523 2.096 -2.810 1.00 96.06 343 LEU A O 1
ATOM 2420 N N . GLN A 1 344 ? -21.010 0.468 -3.159 1.00 89.69 344 GLN A N 1
ATOM 2421 C CA . GLN A 1 344 ? -20.325 1.121 -4.272 1.00 89.69 344 GLN A CA 1
ATOM 2422 C C . GLN A 1 344 ? -20.509 0.308 -5.553 1.00 89.69 344 GLN A C 1
ATOM 2424 O O . GLN A 1 344 ? -20.250 -0.898 -5.588 1.00 89.69 344 GLN A O 1
ATOM 2429 N N . THR A 1 345 ? -20.952 0.967 -6.623 1.00 82.25 345 THR A N 1
ATOM 2430 C CA . THR A 1 345 ? -21.010 0.367 -7.960 1.00 82.25 345 THR A CA 1
ATOM 2431 C C . THR A 1 345 ? -19.765 0.749 -8.755 1.00 82.25 345 THR A C 1
ATOM 2433 O O . THR A 1 345 ? -19.245 1.862 -8.647 1.00 82.25 345 THR A O 1
ATOM 2436 N N . ARG A 1 346 ? -19.257 -0.192 -9.558 1.00 78.00 346 ARG A N 1
ATOM 2437 C CA . ARG A 1 346 ? -18.097 0.020 -10.428 1.00 78.00 346 ARG A CA 1
ATOM 2438 C C . ARG A 1 346 ? -18.469 -0.255 -11.876 1.00 78.00 346 ARG A C 1
ATOM 2440 O O . ARG A 1 346 ? -19.214 -1.186 -12.178 1.00 78.00 346 ARG A O 1
ATOM 2447 N N . THR A 1 347 ? -17.924 0.558 -12.772 1.00 76.31 347 THR A N 1
ATOM 2448 C CA . THR A 1 347 ? -18.067 0.359 -14.213 1.00 76.31 347 THR A CA 1
ATOM 2449 C C . THR A 1 347 ? -16.941 -0.535 -14.703 1.00 76.31 347 THR A C 1
ATOM 2451 O O . THR A 1 347 ? -15.767 -0.235 -14.494 1.00 76.31 347 THR A O 1
ATOM 2454 N N . MET A 1 348 ? -17.298 -1.622 -15.381 1.00 79.62 348 MET A N 1
ATOM 2455 C CA . MET A 1 348 ? -16.319 -2.534 -15.960 1.00 79.62 348 MET A CA 1
ATOM 2456 C C . MET A 1 348 ? -15.801 -1.996 -17.299 1.00 79.62 348 MET A C 1
ATOM 2458 O O . MET A 1 348 ? -16.614 -1.654 -18.163 1.00 79.62 348 MET A O 1
ATOM 2462 N N . PRO A 1 349 ? -14.475 -1.948 -17.513 1.00 77.94 349 PRO A N 1
ATOM 2463 C CA . PRO A 1 349 ? -13.928 -1.636 -18.822 1.00 77.94 349 PRO A CA 1
ATOM 2464 C C . PRO A 1 349 ? -14.229 -2.775 -19.815 1.00 77.94 349 PRO A C 1
ATOM 2466 O O . PRO A 1 349 ? -14.399 -3.929 -19.404 1.00 77.94 349 PRO A O 1
ATOM 2469 N N . PRO A 1 350 ? -14.304 -2.478 -21.124 1.00 79.31 350 PRO A N 1
ATOM 2470 C CA . PRO A 1 350 ? -14.499 -3.503 -22.142 1.00 79.31 350 PRO A CA 1
ATOM 2471 C C . PRO A 1 350 ? -13.265 -4.412 -22.272 1.00 79.31 350 PRO A C 1
ATOM 2473 O O . PRO A 1 350 ? -12.135 -3.981 -22.037 1.00 79.31 350 PRO A O 1
ATOM 2476 N N . ASN A 1 351 ? -13.477 -5.660 -22.700 1.00 82.88 351 ASN A N 1
ATOM 2477 C CA . ASN A 1 351 ? -12.384 -6.562 -23.081 1.00 82.88 351 ASN A CA 1
ATOM 2478 C C . ASN A 1 351 ? -11.684 -6.057 -24.349 1.00 82.88 351 ASN A C 1
ATOM 2480 O O . ASN A 1 351 ? -12.323 -5.484 -25.235 1.00 82.88 351 ASN A O 1
ATOM 2484 N N . THR A 1 352 ? -10.398 -6.373 -24.483 1.00 82.00 352 THR A N 1
ATOM 2485 C CA . THR A 1 352 ? -9.675 -6.293 -25.761 1.00 82.00 352 THR A CA 1
ATOM 2486 C C . THR A 1 352 ? -9.231 -7.698 -26.192 1.00 82.00 352 THR A C 1
ATOM 2488 O O . THR A 1 352 ? -9.288 -8.623 -25.380 1.00 82.00 352 THR A O 1
ATOM 2491 N N . PRO A 1 353 ? -8.793 -7.912 -27.449 1.00 78.50 353 PRO A N 1
ATOM 2492 C CA . PRO A 1 353 ? -8.343 -9.231 -27.900 1.00 78.50 353 PRO A CA 1
ATOM 2493 C C . PRO A 1 353 ? -7.221 -9.842 -27.048 1.00 78.50 353 PRO A C 1
ATOM 2495 O O . PRO A 1 353 ? -7.216 -11.051 -26.840 1.00 78.50 353 PRO A O 1
ATOM 2498 N N . THR A 1 354 ? -6.308 -9.017 -26.530 1.00 77.88 354 THR A N 1
ATOM 2499 C CA . THR A 1 354 ? -5.137 -9.450 -25.747 1.00 77.88 354 THR A CA 1
ATOM 2500 C C . THR A 1 354 ? -5.315 -9.268 -24.241 1.00 77.88 354 THR A C 1
ATOM 2502 O O . THR A 1 354 ? -4.432 -9.628 -23.472 1.00 77.88 354 THR A O 1
ATOM 2505 N N . ASP A 1 355 ? -6.430 -8.682 -23.805 1.00 81.44 355 ASP A N 1
ATOM 2506 C CA . ASP A 1 355 ? -6.640 -8.297 -22.413 1.00 81.44 355 ASP A CA 1
ATOM 2507 C C . ASP A 1 355 ? -8.098 -8.539 -22.001 1.00 81.44 355 ASP A C 1
ATOM 2509 O O . ASP A 1 355 ? -8.963 -7.655 -22.070 1.00 81.44 355 ASP A O 1
ATOM 2513 N N . GLN A 1 356 ? -8.380 -9.787 -21.621 1.00 87.69 356 GLN A N 1
ATOM 2514 C CA . GLN A 1 356 ? -9.678 -10.201 -21.099 1.00 87.69 356 GLN A CA 1
ATOM 2515 C C . GLN A 1 356 ? -9.837 -9.764 -19.642 1.00 87.69 356 GLN A C 1
ATOM 2517 O O . GLN A 1 356 ? -8.959 -9.965 -18.809 1.00 87.69 356 GLN A O 1
ATOM 2522 N N . LYS A 1 357 ? -11.003 -9.203 -19.318 1.00 89.44 357 LYS A N 1
ATOM 2523 C CA . LYS A 1 357 ? -11.366 -8.729 -17.974 1.00 89.44 357 LYS A CA 1
ATOM 2524 C C . LYS A 1 357 ? -12.202 -9.726 -17.176 1.00 89.44 357 LYS A C 1
ATOM 2526 O O . LYS A 1 357 ? -12.601 -9.420 -16.055 1.00 89.44 357 LYS A O 1
ATOM 2531 N N . TYR A 1 358 ? -12.463 -10.895 -17.753 1.00 93.94 358 TYR A N 1
ATOM 2532 C CA . TYR A 1 358 ? -13.315 -11.947 -17.209 1.00 93.94 358 TYR A CA 1
ATOM 2533 C C . TYR A 1 358 ? -12.659 -13.310 -17.418 1.00 93.94 358 TYR A C 1
ATOM 2535 O O . TYR A 1 358 ? -11.951 -13.511 -18.405 1.00 93.94 358 TYR A O 1
ATOM 2543 N N . TRP A 1 359 ? -12.931 -14.241 -16.507 1.00 93.69 359 TRP A N 1
ATOM 2544 C CA . TRP A 1 359 ? -12.406 -15.606 -16.542 1.00 93.69 359 TRP A CA 1
ATOM 2545 C C . TRP A 1 359 ? -13.026 -16.459 -17.651 1.00 93.69 359 TRP A C 1
ATOM 2547 O O . TRP A 1 359 ? -12.354 -17.309 -18.231 1.00 93.69 359 TRP A O 1
ATOM 2557 N N . CYS A 1 360 ? -14.305 -16.243 -17.969 1.00 91.62 360 CYS A N 1
ATOM 2558 C CA . CYS A 1 360 ? -15.018 -17.031 -18.969 1.00 91.62 360 CYS A CA 1
ATOM 2559 C C . CYS A 1 360 ? -16.188 -16.265 -19.608 1.00 91.62 360 CYS A C 1
ATOM 2561 O O . CYS A 1 360 ? -16.566 -15.179 -19.170 1.00 91.62 360 CYS A O 1
ATOM 2563 N N . SER A 1 361 ? -16.760 -16.849 -20.666 1.00 87.25 361 SER A N 1
ATOM 2564 C CA . SER A 1 361 ? -17.973 -16.359 -21.328 1.00 87.25 361 SER A CA 1
ATOM 2565 C C . SER A 1 361 ? -19.203 -17.150 -20.847 1.00 87.25 361 SER A C 1
ATOM 2567 O O . SER A 1 361 ? -19.102 -18.374 -20.726 1.00 87.25 361 SER A O 1
ATOM 2569 N N . PRO A 1 362 ? -20.367 -16.510 -20.622 1.00 92.69 362 PRO A N 1
ATOM 2570 C CA . PRO A 1 362 ? -20.630 -15.081 -20.810 1.00 92.69 362 PRO A CA 1
ATOM 2571 C C . PRO A 1 362 ? -19.929 -14.204 -19.764 1.00 92.69 362 PRO A C 1
ATOM 2573 O O . PRO A 1 362 ? -19.736 -14.612 -18.623 1.00 92.69 362 PRO A O 1
ATOM 2576 N N . ASN A 1 363 ? -19.579 -12.977 -20.157 1.00 93.44 363 ASN A N 1
ATOM 2577 C CA . ASN A 1 363 ? -19.031 -11.980 -19.238 1.00 93.44 363 ASN A CA 1
ATOM 2578 C C . ASN A 1 363 ? -20.140 -11.493 -18.300 1.00 93.44 363 ASN A C 1
ATOM 2580 O O . ASN A 1 363 ? -21.129 -10.913 -18.756 1.00 93.44 363 ASN A O 1
ATOM 2584 N N . VAL A 1 364 ? -19.963 -11.685 -16.998 1.00 95.00 364 VAL A N 1
ATOM 2585 C CA . VAL A 1 364 ? -20.909 -11.247 -15.973 1.00 95.00 364 VAL A CA 1
ATOM 2586 C C . VAL A 1 364 ? -20.188 -10.323 -15.001 1.00 95.00 364 VAL A C 1
ATOM 2588 O O . VAL A 1 364 ? -19.324 -10.749 -14.239 1.00 95.00 364 VAL A O 1
ATOM 2591 N N . ALA A 1 365 ? -20.546 -9.040 -15.030 1.00 93.38 365 ALA A N 1
ATOM 2592 C CA . ALA A 1 365 ? -20.055 -8.053 -14.075 1.00 93.38 365 ALA A CA 1
ATOM 2593 C C . ALA A 1 365 ? -20.790 -8.174 -12.728 1.00 93.38 365 ALA A C 1
ATOM 2595 O O . ALA A 1 365 ? -22.002 -8.444 -12.721 1.00 93.38 365 ALA A O 1
ATOM 2596 N N . PRO A 1 366 ? -20.102 -7.918 -11.603 1.00 94.94 366 PRO A N 1
ATOM 2597 C CA . PRO A 1 366 ? -20.735 -7.897 -10.301 1.00 94.94 366 PRO A CA 1
ATOM 2598 C C . PRO A 1 366 ? -21.601 -6.640 -10.180 1.00 94.94 366 PRO A C 1
ATOM 2600 O O . PRO A 1 366 ? -21.192 -5.549 -10.579 1.00 94.94 366 PRO A O 1
ATOM 2603 N N . VAL A 1 367 ? -22.825 -6.785 -9.672 1.00 95.62 367 VAL A N 1
ATOM 2604 C CA . VAL A 1 367 ? -23.799 -5.683 -9.602 1.00 95.62 367 VAL A CA 1
ATOM 2605 C C . VAL A 1 367 ? -24.655 -5.809 -8.348 1.00 95.62 367 VAL A C 1
ATOM 2607 O O . VAL A 1 367 ? -25.229 -6.869 -8.097 1.00 95.62 367 VAL A O 1
ATOM 2610 N N . TRP A 1 368 ? -24.783 -4.714 -7.599 1.00 97.50 368 TRP A N 1
ATOM 2611 C CA . TRP A 1 368 ? -25.741 -4.601 -6.501 1.00 97.50 368 TRP A CA 1
ATOM 2612 C C . TRP A 1 368 ? -27.175 -4.572 -7.036 1.00 97.50 368 TRP A C 1
ATOM 2614 O O . TRP A 1 368 ? -27.472 -3.852 -7.993 1.00 97.50 368 TRP A O 1
ATOM 2624 N N . LEU A 1 369 ? -28.050 -5.359 -6.417 1.00 97.56 369 LEU A N 1
ATOM 2625 C CA . LEU A 1 369 ? -29.475 -5.437 -6.709 1.00 97.56 369 LEU A CA 1
ATOM 2626 C C . LEU A 1 369 ? -30.279 -4.941 -5.508 1.00 97.56 369 LEU A C 1
ATOM 2628 O O . LEU A 1 369 ? -29.887 -5.184 -4.363 1.00 97.56 369 LEU A O 1
ATOM 2632 N N . ASP A 1 370 ? -31.396 -4.274 -5.777 1.00 96.00 370 ASP A N 1
ATOM 2633 C CA . ASP A 1 370 ? -32.388 -3.927 -4.759 1.00 96.00 370 ASP A CA 1
ATOM 2634 C C . ASP A 1 370 ? -33.320 -5.112 -4.429 1.00 96.00 370 ASP A C 1
ATOM 2636 O O . ASP A 1 370 ? -33.138 -6.234 -4.917 1.00 96.00 370 ASP A O 1
ATOM 2640 N N . ILE A 1 371 ? -34.325 -4.856 -3.588 1.00 94.81 371 ILE A N 1
ATOM 2641 C CA . ILE A 1 371 ? -35.283 -5.857 -3.103 1.00 94.81 371 ILE A CA 1
ATOM 2642 C C . ILE A 1 371 ? -36.136 -6.466 -4.225 1.00 94.81 371 ILE A C 1
ATOM 2644 O O . ILE A 1 371 ? -36.557 -7.617 -4.119 1.00 94.81 371 ILE A O 1
ATOM 2648 N N . ASP A 1 372 ? -36.343 -5.727 -5.318 1.00 94.31 372 ASP A N 1
ATOM 2649 C CA . ASP A 1 372 ? -37.084 -6.183 -6.495 1.00 94.31 372 ASP A CA 1
ATOM 2650 C C . ASP A 1 372 ? -36.174 -6.939 -7.486 1.00 94.31 372 ASP A C 1
ATOM 2652 O O . ASP A 1 372 ? -36.620 -7.388 -8.546 1.00 94.31 372 ASP A O 1
ATOM 2656 N N . GLY A 1 373 ? -34.887 -7.100 -7.154 1.00 94.56 373 GLY A N 1
ATOM 2657 C CA . GLY A 1 373 ? -33.882 -7.743 -7.997 1.00 94.56 373 GLY A CA 1
ATOM 2658 C C . GLY A 1 373 ? -33.375 -6.852 -9.133 1.00 94.56 373 GLY A C 1
ATOM 2659 O O . GLY A 1 373 ? -32.735 -7.349 -10.067 1.00 94.56 373 GLY A O 1
ATOM 2660 N N . MET A 1 374 ? -33.644 -5.546 -9.080 1.00 96.44 374 MET A N 1
ATOM 2661 C CA . MET A 1 374 ? -33.248 -4.599 -10.114 1.00 96.44 374 MET A CA 1
ATOM 2662 C C . MET A 1 374 ? -31.822 -4.103 -9.885 1.00 96.44 374 MET A C 1
ATOM 2664 O O . MET A 1 374 ? -31.404 -3.803 -8.769 1.00 96.44 374 MET A O 1
ATOM 2668 N N . ALA A 1 375 ? -31.056 -4.010 -10.974 1.00 94.94 375 ALA A N 1
ATOM 2669 C CA . ALA A 1 375 ? -29.684 -3.521 -10.939 1.00 94.94 375 ALA A CA 1
ATOM 2670 C C . ALA A 1 375 ? -29.632 -2.055 -10.510 1.00 94.94 375 ALA A C 1
ATOM 2672 O O . ALA A 1 375 ? -30.256 -1.195 -11.137 1.00 94.94 375 ALA A O 1
ATOM 2673 N N . ILE A 1 376 ? -28.825 -1.762 -9.494 1.00 93.06 376 ILE A N 1
ATOM 2674 C CA . ILE A 1 376 ? -28.686 -0.399 -9.008 1.00 93.06 376 ILE A CA 1
ATOM 2675 C C . ILE A 1 376 ? -27.639 0.337 -9.842 1.00 93.06 376 ILE A C 1
ATOM 2677 O O . ILE A 1 376 ? -26.516 -0.127 -10.025 1.00 93.06 376 ILE A O 1
ATOM 2681 N N . THR A 1 377 ? -28.023 1.498 -10.368 1.00 87.25 377 THR A N 1
ATOM 2682 C CA . THR A 1 377 ? -27.219 2.285 -11.317 1.00 87.25 377 THR A CA 1
ATOM 2683 C C . THR A 1 377 ? -26.550 3.507 -10.692 1.00 87.25 377 THR A C 1
ATOM 2685 O O . THR A 1 377 ? -25.722 4.155 -11.331 1.00 87.25 377 THR A O 1
ATOM 2688 N N . LYS A 1 378 ? -26.896 3.844 -9.443 1.00 83.50 378 LYS A N 1
ATOM 2689 C CA . LYS A 1 378 ? -26.235 4.917 -8.690 1.00 83.50 378 LYS A CA 1
ATOM 2690 C C . LYS A 1 378 ? -24.810 4.502 -8.333 1.00 83.50 378 LYS A C 1
ATOM 2692 O O . LYS A 1 378 ? -24.575 3.344 -7.995 1.00 83.50 378 LYS A O 1
ATOM 2697 N N . LYS A 1 379 ? -23.879 5.463 -8.348 1.00 77.81 379 LYS A N 1
ATOM 2698 C CA . LYS A 1 379 ? -22.474 5.236 -7.966 1.00 77.81 379 LYS A CA 1
ATOM 2699 C C . LYS A 1 379 ? -22.349 4.737 -6.522 1.00 77.81 379 LYS A C 1
ATOM 2701 O O . LYS A 1 379 ? -21.553 3.844 -6.248 1.00 77.81 379 LYS A O 1
ATOM 2706 N N . THR A 1 380 ? -23.150 5.307 -5.623 1.00 83.31 380 THR A N 1
ATOM 2707 C CA . THR A 1 380 ? -23.193 4.959 -4.201 1.00 83.31 380 THR A CA 1
ATOM 2708 C C . THR A 1 380 ? -24.624 4.898 -3.675 1.00 83.31 380 THR A C 1
ATOM 2710 O O . THR A 1 380 ? -25.525 5.549 -4.220 1.00 83.31 380 THR A O 1
ATOM 2713 N N . ILE A 1 381 ? -24.839 4.082 -2.641 1.00 90.88 381 ILE A N 1
ATOM 2714 C CA . ILE A 1 381 ? -26.143 3.881 -1.996 1.00 90.88 381 ILE A CA 1
ATOM 2715 C C . ILE A 1 381 ? -25.925 3.638 -0.508 1.00 90.88 381 ILE A C 1
ATOM 2717 O O . ILE A 1 381 ? -25.255 2.673 -0.147 1.00 90.88 381 ILE A O 1
ATOM 2721 N N . ASP A 1 382 ? -26.526 4.458 0.344 1.00 93.25 382 ASP A N 1
ATOM 2722 C CA . ASP A 1 382 ? -26.512 4.209 1.783 1.00 93.25 382 ASP A CA 1
ATOM 2723 C C . ASP A 1 382 ? -27.527 3.121 2.141 1.00 93.25 382 ASP A C 1
ATOM 2725 O O . ASP A 1 382 ? -28.685 3.148 1.714 1.00 93.25 382 ASP A O 1
ATOM 2729 N N . VAL A 1 383 ? -27.078 2.138 2.915 1.00 94.06 383 VAL A N 1
ATOM 2730 C CA . VAL A 1 383 ? -27.881 0.988 3.326 1.00 94.06 383 VAL A CA 1
ATOM 2731 C C . VAL A 1 383 ? -28.634 1.341 4.601 1.00 94.06 383 VAL A C 1
ATOM 2733 O O . VAL A 1 383 ? -28.044 1.447 5.671 1.00 94.06 383 VAL A O 1
ATOM 2736 N N . SER A 1 384 ? -29.953 1.498 4.494 1.00 91.25 384 SER A N 1
ATOM 2737 C CA . SER A 1 384 ? -30.844 1.651 5.654 1.00 91.25 384 SER A CA 1
ATOM 2738 C C . SER A 1 384 ? -31.426 0.326 6.154 1.00 91.25 384 SER A C 1
ATOM 2740 O O . SER A 1 384 ? -31.874 0.246 7.291 1.00 91.25 384 SER A O 1
ATOM 2742 N N . ASP A 1 385 ? -31.469 -0.688 5.288 1.00 94.12 385 ASP A N 1
ATOM 2743 C CA . ASP A 1 385 ? -31.972 -2.033 5.570 1.00 94.12 385 ASP A CA 1
ATOM 2744 C C . ASP A 1 385 ? -31.138 -3.038 4.770 1.00 94.12 385 ASP A C 1
ATOM 2746 O O . ASP A 1 385 ? -31.197 -3.070 3.541 1.00 94.12 385 ASP A O 1
ATOM 2750 N N . ILE A 1 386 ? -30.337 -3.845 5.465 1.00 94.38 386 ILE A N 1
ATOM 2751 C CA . ILE A 1 386 ? -29.442 -4.836 4.851 1.00 94.38 386 ILE A CA 1
ATOM 2752 C C . ILE A 1 386 ? -30.233 -5.905 4.084 1.00 94.38 386 ILE A C 1
ATOM 2754 O O . ILE A 1 386 ? -29.745 -6.429 3.081 1.00 94.38 386 ILE A O 1
ATOM 2758 N N . SER A 1 387 ? -31.463 -6.212 4.507 1.00 94.94 387 SER A N 1
ATOM 2759 C CA . SER A 1 387 ? -32.302 -7.225 3.860 1.00 94.94 387 SER A CA 1
ATOM 2760 C C . SER A 1 387 ? -32.826 -6.791 2.486 1.00 94.94 387 SER A C 1
ATOM 2762 O O . SER A 1 387 ? -33.220 -7.640 1.686 1.00 94.94 387 SER A O 1
ATOM 2764 N N . ALA A 1 388 ? -32.763 -5.492 2.178 1.00 96.44 388 ALA A N 1
ATOM 2765 C CA . ALA A 1 388 ? -33.216 -4.920 0.915 1.00 96.44 388 ALA A CA 1
ATOM 2766 C C . ALA A 1 388 ? -32.205 -5.054 -0.236 1.00 96.44 388 ALA A C 1
ATOM 2768 O O . ALA A 1 388 ? -32.497 -4.604 -1.343 1.00 96.44 388 ALA A O 1
ATOM 2769 N N . TYR A 1 389 ? -31.023 -5.636 0.002 1.00 98.00 389 TYR A N 1
ATOM 2770 C CA . TYR A 1 389 ? -29.942 -5.655 -0.982 1.00 98.00 389 TYR A CA 1
A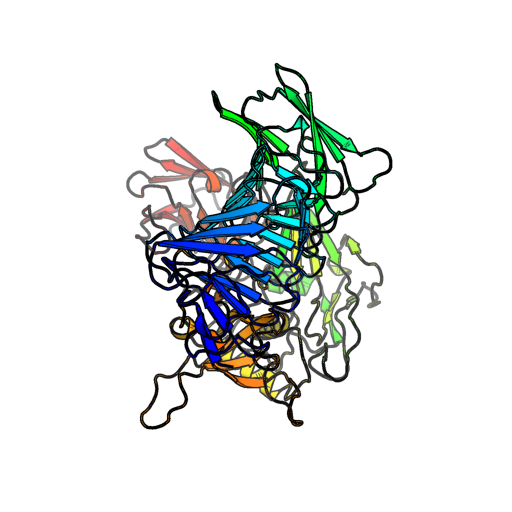TOM 2771 C C . TYR A 1 389 ? -29.334 -7.044 -1.179 1.00 98.00 389 TYR A C 1
ATOM 2773 O O . TYR A 1 389 ? -29.174 -7.840 -0.249 1.00 98.00 389 TYR A O 1
ATOM 2781 N N . SER A 1 390 ? -28.926 -7.322 -2.415 1.00 98.38 390 SER A N 1
ATOM 2782 C CA . SER A 1 390 ? -28.137 -8.504 -2.766 1.00 98.38 390 SER A CA 1
ATOM 2783 C C . SER A 1 390 ? -27.050 -8.158 -3.779 1.00 98.38 390 SER A C 1
ATOM 2785 O O . SER A 1 390 ? -27.136 -7.158 -4.488 1.00 98.38 390 SER A O 1
ATOM 2787 N N . LEU A 1 391 ? -26.009 -8.981 -3.852 1.00 98.31 391 LEU A N 1
ATOM 2788 C CA . LEU A 1 391 ? -24.960 -8.866 -4.857 1.00 98.31 391 LEU A CA 1
ATOM 2789 C C . LEU A 1 391 ? -25.135 -9.963 -5.900 1.00 98.31 391 LEU A C 1
ATOM 2791 O O . LEU A 1 391 ? -25.046 -11.147 -5.579 1.00 98.31 391 LEU A O 1
ATOM 2795 N N . ARG A 1 392 ? -25.322 -9.587 -7.165 1.00 97.62 392 ARG A N 1
ATOM 2796 C CA . ARG A 1 392 ? -25.135 -10.526 -8.270 1.00 97.62 392 ARG A CA 1
ATOM 2797 C C . ARG A 1 392 ? -23.644 -10.762 -8.463 1.00 97.62 392 ARG A C 1
ATOM 2799 O O . ARG A 1 392 ? -22.915 -9.826 -8.784 1.00 97.62 392 ARG A O 1
ATOM 2806 N N . THR A 1 393 ? -23.213 -12.003 -8.283 1.00 96.88 393 THR A N 1
ATOM 2807 C CA . THR A 1 393 ? -21.816 -12.415 -8.469 1.00 96.88 393 THR A CA 1
ATOM 2808 C C . THR A 1 393 ? -21.360 -12.281 -9.919 1.00 96.88 393 THR A C 1
ATOM 2810 O O . THR A 1 393 ? -22.138 -12.496 -10.852 1.00 96.88 393 THR A O 1
ATOM 2813 N N . GLY A 1 394 ? -20.095 -11.907 -10.109 1.00 95.62 394 GLY A N 1
ATOM 2814 C CA . GLY A 1 394 ? -19.453 -11.798 -11.417 1.00 95.62 394 GLY A CA 1
ATOM 2815 C C . GLY A 1 394 ? -18.360 -12.846 -11.623 1.00 95.62 394 GLY A C 1
ATOM 2816 O O . GLY A 1 394 ? -17.957 -13.522 -10.682 1.00 95.62 394 GLY A O 1
ATOM 2817 N N . ASN A 1 395 ? -17.876 -12.962 -12.859 1.00 95.62 395 ASN A N 1
ATOM 2818 C CA . ASN A 1 395 ? -16.671 -13.721 -13.230 1.00 95.62 395 ASN A CA 1
ATOM 2819 C C . ASN A 1 395 ? -15.541 -12.793 -13.711 1.00 95.62 395 ASN A C 1
ATOM 2821 O O . ASN A 1 395 ? -14.708 -13.178 -14.532 1.00 95.62 395 ASN A O 1
ATOM 2825 N N . ASN A 1 396 ? -15.552 -11.545 -13.249 1.00 94.31 396 ASN A N 1
ATOM 2826 C CA . ASN A 1 396 ? -14.545 -10.532 -13.534 1.00 94.31 396 ASN A CA 1
ATOM 2827 C C . ASN A 1 396 ? -13.210 -10.841 -12.838 1.00 94.31 396 ASN A C 1
ATOM 2829 O O . ASN A 1 396 ? -13.184 -11.398 -11.747 1.00 94.31 396 ASN A O 1
ATOM 2833 N N . ILE A 1 397 ? -12.109 -10.432 -13.467 1.00 94.19 397 ILE A N 1
ATOM 2834 C CA . ILE A 1 397 ? -10.751 -10.516 -12.911 1.00 94.19 397 ILE A CA 1
ATOM 2835 C C . ILE A 1 397 ? -10.461 -9.279 -12.051 1.00 94.19 397 ILE A C 1
ATOM 2837 O O . ILE A 1 397 ? -9.948 -9.393 -10.949 1.00 94.19 397 ILE A O 1
ATOM 2841 N N . LEU A 1 398 ? -10.817 -8.090 -12.545 1.00 90.38 398 LEU A N 1
ATOM 2842 C CA . LEU A 1 398 ? -10.600 -6.802 -11.876 1.00 90.38 398 LEU A CA 1
ATOM 2843 C C . LEU A 1 398 ? -11.891 -6.199 -11.321 1.00 90.38 398 LEU A C 1
ATOM 2845 O O . LEU A 1 398 ? -12.973 -6.541 -11.791 1.00 90.38 398 LEU A O 1
ATOM 2849 N N . PHE A 1 399 ? -11.766 -5.209 -10.433 1.00 87.94 399 PHE A N 1
ATOM 2850 C CA . PHE A 1 399 ? -12.888 -4.426 -9.892 1.00 87.94 399 PHE A CA 1
ATOM 2851 C C . PHE A 1 399 ? -13.973 -5.300 -9.236 1.00 87.94 399 PHE A C 1
ATOM 2853 O O . PHE A 1 399 ? -15.111 -5.338 -9.711 1.00 87.94 399 PHE A O 1
ATOM 2860 N N . PRO A 1 400 ? -13.639 -6.000 -8.135 1.00 92.75 400 PRO A N 1
ATOM 2861 C CA . PRO A 1 400 ? -14.629 -6.671 -7.304 1.00 92.75 400 PRO A CA 1
ATOM 2862 C C . PRO A 1 400 ? -15.703 -5.680 -6.840 1.00 92.75 400 PRO A C 1
ATOM 2864 O O . PRO A 1 400 ? -15.493 -4.461 -6.815 1.00 92.75 400 PRO A O 1
ATOM 2867 N N . ALA A 1 401 ? -16.863 -6.209 -6.453 1.00 94.81 401 ALA A N 1
ATOM 2868 C CA . ALA A 1 401 ? -17.872 -5.393 -5.791 1.00 94.81 401 ALA A CA 1
ATOM 2869 C C . ALA A 1 401 ? -17.317 -4.827 -4.485 1.00 94.81 401 ALA A C 1
ATOM 2871 O O . ALA A 1 401 ? -16.469 -5.448 -3.846 1.00 94.81 401 ALA A O 1
ATOM 2872 N N . GLN A 1 402 ? -17.813 -3.662 -4.084 1.00 96.50 402 GLN A N 1
ATOM 2873 C CA . GLN A 1 402 ? -17.352 -2.992 -2.878 1.00 96.50 402 GLN A CA 1
ATOM 2874 C C . GLN A 1 402 ? -18.501 -2.424 -2.059 1.00 96.50 402 GLN A C 1
ATOM 2876 O O . GLN A 1 402 ? -19.549 -2.044 -2.593 1.00 96.50 402 GLN A O 1
ATOM 2881 N N . PHE A 1 403 ? -18.260 -2.333 -0.758 1.00 97.25 403 PHE A N 1
ATOM 2882 C CA . PHE A 1 403 ? -18.987 -1.448 0.138 1.00 97.25 403 PHE A CA 1
ATOM 2883 C C . PHE A 1 403 ? -17.996 -0.705 1.029 1.00 97.25 403 PHE A C 1
ATOM 2885 O O . PHE A 1 403 ? -16.901 -1.188 1.306 1.00 97.25 403 PHE A O 1
ATOM 2892 N N . MET A 1 404 ? -18.400 0.473 1.474 1.00 97.00 404 MET A N 1
ATOM 2893 C CA . MET A 1 404 ? -17.673 1.296 2.423 1.00 97.00 404 MET A CA 1
ATOM 2894 C C . MET A 1 404 ? -18.393 1.233 3.767 1.00 97.00 404 MET A C 1
ATOM 2896 O O . MET A 1 404 ? -19.614 1.372 3.813 1.00 97.00 404 MET A O 1
ATOM 2900 N N . ALA A 1 405 ? -17.650 1.008 4.843 1.00 96.81 405 ALA A N 1
ATOM 2901 C CA . ALA A 1 405 ? -18.149 0.994 6.210 1.00 96.81 405 ALA A CA 1
ATOM 2902 C C . ALA A 1 405 ? -17.581 2.184 6.983 1.00 96.81 405 ALA A C 1
ATOM 2904 O O . ALA A 1 405 ? -16.369 2.391 6.982 1.00 96.81 405 ALA A O 1
ATOM 2905 N N . GLN A 1 406 ? -18.438 2.946 7.659 1.00 95.38 406 GLN A N 1
ATOM 2906 C CA . GLN A 1 406 ? -18.010 3.967 8.615 1.00 95.38 406 GLN A CA 1
ATOM 2907 C C . GLN A 1 406 ? -17.694 3.298 9.958 1.00 95.38 406 GLN A C 1
ATOM 2909 O O . GLN A 1 406 ? -18.572 2.671 10.558 1.00 95.38 406 GLN A O 1
ATOM 2914 N N . ILE A 1 407 ? -16.456 3.450 10.436 1.00 95.25 407 ILE A N 1
ATOM 2915 C CA . ILE A 1 407 ? -15.964 2.770 11.647 1.00 95.25 407 ILE A CA 1
ATOM 2916 C C . ILE A 1 407 ? -15.788 3.703 12.849 1.00 95.25 407 ILE A C 1
ATOM 2918 O O . ILE A 1 407 ? -15.744 3.224 13.975 1.00 95.25 407 ILE A O 1
ATOM 2922 N N . THR A 1 408 ? -15.784 5.024 12.667 1.00 93.75 408 THR A N 1
ATOM 2923 C CA . THR A 1 408 ? -15.855 5.994 13.781 1.00 93.75 408 THR A CA 1
ATOM 2924 C C . THR A 1 408 ? -17.200 6.725 13.811 1.00 93.75 408 THR A C 1
ATOM 2926 O O . THR A 1 408 ? -17.888 6.768 12.785 1.00 93.75 408 THR A O 1
ATOM 2929 N N . PRO A 1 409 ? -17.603 7.316 14.955 1.00 90.62 409 PRO A N 1
ATOM 2930 C CA . PRO A 1 409 ? -18.896 7.981 15.079 1.00 90.62 409 PRO A CA 1
ATOM 2931 C C . PRO A 1 409 ? -19.162 9.013 13.965 1.00 90.62 409 PRO A C 1
ATOM 2933 O O . PRO A 1 409 ? -18.282 9.829 13.663 1.00 90.62 409 PRO A O 1
ATOM 2936 N N . PRO A 1 410 ? -20.375 9.041 13.376 1.00 82.75 410 PRO A N 1
ATOM 2937 C CA . PRO A 1 410 ? -20.740 10.042 12.380 1.00 82.75 410 PRO A CA 1
ATOM 2938 C C . PRO A 1 410 ? -20.559 11.468 12.913 1.00 82.75 410 PRO A C 1
ATOM 2940 O O . PRO A 1 410 ? -20.997 11.787 14.018 1.00 82.75 410 PRO A O 1
ATOM 2943 N N . GLY A 1 411 ? -19.932 12.336 12.117 1.00 74.00 411 GLY A N 1
ATOM 2944 C CA . GLY A 1 411 ? -19.654 13.724 12.505 1.00 74.00 411 GLY A CA 1
ATOM 2945 C C . GLY A 1 411 ? -18.434 13.909 13.415 1.00 74.00 411 GLY A C 1
ATOM 2946 O O . GLY A 1 411 ? -18.191 15.032 13.855 1.00 74.00 411 GLY A O 1
ATOM 2947 N N . SER A 1 412 ? -17.660 12.848 13.686 1.00 75.19 412 SER A N 1
ATOM 2948 C CA . SER A 1 412 ? -16.336 12.978 14.304 1.00 75.19 412 SER A CA 1
ATOM 2949 C C . SER A 1 412 ? -15.418 13.845 13.424 1.00 75.19 412 SER A C 1
ATOM 2951 O O . SER A 1 412 ? -15.384 13.626 12.211 1.00 75.19 412 SER A O 1
ATOM 2953 N N . PRO A 1 413 ? -14.640 14.784 14.002 1.00 65.62 413 PRO A N 1
ATOM 2954 C CA . PRO A 1 413 ? -13.596 15.512 13.278 1.00 65.62 413 PRO A CA 1
ATOM 2955 C C . PRO A 1 413 ? -12.541 14.580 12.670 1.00 65.62 413 PRO A C 1
ATOM 2957 O O . PRO A 1 413 ? -11.987 14.894 11.630 1.00 65.62 413 PRO A O 1
ATOM 2960 N N . ALA A 1 414 ? -12.314 13.421 13.294 1.00 73.69 414 ALA A N 1
ATOM 2961 C CA . ALA A 1 414 ? -11.444 12.361 12.798 1.00 73.69 414 ALA A CA 1
ATOM 2962 C C . ALA A 1 414 ? -12.300 11.156 12.377 1.00 73.69 414 ALA A C 1
ATOM 2964 O O . ALA A 1 414 ? -12.403 10.140 13.072 1.00 73.69 414 ALA A O 1
ATOM 2965 N N . ALA A 1 415 ? -13.032 11.318 11.275 1.00 82.62 415 ALA A N 1
ATOM 2966 C CA . ALA A 1 415 ? -13.823 10.238 10.701 1.00 82.62 415 ALA A CA 1
ATOM 2967 C C . ALA A 1 415 ? -12.901 9.141 10.129 1.00 82.62 415 ALA A C 1
ATOM 2969 O O . ALA A 1 415 ? -11.790 9.424 9.697 1.00 82.62 415 ALA A O 1
ATOM 2970 N N . ALA A 1 416 ? -13.352 7.890 10.102 1.00 87.62 416 ALA A N 1
ATOM 2971 C CA . ALA A 1 416 ? -12.636 6.800 9.456 1.00 87.62 416 ALA A CA 1
ATOM 2972 C C . ALA A 1 416 ? -13.614 5.852 8.762 1.00 87.62 416 ALA A C 1
ATOM 2974 O O . ALA A 1 416 ? -14.686 5.534 9.293 1.00 87.62 416 ALA A O 1
ATOM 2975 N N . THR A 1 417 ? -13.228 5.399 7.574 1.00 92.06 417 THR A N 1
ATOM 2976 C CA . THR A 1 417 ? -13.970 4.431 6.770 1.00 92.06 417 THR A CA 1
ATOM 2977 C C . THR A 1 417 ? -13.070 3.299 6.301 1.00 92.06 417 THR A C 1
ATOM 2979 O O . THR A 1 417 ? -11.868 3.477 6.116 1.00 92.06 417 THR A O 1
ATOM 2982 N N . VAL A 1 418 ? -13.667 2.132 6.066 1.00 94.44 418 VAL A N 1
ATOM 2983 C CA . VAL A 1 418 ? -13.013 0.986 5.428 1.00 94.44 418 VAL A CA 1
ATOM 2984 C C . VAL A 1 418 ? -13.788 0.622 4.171 1.00 94.44 418 VAL A C 1
ATOM 2986 O O . VAL A 1 418 ? -14.982 0.328 4.235 1.00 94.44 418 VAL A O 1
ATOM 2989 N N . THR A 1 419 ? -13.123 0.614 3.020 1.00 96.00 419 THR A N 1
ATOM 2990 C CA . THR A 1 419 ? -13.680 0.052 1.785 1.00 96.00 419 THR A CA 1
ATOM 2991 C C . THR A 1 419 ? -13.332 -1.429 1.695 1.00 96.00 419 THR A C 1
ATOM 2993 O O . THR A 1 419 ? -12.166 -1.789 1.538 1.00 96.00 419 THR A O 1
ATOM 2996 N N . TYR A 1 420 ? -14.348 -2.287 1.756 1.00 97.62 420 TYR A N 1
ATOM 2997 C CA . TYR A 1 420 ? -14.214 -3.734 1.628 1.00 97.62 420 TYR A CA 1
ATOM 2998 C C . TYR A 1 420 ? -14.411 -4.184 0.179 1.00 97.62 420 TYR A C 1
ATOM 3000 O O . TYR A 1 420 ? -15.468 -3.960 -0.412 1.00 97.62 420 TYR A O 1
ATOM 3008 N N . SER A 1 421 ? -13.416 -4.876 -0.374 1.00 97.06 421 SER A N 1
ATOM 3009 C CA . SER A 1 421 ? -13.477 -5.547 -1.676 1.00 97.06 421 SER A CA 1
ATOM 3010 C C . SER A 1 421 ? -14.013 -6.972 -1.542 1.00 97.06 421 SER A C 1
ATOM 3012 O O . SER A 1 421 ? -13.456 -7.794 -0.819 1.00 97.06 421 SER A O 1
ATOM 3014 N N . ILE A 1 422 ? -15.095 -7.278 -2.258 1.00 97.75 422 ILE A N 1
ATOM 3015 C CA . ILE A 1 422 ? -15.762 -8.583 -2.262 1.00 97.75 422 ILE A CA 1
ATOM 3016 C C . ILE A 1 422 ? -15.332 -9.367 -3.501 1.00 97.75 422 ILE A C 1
ATOM 3018 O O . ILE A 1 422 ? -15.885 -9.209 -4.594 1.00 97.75 422 ILE A O 1
ATOM 3022 N N . TRP A 1 423 ? -14.348 -10.239 -3.318 1.00 96.69 423 TRP A N 1
ATOM 3023 C CA . TRP A 1 423 ? -13.866 -11.134 -4.363 1.00 96.69 423 TRP A CA 1
ATOM 3024 C C . TRP A 1 423 ? -14.821 -12.308 -4.544 1.00 96.69 423 TRP A C 1
ATOM 3026 O O . TRP A 1 423 ? -15.088 -13.041 -3.594 1.00 96.69 423 TRP A O 1
ATOM 3036 N N . ALA A 1 424 ? -15.346 -12.485 -5.755 1.00 96.12 424 ALA A N 1
ATOM 3037 C CA . ALA A 1 424 ? -16.160 -13.645 -6.092 1.00 96.12 424 ALA A CA 1
ATOM 3038 C C . ALA A 1 424 ? -15.264 -14.810 -6.529 1.00 96.12 424 ALA A C 1
ATOM 3040 O O . ALA A 1 424 ? -14.286 -14.604 -7.247 1.00 96.12 424 ALA A O 1
ATOM 3041 N N . ALA A 1 425 ? -15.620 -16.028 -6.128 1.00 95.81 425 ALA A N 1
ATOM 3042 C CA . ALA A 1 425 ? -14.944 -17.243 -6.567 1.00 95.81 425 ALA A CA 1
ATOM 3043 C C . ALA A 1 425 ? -15.966 -18.243 -7.118 1.00 95.81 425 ALA A C 1
ATOM 3045 O O . ALA A 1 425 ? -16.981 -18.530 -6.476 1.00 95.81 425 ALA A O 1
ATOM 3046 N N . ASP A 1 426 ? -15.692 -18.781 -8.309 1.00 96.12 426 ASP A N 1
ATOM 3047 C CA . ASP A 1 426 ? -16.503 -19.857 -8.875 1.00 96.12 426 ASP A CA 1
ATOM 3048 C C . ASP A 1 426 ? -16.340 -21.119 -8.004 1.00 96.12 426 ASP A C 1
ATOM 3050 O O . ASP A 1 426 ? -15.203 -21.520 -7.739 1.00 96.12 426 ASP A O 1
ATOM 3054 N N . PRO A 1 427 ? -17.431 -21.780 -7.571 1.00 96.94 427 PRO A N 1
ATOM 3055 C CA . PRO A 1 427 ? -17.347 -22.976 -6.735 1.00 96.94 427 PRO A CA 1
ATOM 3056 C C . PRO A 1 427 ? -16.463 -24.097 -7.303 1.00 96.94 427 PRO A C 1
ATOM 3058 O O . PRO A 1 427 ? -15.957 -24.909 -6.537 1.00 96.94 427 PRO A O 1
ATOM 3061 N N . SER A 1 428 ? -16.268 -24.157 -8.625 1.00 96.31 428 SER A N 1
ATOM 3062 C CA . SER A 1 428 ? -15.411 -25.150 -9.286 1.00 96.31 428 SER A CA 1
ATOM 3063 C C . SER A 1 428 ? -13.911 -24.939 -9.062 1.00 96.31 428 SER A C 1
ATOM 3065 O O . SER A 1 428 ? -13.146 -25.894 -9.208 1.00 96.31 428 SER A O 1
ATOM 3067 N N . VAL A 1 429 ? -13.482 -23.728 -8.689 1.00 96.94 429 VAL A N 1
ATOM 3068 C CA . VAL A 1 429 ? -12.064 -23.410 -8.445 1.00 96.94 429 VAL A CA 1
ATOM 3069 C C . VAL A 1 429 ? -11.728 -23.225 -6.972 1.00 96.94 429 VAL A C 1
ATOM 3071 O O . VAL A 1 429 ? -10.550 -23.118 -6.641 1.00 96.94 429 VAL A O 1
ATOM 3074 N N . VAL A 1 430 ? -12.731 -23.205 -6.089 1.00 96.25 430 VAL A N 1
ATOM 3075 C CA . VAL A 1 430 ? -12.511 -23.023 -4.652 1.00 96.25 430 VAL A CA 1
ATOM 3076 C C . VAL A 1 430 ? -11.754 -24.211 -4.068 1.00 96.25 430 VAL A C 1
ATOM 3078 O O . VAL A 1 430 ? -12.118 -25.365 -4.291 1.00 96.25 430 VAL A O 1
ATOM 3081 N N . GLN A 1 431 ? -10.706 -23.916 -3.305 1.00 94.38 431 GLN A N 1
ATOM 3082 C CA . GLN A 1 431 ? -9.876 -24.888 -2.601 1.00 94.38 431 GLN A CA 1
ATOM 3083 C C . GLN A 1 431 ? -9.732 -24.502 -1.129 1.00 94.38 431 GLN A C 1
ATOM 3085 O O . GLN A 1 431 ? -9.950 -23.354 -0.746 1.00 94.38 431 GLN A O 1
ATOM 3090 N N . GLY A 1 432 ? -9.340 -25.478 -0.312 1.00 82.62 432 GLY A N 1
ATOM 3091 C CA . GLY A 1 432 ? -9.115 -25.288 1.117 1.00 82.62 432 GLY A CA 1
ATOM 3092 C C . GLY A 1 432 ? -10.384 -25.278 1.966 1.00 82.62 432 GLY A C 1
ATOM 3093 O O . GLY A 1 432 ? -11.515 -25.366 1.485 1.00 82.62 432 GLY A O 1
ATOM 3094 N N . THR A 1 433 ? -10.175 -25.219 3.280 1.00 81.81 433 THR A N 1
ATOM 3095 C CA . THR A 1 433 ? -11.246 -25.046 4.269 1.00 81.81 433 THR A CA 1
ATOM 3096 C C . THR A 1 433 ? -11.153 -23.630 4.836 1.00 81.81 433 THR A C 1
ATOM 3098 O O . THR A 1 433 ? -10.095 -23.278 5.369 1.00 81.81 433 THR A O 1
ATOM 3101 N N . PRO A 1 434 ? -12.224 -22.815 4.757 1.00 78.12 434 PRO A N 1
ATOM 3102 C CA . PRO A 1 434 ? -12.222 -21.476 5.334 1.00 78.12 434 PRO A CA 1
ATOM 3103 C C . PRO A 1 434 ? -11.775 -21.491 6.801 1.00 78.12 434 PRO A C 1
ATOM 3105 O O . PRO A 1 434 ? -12.264 -22.293 7.596 1.00 78.12 434 PRO A O 1
ATOM 3108 N N . GLY A 1 435 ? -10.847 -20.602 7.160 1.00 81.00 435 GLY A N 1
ATOM 3109 C CA . GLY A 1 435 ? -10.370 -20.437 8.537 1.00 81.00 435 GLY A CA 1
ATOM 3110 C C . GLY A 1 435 ? -9.164 -21.280 8.943 1.00 81.00 435 GLY A C 1
ATOM 3111 O O . GLY A 1 435 ? -8.607 -21.044 10.011 1.00 81.00 435 GLY A O 1
ATOM 3112 N N . THR A 1 436 ? -8.725 -22.228 8.113 1.00 88.62 436 THR A N 1
ATOM 3113 C CA . THR A 1 436 ? -7.512 -23.025 8.369 1.00 88.62 436 THR A CA 1
ATOM 3114 C C . THR A 1 436 ? -6.621 -23.091 7.131 1.00 88.62 436 THR A C 1
ATOM 3116 O O . THR A 1 436 ? -6.342 -24.188 6.638 1.00 88.62 436 THR A O 1
ATOM 3119 N N . PRO A 1 437 ? -6.202 -21.942 6.584 1.00 89.06 437 PRO A N 1
ATOM 3120 C CA . PRO A 1 437 ? -5.570 -21.926 5.280 1.00 89.06 437 PRO A CA 1
ATOM 3121 C C . PRO A 1 437 ? -4.190 -22.571 5.307 1.00 89.06 437 PRO A C 1
ATOM 3123 O O . PRO A 1 437 ? -3.424 -22.398 6.257 1.00 89.06 437 PRO A O 1
ATOM 3126 N N . GLN A 1 438 ? -3.868 -23.310 4.250 1.00 94.94 438 GLN A N 1
ATOM 3127 C CA . GLN A 1 438 ? -2.555 -23.904 4.043 1.00 94.94 438 GLN A CA 1
ATOM 3128 C C . GLN A 1 438 ? -1.938 -23.393 2.739 1.00 94.94 438 GLN A C 1
ATOM 3130 O O . GLN A 1 438 ? -2.659 -23.158 1.769 1.00 94.94 438 GLN A O 1
ATOM 3135 N N . PRO A 1 439 ? -0.597 -23.302 2.639 1.00 96.25 439 PRO A N 1
ATOM 3136 C CA . PRO A 1 439 ? 0.050 -22.913 1.385 1.00 96.25 439 PRO A CA 1
ATOM 3137 C C . PRO A 1 439 ? -0.331 -23.823 0.204 1.00 96.25 439 PRO A C 1
ATOM 3139 O O . PRO A 1 439 ? -0.442 -23.369 -0.932 1.00 96.25 439 PRO A O 1
ATOM 3142 N N . GLY A 1 440 ? -0.609 -25.104 0.477 1.00 96.75 440 GLY A N 1
ATOM 3143 C CA . GLY A 1 440 ? -1.106 -26.051 -0.521 1.00 96.75 440 GLY A CA 1
ATOM 3144 C C . GLY A 1 440 ? -2.467 -25.679 -1.120 1.00 96.75 440 GLY A C 1
ATOM 3145 O O . GLY A 1 440 ? -2.692 -25.972 -2.290 1.00 96.75 440 GLY A O 1
ATOM 3146 N N . ASP A 1 441 ? -3.343 -24.995 -0.377 1.00 96.94 441 ASP A N 1
ATOM 3147 C CA . ASP A 1 441 ? -4.656 -24.568 -0.877 1.00 96.94 441 ASP A CA 1
ATOM 3148 C C . ASP A 1 441 ? -4.509 -23.491 -1.959 1.00 96.94 441 ASP A C 1
ATOM 3150 O O . ASP A 1 441 ? -5.196 -23.538 -2.976 1.00 96.94 441 ASP A O 1
ATOM 3154 N N . VAL A 1 442 ? -3.543 -22.579 -1.796 1.00 98.19 442 VAL A N 1
ATOM 3155 C CA . VAL A 1 442 ? -3.197 -21.549 -2.793 1.00 98.19 442 VAL A CA 1
ATOM 3156 C C . VAL A 1 442 ? -2.670 -22.194 -4.078 1.00 98.19 442 VAL A C 1
ATOM 3158 O O . VAL A 1 442 ? -3.101 -21.849 -5.180 1.00 98.19 442 VAL A O 1
ATOM 3161 N N . VAL A 1 443 ? -1.786 -23.190 -3.945 1.00 98.44 443 VAL A N 1
ATOM 3162 C CA . VAL A 1 443 ? -1.248 -23.952 -5.084 1.00 98.44 443 VAL A CA 1
ATOM 3163 C C . VAL A 1 443 ? -2.359 -24.701 -5.822 1.00 98.44 443 VAL A C 1
ATOM 3165 O O . VAL A 1 443 ? -2.438 -24.640 -7.051 1.00 98.44 443 VAL A O 1
ATOM 3168 N N . LEU A 1 444 ? -3.234 -25.393 -5.086 1.00 98.19 444 LEU A N 1
ATOM 3169 C CA . LEU A 1 444 ? -4.363 -26.118 -5.665 1.00 98.19 444 LEU A CA 1
ATOM 3170 C C . LEU A 1 444 ? -5.358 -25.164 -6.332 1.00 98.19 444 LEU A C 1
ATOM 3172 O O . LEU A 1 444 ? -5.887 -25.502 -7.388 1.00 98.19 444 LEU A O 1
ATOM 3176 N N . ALA A 1 445 ? -5.601 -23.979 -5.763 1.00 98.19 445 ALA A N 1
ATOM 3177 C CA . ALA A 1 445 ? -6.508 -22.989 -6.341 1.00 98.19 445 ALA A CA 1
ATOM 3178 C C . ALA A 1 445 ? -5.986 -22.500 -7.695 1.00 98.19 445 ALA A C 1
ATOM 3180 O O . ALA A 1 445 ? -6.713 -22.544 -8.685 1.00 98.19 445 ALA A O 1
ATOM 3181 N N . ALA A 1 446 ? -4.703 -22.142 -7.783 1.00 98.31 446 ALA A N 1
ATOM 3182 C CA . ALA A 1 446 ? -4.072 -21.777 -9.051 1.00 98.31 446 ALA A CA 1
ATOM 3183 C C . ALA A 1 446 ? -4.147 -22.914 -10.090 1.00 98.31 446 ALA A C 1
ATOM 3185 O O . ALA A 1 446 ? -4.456 -22.675 -11.259 1.00 98.31 446 ALA A O 1
ATOM 3186 N N . GLN A 1 447 ? -3.934 -24.167 -9.675 1.00 98.25 447 GLN A N 1
ATOM 3187 C CA . GLN A 1 447 ? -4.081 -25.331 -10.556 1.00 98.25 447 GLN A CA 1
ATOM 3188 C C . GLN A 1 447 ? -5.527 -25.538 -11.027 1.00 98.25 447 GLN A C 1
ATOM 3190 O O . GLN A 1 447 ? -5.750 -25.809 -12.209 1.00 98.25 447 GLN A O 1
ATOM 3195 N N . ALA A 1 448 ? -6.507 -25.382 -10.135 1.00 97.94 448 ALA A N 1
ATOM 3196 C CA . ALA A 1 448 ? -7.925 -25.491 -10.459 1.00 97.94 448 ALA A CA 1
ATOM 3197 C C . ALA A 1 448 ? -8.368 -24.376 -11.415 1.00 97.94 448 ALA A C 1
ATOM 3199 O O . ALA A 1 448 ? -9.073 -24.648 -12.389 1.00 97.94 448 ALA A O 1
ATOM 3200 N N . MET A 1 449 ? -7.899 -23.143 -11.204 1.00 97.69 449 MET A N 1
ATOM 3201 C CA . MET A 1 449 ? -8.138 -22.027 -12.118 1.00 97.69 449 MET A CA 1
ATOM 3202 C C . MET A 1 449 ? -7.505 -22.275 -13.486 1.00 97.69 449 MET A C 1
ATOM 3204 O O . MET A 1 449 ? -8.189 -22.122 -14.491 1.00 97.69 449 MET A O 1
ATOM 3208 N N . ASN A 1 450 ? -6.258 -22.750 -13.545 1.00 96.75 450 ASN A N 1
ATOM 3209 C CA . ASN A 1 450 ? -5.601 -23.098 -14.807 1.00 96.75 450 ASN A CA 1
ATOM 3210 C C . ASN A 1 450 ? -6.343 -24.212 -15.571 1.00 96.75 450 ASN A C 1
ATOM 3212 O O . ASN A 1 450 ? -6.413 -24.186 -16.797 1.00 96.75 450 ASN A O 1
ATOM 3216 N N . ALA A 1 451 ? -6.887 -25.201 -14.856 1.00 96.31 451 ALA A N 1
ATOM 3217 C CA . ALA A 1 451 ? -7.658 -26.289 -15.453 1.00 96.31 451 ALA A CA 1
ATOM 3218 C C . ALA A 1 451 ? -9.045 -25.836 -15.941 1.00 96.31 451 ALA A C 1
ATOM 3220 O O . ALA A 1 451 ? -9.522 -26.317 -16.968 1.00 96.31 451 ALA A O 1
ATOM 3221 N N . THR A 1 452 ? -9.681 -24.918 -15.213 1.00 95.75 452 THR A N 1
ATOM 3222 C CA . THR A 1 452 ? -11.042 -24.437 -15.499 1.00 95.75 452 THR A CA 1
ATOM 3223 C C . THR A 1 452 ? -11.049 -23.335 -16.561 1.00 95.75 452 THR A C 1
ATOM 3225 O O . THR A 1 452 ? -11.939 -23.299 -17.410 1.00 95.75 452 THR A O 1
ATOM 3228 N N . TYR A 1 453 ? -10.028 -22.474 -16.561 1.00 94.19 453 TYR A N 1
ATOM 3229 C CA . TYR A 1 453 ? -9.889 -21.309 -17.438 1.00 94.19 453 TYR A CA 1
ATOM 3230 C C . TYR A 1 453 ? -8.554 -21.333 -18.206 1.00 94.19 453 TYR A C 1
ATOM 3232 O O . TYR A 1 453 ? -7.719 -20.441 -18.038 1.00 94.19 453 TYR A O 1
ATOM 3240 N N . PRO A 1 454 ? -8.301 -22.349 -19.049 1.00 88.81 454 PRO A N 1
ATOM 3241 C CA . PRO A 1 454 ? -7.021 -22.465 -19.731 1.00 88.81 454 PRO A CA 1
ATOM 3242 C C . PRO A 1 454 ? -6.840 -21.362 -20.783 1.00 88.81 454 PRO A C 1
ATOM 3244 O O . PRO A 1 454 ? -7.691 -21.172 -21.654 1.00 88.81 454 PRO A O 1
ATOM 3247 N N . GLY A 1 455 ? -5.688 -20.685 -20.749 1.00 84.62 455 GLY A N 1
ATOM 3248 C CA . GLY A 1 455 ? -5.229 -19.820 -21.839 1.00 84.62 455 GLY A CA 1
ATOM 3249 C C . GLY A 1 455 ? -6.038 -18.537 -22.031 1.00 84.62 455 GLY A C 1
ATOM 3250 O O . GLY A 1 455 ? -6.176 -18.080 -23.164 1.00 84.62 455 GLY A O 1
ATOM 3251 N N . VAL A 1 456 ? -6.579 -17.958 -20.954 1.00 90.12 456 VAL A N 1
ATOM 3252 C CA . VAL A 1 456 ? -7.279 -16.663 -21.000 1.00 90.12 456 VAL A CA 1
ATOM 3253 C C . VAL A 1 456 ? -6.296 -15.570 -21.452 1.00 90.12 456 VAL A C 1
ATOM 3255 O O . VAL A 1 456 ? -5.321 -15.325 -20.740 1.00 90.12 456 VAL A O 1
ATOM 3258 N N . PRO A 1 457 ? -6.512 -14.891 -22.598 1.00 89.00 457 PRO A N 1
ATOM 3259 C CA . PRO A 1 457 ? -5.613 -13.828 -23.053 1.00 89.00 457 PRO A CA 1
ATOM 3260 C C . PRO A 1 457 ? -5.584 -12.660 -22.070 1.00 89.00 457 PRO A C 1
ATOM 3262 O O . PRO A 1 457 ? -6.631 -12.077 -21.774 1.00 89.00 457 PRO A O 1
ATOM 3265 N N . ASN A 1 458 ? -4.403 -12.315 -21.557 1.00 88.12 458 ASN A N 1
ATOM 3266 C CA . ASN A 1 458 ? -4.272 -11.203 -20.628 1.00 88.12 458 ASN A CA 1
ATOM 3267 C C . ASN A 1 4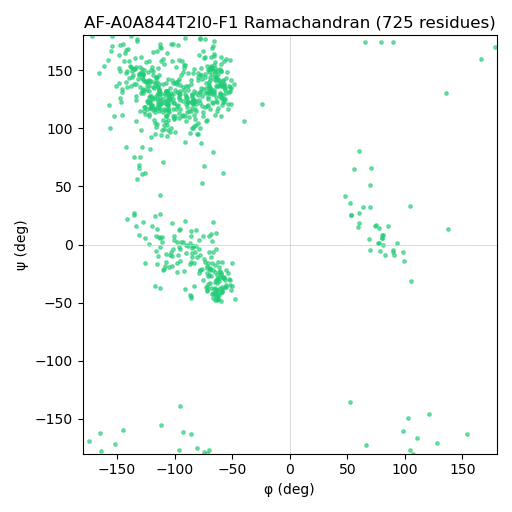58 ? -2.849 -10.621 -20.600 1.00 88.12 458 ASN A C 1
ATOM 3269 O O . ASN A 1 458 ? -1.895 -11.294 -20.231 1.00 88.12 458 ASN A O 1
ATOM 3273 N N . THR A 1 459 ? -2.704 -9.340 -20.931 1.00 80.19 459 THR A N 1
ATOM 3274 C CA . THR A 1 459 ? -1.417 -8.621 -20.898 1.00 80.19 459 THR A CA 1
ATOM 3275 C C . THR A 1 459 ? -1.227 -7.730 -19.663 1.00 80.19 459 THR A C 1
ATOM 3277 O O . THR A 1 459 ? -0.239 -7.006 -19.594 1.00 80.19 459 THR A O 1
ATOM 3280 N N . ASN A 1 460 ? -2.160 -7.719 -18.709 1.00 81.50 460 ASN A N 1
ATOM 3281 C CA . ASN A 1 460 ? -2.135 -6.860 -17.522 1.00 81.50 460 ASN A CA 1
ATOM 3282 C C . ASN A 1 460 ? -2.725 -7.597 -16.290 1.00 81.50 460 ASN A C 1
ATOM 3284 O O . ASN A 1 460 ? -2.776 -8.817 -16.243 1.00 81.50 460 ASN A O 1
ATOM 3288 N N . LEU A 1 461 ? -3.164 -6.880 -15.256 1.00 85.88 461 LEU A N 1
ATOM 3289 C CA . LEU A 1 461 ? -3.959 -7.412 -14.143 1.00 85.88 461 LEU A CA 1
ATOM 3290 C C . LEU A 1 461 ? -3.300 -8.533 -13.318 1.00 85.88 461 LEU A C 1
ATOM 3292 O O . LEU A 1 461 ? -3.999 -9.226 -12.583 1.00 85.88 461 LEU A O 1
ATOM 3296 N N . CYS A 1 462 ? -1.981 -8.699 -13.397 1.00 91.69 462 CYS A N 1
ATOM 3297 C CA . CYS A 1 462 ? -1.225 -9.734 -12.688 1.00 91.69 462 CYS A CA 1
ATOM 3298 C C . CYS A 1 462 ? -1.533 -9.777 -11.179 1.00 91.69 462 CYS A C 1
ATOM 3300 O O . CYS A 1 462 ? -1.707 -10.852 -10.608 1.00 91.69 462 CYS A O 1
ATOM 3302 N N . ASN A 1 463 ? -1.701 -8.615 -10.541 1.00 89.50 463 ASN A N 1
ATOM 3303 C CA . ASN A 1 463 ? -2.102 -8.519 -9.138 1.00 89.50 463 ASN A CA 1
ATOM 3304 C C . ASN A 1 463 ? -3.532 -9.031 -8.900 1.00 89.50 463 ASN A C 1
ATOM 3306 O O . ASN A 1 463 ? -3.747 -9.851 -8.019 1.00 89.50 463 ASN A O 1
ATOM 3310 N N . TRP A 1 464 ? -4.490 -8.625 -9.737 1.00 94.38 464 TRP A N 1
ATOM 3311 C CA . TRP A 1 464 ? -5.890 -9.037 -9.625 1.00 94.38 464 TRP A CA 1
ATOM 3312 C C . TRP A 1 464 ? -6.054 -10.545 -9.866 1.00 94.38 464 TRP A C 1
ATOM 3314 O O . TRP A 1 464 ? -6.916 -11.189 -9.273 1.00 94.38 464 TRP A O 1
ATOM 3324 N N . ILE A 1 465 ? -5.210 -11.126 -10.722 1.00 98.00 465 ILE A N 1
ATOM 3325 C CA . ILE A 1 465 ? -5.143 -12.573 -10.952 1.00 98.00 465 ILE A CA 1
ATOM 3326 C C . ILE A 1 465 ? -4.689 -13.297 -9.683 1.00 98.00 465 ILE A C 1
ATOM 3328 O O . ILE A 1 465 ? -5.334 -14.264 -9.282 1.00 98.00 465 ILE A O 1
ATOM 3332 N N . ALA A 1 466 ? -3.625 -12.819 -9.034 1.00 98.12 466 ALA A N 1
ATOM 3333 C CA . ALA A 1 466 ? -3.163 -13.377 -7.766 1.00 98.12 466 ALA A CA 1
ATOM 3334 C C . ALA A 1 466 ? -4.217 -13.221 -6.654 1.00 98.12 466 ALA A C 1
ATOM 3336 O O . ALA A 1 466 ? -4.460 -14.165 -5.905 1.00 98.12 466 ALA A O 1
ATOM 3337 N N . ASP A 1 467 ? -4.922 -12.089 -6.607 1.00 98.00 467 ASP A N 1
ATOM 3338 C CA . ASP A 1 467 ? -6.024 -11.869 -5.666 1.00 98.00 467 ASP A CA 1
ATOM 3339 C C . ASP A 1 467 ? -7.188 -12.846 -5.900 1.00 98.00 467 ASP A C 1
ATOM 3341 O O . ASP A 1 467 ? -7.755 -13.371 -4.942 1.00 98.00 467 ASP A O 1
ATOM 3345 N N . CYS A 1 468 ? -7.518 -13.153 -7.162 1.00 98.12 468 CYS A N 1
ATOM 3346 C CA . CYS A 1 468 ? -8.516 -14.172 -7.502 1.00 98.12 468 CYS A CA 1
ATOM 3347 C C . CYS A 1 468 ? -8.082 -15.575 -7.054 1.00 98.12 468 CYS A C 1
ATOM 3349 O O . CYS A 1 468 ? -8.909 -16.328 -6.541 1.00 98.12 468 CYS A O 1
ATOM 3351 N N . VAL A 1 469 ? -6.801 -15.928 -7.218 1.00 98.38 469 VAL A N 1
ATOM 3352 C CA . VAL A 1 469 ? -6.249 -17.204 -6.727 1.00 98.38 469 VAL A CA 1
ATOM 3353 C C . VAL A 1 469 ? -6.352 -17.281 -5.206 1.00 98.38 469 VAL A C 1
ATOM 3355 O O . VAL A 1 469 ? -6.829 -18.278 -4.667 1.00 98.38 469 VAL A O 1
ATOM 3358 N N . ALA A 1 470 ? -5.957 -16.216 -4.512 1.00 97.75 470 ALA A N 1
ATOM 3359 C CA . ALA A 1 470 ? -6.029 -16.123 -3.061 1.00 97.75 470 ALA A CA 1
ATOM 3360 C C . ALA A 1 470 ? -7.483 -16.224 -2.558 1.00 97.75 470 ALA A C 1
ATOM 3362 O O . ALA A 1 470 ? -7.779 -16.981 -1.634 1.00 97.75 470 ALA A O 1
ATOM 3363 N N . ALA A 1 471 ? -8.420 -15.539 -3.220 1.00 97.12 471 ALA A N 1
ATOM 3364 C CA . ALA A 1 471 ? -9.849 -15.636 -2.937 1.00 97.12 471 ALA A CA 1
ATOM 3365 C C . ALA A 1 471 ? -10.398 -17.055 -3.170 1.00 97.12 471 ALA A C 1
ATOM 3367 O O . ALA A 1 471 ? -11.142 -17.567 -2.333 1.00 97.12 471 ALA A O 1
ATOM 3368 N N . ALA A 1 472 ? -9.998 -17.722 -4.258 1.00 97.31 472 ALA A N 1
ATOM 3369 C CA . ALA A 1 472 ? -10.358 -19.114 -4.525 1.00 97.31 472 ALA A CA 1
ATOM 3370 C C . ALA A 1 472 ? -9.782 -20.082 -3.475 1.00 97.31 472 ALA A C 1
ATOM 3372 O O . ALA A 1 472 ? -10.426 -21.070 -3.142 1.00 97.31 472 ALA A O 1
ATOM 3373 N N . ALA A 1 473 ? -8.627 -19.776 -2.885 1.00 96.88 473 ALA A N 1
ATOM 3374 C CA . ALA A 1 473 ? -8.061 -20.522 -1.760 1.00 96.88 473 ALA A CA 1
ATOM 3375 C C . ALA A 1 473 ? -8.700 -20.182 -0.393 1.00 96.88 473 ALA A C 1
ATOM 3377 O O . ALA A 1 473 ? -8.235 -20.651 0.644 1.00 96.88 473 ALA A O 1
ATOM 3378 N N . GLY A 1 474 ? -9.738 -19.335 -0.363 1.00 95.19 474 GLY A N 1
ATOM 3379 C CA . GLY A 1 474 ? -10.404 -18.912 0.872 1.00 95.19 474 GLY A CA 1
ATOM 3380 C C . GLY A 1 474 ? -9.605 -17.906 1.707 1.00 95.19 474 GLY A C 1
ATOM 3381 O O . GLY A 1 474 ? -9.933 -17.690 2.871 1.00 95.19 474 GLY A O 1
ATOM 3382 N N . VAL A 1 475 ? -8.582 -17.282 1.118 1.00 96.00 475 VAL A N 1
ATOM 3383 C CA . VAL A 1 475 ? -7.673 -16.326 1.765 1.00 96.00 475 VAL A CA 1
ATOM 3384 C C . VAL A 1 475 ? -7.513 -15.050 0.936 1.00 96.00 475 VAL A C 1
ATOM 3386 O O . VAL A 1 475 ? -6.424 -14.793 0.432 1.00 96.00 475 VAL A O 1
ATOM 3389 N N . PRO A 1 476 ? -8.560 -14.224 0.756 1.00 96.50 476 PRO A N 1
ATOM 3390 C CA . PRO A 1 476 ? -8.435 -12.972 0.010 1.00 96.50 476 PRO A CA 1
ATOM 3391 C C . PRO A 1 476 ? -7.228 -12.131 0.463 1.00 96.50 476 PRO A C 1
ATOM 3393 O O . PRO A 1 476 ? -6.944 -12.031 1.659 1.00 96.50 476 PRO A O 1
ATOM 3396 N N . MET A 1 477 ? -6.504 -11.551 -0.497 1.00 97.00 477 MET A N 1
ATOM 3397 C CA . MET A 1 477 ? -5.306 -10.755 -0.214 1.00 97.00 477 MET A CA 1
ATOM 3398 C C . MET A 1 477 ? -5.642 -9.479 0.573 1.00 97.00 477 MET A C 1
ATOM 3400 O O . MET A 1 477 ? -6.720 -8.906 0.373 1.00 97.00 477 MET A O 1
ATOM 3404 N N . PRO A 1 478 ? -4.736 -8.992 1.440 1.00 93.69 478 PRO A N 1
ATOM 3405 C CA . PRO A 1 478 ? -4.875 -7.672 2.044 1.00 93.69 478 PRO A CA 1
ATOM 3406 C C . PRO A 1 478 ? -4.754 -6.572 0.979 1.00 93.69 478 PRO A C 1
ATOM 3408 O O . PRO A 1 478 ? -4.273 -6.821 -0.124 1.00 93.69 478 PRO A O 1
ATOM 3411 N N . LEU A 1 479 ? -5.185 -5.353 1.305 1.00 87.25 479 LEU A N 1
ATOM 3412 C CA . LEU A 1 479 ? -5.073 -4.177 0.437 1.00 87.25 479 LEU A CA 1
ATOM 3413 C C . LEU A 1 479 ? -4.497 -2.999 1.246 1.00 87.25 479 LEU A C 1
ATOM 3415 O O . LEU A 1 479 ? -4.883 -2.862 2.405 1.00 87.25 479 LEU A O 1
ATOM 3419 N N . PRO A 1 480 ? -3.636 -2.143 0.664 1.00 86.38 480 PRO A N 1
ATOM 3420 C CA . PRO A 1 480 ? -3.041 -2.259 -0.669 1.00 86.38 480 PRO A CA 1
ATOM 3421 C C . PRO A 1 480 ? -1.959 -3.351 -0.736 1.00 86.38 480 PRO A C 1
ATOM 3423 O O . PRO A 1 480 ? -1.189 -3.550 0.203 1.00 86.38 480 PRO A O 1
ATOM 3426 N N . ASN A 1 481 ? -1.880 -4.047 -1.874 1.00 82.50 481 ASN A N 1
ATOM 3427 C CA . ASN A 1 481 ? -0.905 -5.121 -2.099 1.00 82.50 481 ASN A CA 1
ATOM 3428 C C . ASN A 1 481 ? -0.115 -5.020 -3.416 1.00 82.50 481 ASN A C 1
ATOM 3430 O O . ASN A 1 481 ? 0.613 -5.947 -3.789 1.00 82.50 481 ASN A O 1
ATOM 3434 N N . THR A 1 482 ? -0.259 -3.905 -4.133 1.00 80.31 482 THR A N 1
ATOM 3435 C CA . THR A 1 482 ? 0.270 -3.720 -5.491 1.00 80.31 482 THR A CA 1
ATOM 3436 C C . THR A 1 482 ? 1.366 -2.665 -5.583 1.00 80.31 482 THR A C 1
ATOM 3438 O O . THR A 1 482 ? 1.773 -2.307 -6.691 1.00 80.31 482 THR A O 1
ATOM 3441 N N . LEU A 1 483 ? 1.830 -2.122 -4.463 1.00 77.94 483 LEU A N 1
ATOM 3442 C CA . LEU A 1 483 ? 2.739 -0.980 -4.468 1.00 77.94 483 LEU A CA 1
ATOM 3443 C C . LEU A 1 483 ? 4.176 -1.434 -4.751 1.00 77.94 483 LEU A C 1
ATOM 3445 O O . LEU A 1 483 ? 4.572 -2.541 -4.377 1.00 77.94 483 LEU A O 1
ATOM 3449 N N . TYR A 1 484 ? 4.930 -0.605 -5.481 1.00 72.25 484 TYR A N 1
ATOM 3450 C CA . TYR A 1 484 ? 6.316 -0.905 -5.866 1.00 72.25 484 TYR A CA 1
ATOM 3451 C C . TYR A 1 484 ? 7.264 -0.824 -4.686 1.00 72.25 484 TYR A C 1
ATOM 3453 O O . TYR A 1 484 ? 8.144 -1.669 -4.551 1.00 72.25 484 TYR A O 1
ATOM 3461 N N . THR A 1 485 ? 7.050 0.169 -3.829 1.00 72.88 485 THR A N 1
ATOM 3462 C CA . THR A 1 485 ? 7.791 0.339 -2.590 1.00 72.88 485 THR A CA 1
ATOM 3463 C C . THR A 1 485 ? 7.287 -0.687 -1.578 1.00 72.88 485 THR A C 1
ATOM 3465 O O . THR A 1 485 ? 6.148 -0.564 -1.111 1.00 72.88 485 THR A O 1
ATOM 3468 N N . PRO A 1 486 ? 8.095 -1.700 -1.209 1.00 77.44 486 PRO A N 1
ATOM 3469 C CA . PRO A 1 486 ? 7.632 -2.789 -0.367 1.00 77.44 486 PRO A CA 1
ATOM 3470 C C . PRO A 1 486 ? 7.054 -2.334 0.962 1.00 77.44 486 PRO A C 1
ATOM 3472 O O . PRO A 1 486 ? 6.072 -2.933 1.375 1.00 77.44 486 PRO A O 1
ATOM 3475 N N . ARG A 1 487 ? 7.579 -1.295 1.631 1.00 73.88 487 ARG A N 1
ATOM 3476 C CA . ARG A 1 487 ? 7.009 -0.787 2.898 1.00 73.88 487 ARG A CA 1
ATOM 3477 C C . ARG A 1 487 ? 5.561 -0.293 2.804 1.00 73.88 487 ARG A C 1
ATOM 3479 O O . ARG A 1 487 ? 4.882 -0.330 3.821 1.00 73.88 487 ARG A O 1
ATOM 3486 N N . ASN A 1 488 ? 5.092 0.123 1.626 1.00 75.56 488 ASN A N 1
ATOM 3487 C CA . ASN A 1 488 ? 3.730 0.642 1.457 1.00 75.56 488 ASN A CA 1
ATOM 3488 C C . ASN A 1 488 ? 2.704 -0.491 1.285 1.00 75.56 488 ASN A C 1
ATOM 3490 O O . ASN A 1 488 ? 1.505 -0.288 1.436 1.00 75.56 488 ASN A O 1
ATOM 3494 N N . ASN A 1 489 ? 3.166 -1.705 0.982 1.00 78.44 489 ASN A N 1
ATOM 3495 C CA . ASN A 1 489 ? 2.326 -2.893 1.015 1.00 78.44 489 ASN A CA 1
ATOM 3496 C C . ASN A 1 489 ? 2.023 -3.310 2.459 1.00 78.44 489 ASN A C 1
ATOM 3498 O O . ASN A 1 489 ? 2.881 -3.189 3.342 1.00 78.44 489 ASN A O 1
ATOM 3502 N N . VAL A 1 490 ? 0.838 -3.870 2.699 1.00 82.31 490 VAL A N 1
ATOM 3503 C CA . VAL A 1 490 ? 0.383 -4.157 4.066 1.00 82.31 490 VAL A CA 1
ATOM 3504 C C . VAL A 1 490 ? 0.245 -5.647 4.366 1.00 82.31 490 VAL A C 1
ATOM 3506 O O . VAL A 1 490 ? -0.130 -6.461 3.522 1.00 82.31 490 VAL A O 1
ATOM 3509 N N . ASP A 1 491 ? 0.540 -5.995 5.613 1.00 88.44 491 ASP A N 1
ATOM 3510 C CA . ASP A 1 491 ? 0.098 -7.237 6.235 1.00 88.44 491 ASP A CA 1
ATOM 3511 C C . ASP A 1 491 ? -1.420 -7.176 6.487 1.00 88.44 491 ASP A C 1
ATOM 3513 O O . ASP A 1 491 ? -1.971 -6.103 6.732 1.00 88.44 491 ASP A O 1
ATOM 3517 N N . GLY A 1 492 ? -2.117 -8.313 6.477 1.00 92.12 492 GLY A N 1
ATOM 3518 C CA . GLY A 1 492 ? -3.547 -8.327 6.794 1.00 92.12 492 GLY A CA 1
ATOM 3519 C C . GLY A 1 492 ? -4.247 -9.624 6.414 1.00 92.12 492 GLY A C 1
ATOM 3520 O O . GLY A 1 492 ? -3.749 -10.414 5.609 1.00 92.12 492 GLY A O 1
ATOM 3521 N N . GLY A 1 493 ? -5.405 -9.870 7.029 1.00 96.00 493 GLY A N 1
ATOM 3522 C CA . GLY A 1 493 ? -6.103 -11.144 6.902 1.00 96.00 493 GLY A CA 1
ATOM 3523 C C . GLY A 1 493 ? -5.172 -12.311 7.236 1.00 96.00 493 GLY A C 1
ATOM 3524 O O . GLY A 1 493 ? -4.401 -12.256 8.197 1.00 96.00 493 GLY A O 1
ATOM 3525 N N . PHE A 1 494 ? -5.182 -13.368 6.431 1.00 96.94 494 PHE A N 1
ATOM 3526 C CA . PHE A 1 494 ? -4.265 -14.493 6.640 1.00 96.94 494 PHE A CA 1
ATOM 3527 C C . PHE A 1 494 ? -2.843 -14.250 6.135 1.00 96.94 494 PHE A C 1
ATOM 3529 O O . PHE A 1 494 ? -1.994 -15.112 6.328 1.00 96.94 494 PHE A O 1
ATOM 3536 N N . TRP A 1 495 ? -2.557 -13.117 5.498 1.00 97.50 495 TRP A N 1
ATOM 3537 C CA . TRP A 1 495 ? -1.270 -12.872 4.862 1.00 97.50 495 TRP A CA 1
ATOM 3538 C C . TRP A 1 495 ? -0.335 -12.069 5.762 1.00 97.50 495 TRP A C 1
ATOM 3540 O O . TRP A 1 495 ? -0.737 -11.137 6.466 1.00 97.50 495 TRP A O 1
ATOM 3550 N N . ARG A 1 496 ? 0.938 -12.449 5.721 1.00 95.62 496 ARG A N 1
ATOM 3551 C CA . ARG A 1 496 ? 2.074 -11.733 6.290 1.00 95.62 496 ARG A CA 1
ATOM 3552 C C . ARG A 1 496 ? 3.083 -11.458 5.192 1.00 95.62 496 ARG A C 1
ATOM 3554 O O . ARG A 1 496 ? 3.256 -12.266 4.281 1.00 95.62 496 ARG A O 1
ATOM 3561 N N . ILE A 1 497 ? 3.795 -10.358 5.306 1.00 91.62 497 ILE A N 1
ATOM 3562 C CA . ILE A 1 497 ? 4.913 -10.024 4.451 1.00 91.62 497 ILE A CA 1
ATOM 3563 C C . ILE A 1 497 ? 6.142 -10.711 5.039 1.00 91.62 497 ILE A C 1
ATOM 3565 O O . ILE A 1 497 ? 6.746 -10.263 6.013 1.00 91.62 497 ILE A O 1
ATOM 3569 N N . ALA A 1 498 ? 6.492 -11.847 4.442 1.00 93.50 498 ALA A N 1
ATOM 3570 C CA . ALA A 1 498 ? 7.650 -12.641 4.831 1.00 93.50 498 ALA A CA 1
ATOM 3571 C C . ALA A 1 498 ? 8.972 -11.971 4.427 1.00 93.50 498 ALA A C 1
ATOM 3573 O O . ALA A 1 498 ? 10.004 -12.230 5.042 1.00 93.50 498 ALA A O 1
ATOM 3574 N N . TYR A 1 499 ? 8.942 -11.113 3.402 1.00 91.94 499 TYR A N 1
ATOM 3575 C CA . TYR A 1 499 ? 10.119 -10.422 2.888 1.00 91.94 499 TYR A CA 1
ATOM 3576 C C . TYR A 1 499 ? 9.762 -9.066 2.273 1.00 91.94 499 TYR A C 1
ATOM 3578 O O . TYR A 1 499 ? 8.810 -8.970 1.495 1.00 91.94 499 TYR A O 1
ATOM 3586 N N . ARG A 1 500 ? 10.572 -8.045 2.587 1.00 86.69 500 ARG A N 1
ATOM 3587 C CA . ARG A 1 500 ? 10.548 -6.709 1.974 1.00 86.69 500 ARG A CA 1
ATOM 3588 C C . ARG A 1 500 ? 11.925 -6.387 1.400 1.00 86.69 500 ARG A C 1
ATOM 3590 O O . ARG A 1 500 ? 12.924 -6.413 2.120 1.00 86.69 500 ARG A O 1
ATOM 3597 N N . GLY A 1 501 ? 11.964 -6.075 0.111 1.00 80.06 501 GLY A N 1
ATOM 3598 C CA . GLY A 1 501 ? 13.186 -5.756 -0.618 1.00 80.06 501 GLY A CA 1
ATOM 3599 C C . GLY A 1 501 ? 13.825 -4.433 -0.197 1.00 80.06 501 GLY A C 1
ATOM 3600 O O . GLY A 1 501 ? 15.040 -4.308 -0.269 1.00 80.06 501 GLY A O 1
ATOM 3601 N N . ASP A 1 502 ? 13.055 -3.469 0.308 1.00 73.62 502 ASP A N 1
ATOM 3602 C CA . ASP A 1 502 ? 13.522 -2.123 0.681 1.00 73.62 502 ASP A CA 1
ATOM 3603 C C . ASP A 1 502 ? 14.188 -2.033 2.065 1.00 73.62 502 ASP A C 1
ATOM 3605 O O . ASP A 1 502 ? 14.451 -0.940 2.578 1.00 73.62 502 ASP A O 1
ATOM 3609 N N . GLY A 1 503 ? 14.500 -3.181 2.668 1.00 67.81 503 GLY A N 1
ATOM 3610 C CA . GLY A 1 503 ? 15.376 -3.264 3.830 1.00 67.81 503 GLY A CA 1
ATOM 3611 C C . GLY A 1 503 ? 16.825 -2.858 3.515 1.00 67.81 503 GLY A C 1
ATOM 3612 O O . GLY A 1 503 ? 17.218 -2.635 2.374 1.00 67.81 503 GLY A O 1
ATOM 3613 N N . LYS A 1 504 ? 17.678 -2.801 4.550 1.00 53.94 504 LYS A N 1
ATOM 3614 C CA . LYS A 1 504 ? 19.067 -2.295 4.449 1.00 53.94 504 LYS A CA 1
ATOM 3615 C C . LYS A 1 504 ? 19.964 -3.038 3.440 1.00 53.94 504 LYS A C 1
ATOM 3617 O O . LYS A 1 504 ? 21.038 -2.531 3.121 1.00 53.94 504 LYS A O 1
ATOM 3622 N N . THR A 1 505 ? 19.584 -4.223 2.954 1.00 73.69 505 THR A N 1
ATOM 3623 C CA . THR A 1 505 ? 20.292 -4.937 1.876 1.00 73.69 505 THR A CA 1
ATOM 3624 C C . THR A 1 505 ? 19.338 -5.907 1.155 1.00 73.69 505 THR A C 1
ATOM 3626 O O . THR A 1 505 ? 19.093 -6.995 1.674 1.00 73.69 505 THR A O 1
ATOM 3629 N N . PRO A 1 506 ? 18.804 -5.545 -0.025 1.00 77.38 506 PRO A N 1
ATOM 3630 C CA . PRO A 1 506 ? 18.001 -6.455 -0.839 1.00 77.38 506 PRO A CA 1
ATOM 3631 C C . PRO A 1 506 ? 18.821 -7.661 -1.339 1.00 77.38 506 PRO A C 1
ATOM 3633 O O . PRO A 1 506 ? 20.000 -7.518 -1.677 1.00 77.38 506 PRO A O 1
ATOM 3636 N N . TYR A 1 507 ? 18.205 -8.842 -1.444 1.00 72.94 507 TYR A N 1
ATOM 3637 C CA . TYR A 1 507 ? 18.849 -10.043 -1.986 1.00 72.94 507 TYR A CA 1
ATOM 3638 C C . TYR A 1 507 ? 18.753 -10.054 -3.508 1.00 72.94 507 TYR A C 1
ATOM 3640 O O . TYR A 1 507 ? 17.660 -10.080 -4.070 1.00 72.94 507 TYR A O 1
ATOM 3648 N N . ALA A 1 508 ? 19.897 -10.084 -4.191 1.00 72.19 508 ALA A N 1
ATOM 3649 C CA . ALA A 1 508 ? 19.925 -10.184 -5.650 1.00 72.19 508 ALA A CA 1
ATOM 3650 C C . ALA A 1 508 ? 19.266 -11.482 -6.165 1.00 72.19 508 ALA A C 1
ATOM 3652 O O . ALA A 1 508 ? 18.728 -11.508 -7.267 1.00 72.19 508 ALA A O 1
ATOM 3653 N N . ASP A 1 509 ? 19.285 -12.542 -5.358 1.00 74.06 509 ASP A N 1
ATOM 3654 C CA . ASP A 1 509 ? 18.724 -13.867 -5.608 1.00 74.06 509 ASP A CA 1
ATOM 3655 C C . ASP A 1 509 ? 17.534 -14.179 -4.688 1.00 74.06 509 ASP A C 1
ATOM 3657 O O . ASP A 1 509 ? 17.391 -15.299 -4.207 1.00 74.06 509 ASP A O 1
ATOM 3661 N N . TRP A 1 510 ? 16.638 -13.207 -4.478 1.00 84.06 510 TRP A N 1
ATOM 3662 C CA . TRP A 1 510 ? 15.452 -13.319 -3.608 1.00 84.06 510 TRP A CA 1
ATOM 3663 C C . TRP A 1 510 ? 14.570 -14.561 -3.844 1.00 84.06 510 TRP A C 1
ATOM 3665 O O . TRP A 1 510 ? 13.784 -14.926 -2.974 1.00 84.06 510 TRP A O 1
ATOM 3675 N N . GLY A 1 511 ? 14.717 -15.259 -4.976 1.00 84.12 511 GLY A N 1
ATOM 3676 C CA . GLY A 1 511 ? 14.087 -16.557 -5.223 1.00 84.12 511 GLY A CA 1
ATOM 3677 C C . GLY A 1 511 ? 14.390 -17.630 -4.162 1.00 84.12 511 GLY A C 1
ATOM 3678 O O . GLY A 1 511 ? 13.607 -18.567 -4.030 1.00 84.12 511 GLY A O 1
ATOM 3679 N N . VAL A 1 512 ? 15.479 -17.496 -3.392 1.00 82.88 512 VAL A N 1
ATOM 3680 C CA . VAL A 1 512 ? 15.818 -18.404 -2.275 1.00 82.88 512 VAL A CA 1
ATOM 3681 C C . VAL A 1 512 ? 14.878 -18.282 -1.072 1.00 82.88 512 VAL A C 1
ATOM 3683 O O . VAL A 1 512 ? 14.798 -19.214 -0.276 1.00 82.88 512 VAL A O 1
ATOM 3686 N N . GLU A 1 513 ? 14.154 -17.168 -0.951 1.00 88.31 513 GLU A N 1
ATOM 3687 C CA . GLU A 1 513 ? 13.205 -16.922 0.142 1.00 88.31 513 GLU A CA 1
ATOM 3688 C C . GLU A 1 513 ? 11.819 -17.521 -0.133 1.00 88.31 513 GLU A C 1
ATOM 3690 O O . GLU A 1 513 ? 10.971 -17.556 0.761 1.00 88.31 513 GLU A O 1
ATOM 3695 N N . LEU A 1 514 ? 11.568 -17.984 -1.363 1.00 92.69 514 LEU A N 1
ATOM 3696 C CA . LEU A 1 514 ? 10.249 -18.423 -1.809 1.00 92.69 514 LEU A CA 1
ATOM 3697 C C . LEU A 1 514 ? 9.873 -19.801 -1.274 1.00 92.69 514 LEU A C 1
ATOM 3699 O O . LEU A 1 514 ? 10.670 -20.741 -1.268 1.00 92.69 514 LEU A O 1
ATOM 3703 N N . LEU A 1 515 ? 8.596 -19.940 -0.943 1.00 95.44 515 LEU A N 1
ATOM 3704 C CA . LEU A 1 515 ? 7.919 -21.199 -0.678 1.00 95.44 515 LEU A CA 1
ATOM 3705 C C . LEU A 1 515 ? 6.731 -21.360 -1.635 1.00 95.44 515 LEU A C 1
ATOM 3707 O O . LEU A 1 515 ? 6.210 -20.399 -2.199 1.00 95.44 515 LEU A O 1
ATOM 3711 N N . ALA A 1 516 ? 6.298 -22.605 -1.832 1.00 96.81 516 ALA A N 1
ATOM 3712 C CA . ALA A 1 516 ? 5.063 -22.872 -2.560 1.00 96.81 516 ALA A CA 1
ATOM 3713 C C . ALA A 1 516 ? 3.869 -22.263 -1.805 1.00 96.81 516 ALA A C 1
ATOM 3715 O O . ALA A 1 516 ? 3.785 -22.405 -0.586 1.00 96.81 516 ALA A O 1
ATOM 3716 N N . GLY A 1 517 ? 2.960 -21.616 -2.533 1.00 97.94 517 GLY A N 1
ATOM 3717 C CA . GLY A 1 517 ? 1.811 -20.891 -1.989 1.00 97.94 517 GLY A CA 1
ATOM 3718 C C . GLY A 1 517 ? 2.074 -19.415 -1.672 1.00 97.94 517 GLY A C 1
ATOM 3719 O O . GLY A 1 517 ? 1.131 -18.713 -1.315 1.00 97.94 517 GLY A O 1
ATOM 3720 N N . ASP A 1 518 ? 3.310 -18.928 -1.819 1.00 98.56 518 ASP A N 1
ATOM 3721 C CA . ASP A 1 518 ? 3.590 -17.493 -1.721 1.00 98.56 518 ASP A CA 1
ATOM 3722 C C . ASP A 1 518 ? 2.980 -16.722 -2.906 1.00 98.56 518 ASP A C 1
ATOM 3724 O O . ASP A 1 518 ? 2.884 -17.234 -4.027 1.00 98.56 518 ASP A O 1
ATOM 3728 N N . ILE A 1 519 ? 2.643 -15.452 -2.671 1.00 98.44 519 ILE A N 1
ATOM 3729 C CA . ILE A 1 519 ? 2.333 -14.471 -3.719 1.00 98.44 519 ILE A CA 1
ATOM 3730 C C . ILE A 1 519 ? 3.410 -13.390 -3.687 1.00 98.44 519 ILE A C 1
ATOM 3732 O O . ILE A 1 519 ? 3.732 -12.855 -2.628 1.00 98.44 519 ILE A O 1
ATOM 3736 N N . VAL A 1 520 ? 3.986 -13.059 -4.842 1.00 96.94 520 VAL A N 1
ATOM 3737 C CA . VAL A 1 520 ? 5.120 -12.130 -4.937 1.00 96.94 520 VAL A CA 1
ATOM 3738 C C . VAL A 1 520 ? 4.731 -10.907 -5.746 1.00 96.94 520 VAL A C 1
ATOM 3740 O O . VAL A 1 520 ? 4.290 -11.049 -6.883 1.00 96.94 520 VAL A O 1
ATOM 3743 N N . ARG A 1 521 ? 4.941 -9.711 -5.189 1.00 93.69 521 ARG A N 1
ATOM 3744 C CA . ARG A 1 521 ? 4.894 -8.429 -5.907 1.00 93.69 521 ARG A CA 1
ATOM 3745 C C . ARG A 1 521 ? 6.314 -7.984 -6.235 1.00 93.69 521 ARG A C 1
ATOM 3747 O O . ARG A 1 521 ? 7.182 -8.029 -5.366 1.00 93.69 521 ARG A O 1
ATOM 3754 N N . LEU A 1 522 ? 6.543 -7.563 -7.476 1.00 89.50 522 LEU A N 1
ATOM 3755 C CA . LEU A 1 522 ? 7.854 -7.128 -7.944 1.00 89.50 522 LEU A CA 1
ATOM 3756 C C . LEU A 1 522 ? 7.760 -6.039 -9.013 1.00 89.50 522 LEU A C 1
ATOM 3758 O O . LEU A 1 522 ? 6.809 -5.979 -9.791 1.00 89.50 522 LEU A O 1
ATOM 3762 N N . GLU A 1 523 ? 8.784 -5.201 -9.075 1.00 82.69 523 GLU A N 1
ATOM 3763 C CA . GLU A 1 523 ? 9.079 -4.341 -10.212 1.00 82.69 523 GLU A CA 1
ATOM 3764 C C . GLU A 1 523 ? 9.815 -5.169 -11.277 1.00 82.69 523 GLU A C 1
ATOM 3766 O O . GLU A 1 523 ? 10.927 -5.653 -11.048 1.00 82.69 523 GLU A O 1
ATOM 3771 N N . TRP A 1 524 ? 9.185 -5.353 -12.436 1.00 79.62 524 TRP A N 1
ATOM 3772 C CA . TRP A 1 524 ? 9.666 -6.175 -13.540 1.00 79.62 524 TRP A CA 1
ATOM 3773 C C . TRP A 1 524 ? 10.179 -5.319 -14.699 1.00 79.62 524 TRP A C 1
ATOM 3775 O O . TRP A 1 524 ? 9.457 -4.515 -15.289 1.00 79.62 524 TRP A O 1
ATOM 3785 N N . GLN A 1 525 ? 11.428 -5.555 -15.084 1.00 72.50 525 GLN A N 1
ATOM 3786 C CA . GLN A 1 525 ? 12.019 -5.080 -16.327 1.00 72.50 525 GLN A CA 1
ATOM 3787 C C . GLN A 1 525 ? 11.795 -6.150 -17.390 1.00 72.50 525 GLN A C 1
ATOM 3789 O O . GLN A 1 525 ? 12.607 -7.060 -17.574 1.00 72.50 525 GLN A O 1
ATOM 3794 N N . ASN A 1 526 ? 10.655 -6.072 -18.071 1.00 62.00 526 ASN A N 1
ATOM 3795 C CA . ASN A 1 526 ? 10.285 -7.075 -19.058 1.00 62.00 526 ASN A CA 1
ATOM 3796 C C . ASN A 1 526 ? 11.339 -7.155 -20.184 1.00 62.00 526 ASN A C 1
ATOM 3798 O O . ASN A 1 526 ? 11.458 -6.259 -21.024 1.00 62.00 526 ASN A O 1
ATOM 3802 N N . GLN A 1 527 ? 12.077 -8.272 -20.223 1.00 55.97 527 GLN A N 1
ATOM 3803 C CA . GLN A 1 527 ? 13.176 -8.505 -21.166 1.00 55.97 527 GLN A CA 1
ATOM 3804 C C . GLN A 1 527 ? 12.731 -8.497 -22.637 1.00 55.97 527 GLN A C 1
ATOM 3806 O O . GLN A 1 527 ? 13.562 -8.264 -23.516 1.00 55.97 527 GLN A O 1
ATOM 3811 N N . LYS A 1 528 ? 11.432 -8.680 -22.924 1.00 52.81 528 LYS A N 1
ATOM 3812 C CA . LYS A 1 528 ? 10.857 -8.562 -24.276 1.00 52.81 528 LYS A CA 1
ATOM 3813 C C . LYS A 1 528 ? 11.069 -7.170 -24.880 1.00 52.81 528 LYS A C 1
ATOM 3815 O O . LYS A 1 528 ? 11.139 -7.045 -26.099 1.00 52.81 528 LYS A O 1
ATOM 3820 N N . TYR A 1 529 ? 11.222 -6.144 -24.042 1.00 45.81 529 TYR A N 1
ATOM 3821 C CA . TYR A 1 529 ? 11.525 -4.769 -24.452 1.00 45.81 529 TYR A CA 1
ATOM 3822 C C . TYR A 1 529 ? 13.013 -4.399 -24.284 1.00 45.81 529 TYR A C 1
ATOM 3824 O O . TYR A 1 529 ? 13.395 -3.244 -24.483 1.00 45.81 529 TYR A O 1
ATOM 3832 N N . GLY A 1 530 ? 13.868 -5.372 -23.944 1.00 47.12 530 GLY A N 1
ATOM 3833 C CA . GLY A 1 530 ? 15.279 -5.158 -23.619 1.00 47.12 530 GLY A CA 1
ATOM 3834 C C . GLY A 1 530 ? 15.490 -4.353 -22.330 1.00 47.12 530 GLY A C 1
ATOM 3835 O O . GLY A 1 530 ? 14.548 -4.018 -21.617 1.00 47.12 530 GLY A O 1
ATOM 3836 N N . SER A 1 531 ? 16.742 -3.986 -22.040 1.00 47.91 531 SER A N 1
ATOM 3837 C CA . SER A 1 531 ? 17.122 -3.158 -20.876 1.00 47.91 531 SER A CA 1
ATOM 3838 C C . SER A 1 531 ? 16.615 -1.705 -20.933 1.00 47.91 531 SER A C 1
ATOM 3840 O O . SER A 1 531 ? 16.964 -0.898 -20.078 1.00 47.91 531 SER A O 1
ATOM 3842 N N . SER A 1 532 ? 15.843 -1.357 -21.966 1.00 42.50 532 SER A N 1
ATOM 3843 C CA . SER A 1 532 ? 15.231 -0.047 -22.212 1.00 42.50 532 SER A CA 1
ATOM 3844 C C . SER A 1 532 ? 13.704 -0.053 -22.062 1.00 42.50 532 SER A C 1
ATOM 3846 O O . SER A 1 532 ? 13.072 0.963 -22.336 1.00 42.50 532 SER A O 1
ATOM 3848 N N . GLY A 1 533 ? 13.100 -1.190 -21.697 1.00 49.00 533 GLY A N 1
ATOM 3849 C CA . GLY A 1 533 ? 11.656 -1.287 -21.491 1.00 49.00 533 GLY A CA 1
ATOM 3850 C C . GLY A 1 533 ? 11.166 -0.450 -20.305 1.00 49.00 533 GLY A C 1
ATOM 3851 O O . GLY A 1 533 ? 11.940 -0.207 -19.375 1.00 49.00 533 GLY A O 1
ATOM 3852 N N . PRO A 1 534 ? 9.887 -0.025 -20.305 1.00 50.19 534 PRO A N 1
ATOM 3853 C CA . PRO A 1 534 ? 9.298 0.597 -19.132 1.00 50.19 534 PRO A CA 1
ATOM 3854 C C . PRO A 1 534 ? 9.332 -0.393 -17.969 1.00 50.19 534 PRO A C 1
ATOM 3856 O O . PRO A 1 534 ? 9.052 -1.584 -18.122 1.00 50.19 534 PRO A O 1
ATOM 3859 N N . VAL A 1 535 ? 9.692 0.125 -16.805 1.00 61.94 535 VAL A N 1
ATOM 3860 C CA . VAL A 1 535 ? 9.538 -0.568 -15.537 1.00 61.94 535 VAL A CA 1
ATOM 3861 C C . VAL A 1 535 ? 8.042 -0.772 -15.288 1.00 61.94 535 VAL A C 1
ATOM 3863 O O . VAL A 1 535 ? 7.283 0.195 -15.302 1.00 61.94 535 VAL A O 1
ATOM 3866 N N . VAL A 1 536 ? 7.610 -2.018 -15.085 1.00 72.00 536 VAL A N 1
ATOM 3867 C CA . VAL A 1 536 ? 6.201 -2.343 -14.816 1.00 72.00 536 VAL A CA 1
ATOM 3868 C C . VAL A 1 536 ? 6.066 -3.210 -13.577 1.00 72.00 536 VAL A C 1
ATOM 3870 O O . VAL A 1 536 ? 6.941 -4.006 -13.257 1.00 72.00 536 VAL A O 1
ATOM 3873 N N . GLY A 1 537 ? 4.940 -3.104 -12.884 1.00 78.31 537 GLY A N 1
ATOM 3874 C CA . GLY A 1 537 ? 4.601 -4.050 -11.832 1.00 78.31 537 GLY A CA 1
ATOM 3875 C C . GLY A 1 537 ? 4.252 -5.425 -12.350 1.00 78.31 537 GLY A C 1
ATOM 3876 O O . GLY A 1 537 ? 3.431 -5.544 -13.255 1.00 78.31 537 GLY A O 1
ATOM 3877 N N . HIS A 1 538 ? 4.770 -6.454 -11.692 1.00 90.88 538 HIS A N 1
ATOM 3878 C CA . HIS A 1 538 ? 4.305 -7.821 -11.866 1.00 90.88 538 HIS A CA 1
ATOM 3879 C C . HIS A 1 538 ? 3.930 -8.455 -10.532 1.00 90.88 538 HIS A C 1
ATOM 3881 O O . HIS A 1 538 ? 4.471 -8.108 -9.480 1.00 90.88 538 HIS A O 1
ATOM 3887 N N . THR A 1 539 ? 2.973 -9.372 -10.575 1.00 94.50 539 THR A N 1
ATOM 3888 C CA . THR A 1 539 ? 2.564 -10.159 -9.417 1.00 94.50 539 THR A CA 1
ATOM 3889 C C . THR A 1 539 ? 2.348 -11.595 -9.846 1.00 94.50 539 THR A C 1
ATOM 3891 O O . THR A 1 539 ? 1.758 -11.841 -10.894 1.00 94.50 539 THR A O 1
ATOM 3894 N N . THR A 1 540 ? 2.839 -12.539 -9.050 1.00 96.25 540 THR A N 1
ATOM 3895 C CA . THR A 1 540 ? 2.819 -13.955 -9.418 1.00 96.25 540 THR A CA 1
ATOM 3896 C C . THR A 1 540 ? 2.540 -14.852 -8.224 1.00 96.25 540 THR A C 1
ATOM 3898 O O . THR A 1 540 ? 2.933 -14.537 -7.098 1.00 96.25 540 THR A O 1
ATOM 3901 N N . THR A 1 541 ? 1.857 -15.971 -8.474 1.00 98.38 541 THR A N 1
ATOM 3902 C CA . THR A 1 541 ? 1.629 -17.022 -7.475 1.00 98.38 541 THR A CA 1
ATOM 3903 C C . THR A 1 541 ? 2.666 -18.127 -7.635 1.00 98.38 541 THR A C 1
ATOM 3905 O O . THR A 1 541 ? 2.807 -18.699 -8.718 1.00 98.38 541 THR A O 1
ATOM 3908 N N . ILE A 1 542 ? 3.356 -18.482 -6.551 1.00 97.94 542 ILE A N 1
ATOM 3909 C CA . ILE A 1 542 ? 4.388 -19.521 -6.552 1.00 97.94 542 ILE A CA 1
ATOM 3910 C C . ILE A 1 542 ? 3.756 -20.902 -6.371 1.00 97.94 542 ILE A C 1
ATOM 3912 O O . ILE A 1 542 ? 3.195 -21.221 -5.325 1.00 97.94 542 ILE A O 1
ATOM 3916 N N . LEU A 1 543 ? 3.903 -21.767 -7.372 1.00 97.12 543 LEU A N 1
ATOM 3917 C CA . LEU A 1 543 ? 3.478 -23.170 -7.307 1.00 97.12 543 LEU A CA 1
ATOM 3918 C C . LEU A 1 543 ? 4.598 -24.075 -6.799 1.00 97.12 543 LEU A C 1
ATOM 3920 O O . LEU A 1 543 ? 4.354 -25.031 -6.065 1.00 97.12 543 LEU A O 1
ATOM 3924 N N . LEU A 1 544 ? 5.830 -23.780 -7.212 1.00 92.50 544 LEU A N 1
ATOM 3925 C CA . LEU A 1 544 ? 7.026 -24.482 -6.771 1.00 92.50 544 LEU A CA 1
ATOM 3926 C C . LEU A 1 544 ? 8.202 -23.497 -6.734 1.00 92.50 544 LEU A C 1
ATOM 3928 O O . LEU A 1 544 ? 8.472 -22.857 -7.757 1.00 92.50 544 LEU A O 1
ATOM 3932 N N . PRO A 1 545 ? 8.912 -23.372 -5.597 1.00 86.81 545 PRO A N 1
ATOM 3933 C CA . PRO A 1 545 ? 10.081 -22.509 -5.512 1.00 86.81 545 PRO A CA 1
ATOM 3934 C C . PRO A 1 545 ? 11.223 -23.067 -6.377 1.00 86.81 545 PRO A C 1
ATOM 3936 O O . PRO A 1 545 ? 11.148 -24.210 -6.848 1.00 86.81 545 PRO A O 1
ATOM 3939 N N . PRO A 1 546 ? 12.297 -22.293 -6.603 1.00 80.94 546 PRO A N 1
ATOM 3940 C CA . PRO A 1 546 ? 13.398 -22.742 -7.436 1.00 80.94 546 PRO A CA 1
ATOM 3941 C C . PRO A 1 546 ? 14.018 -24.048 -6.920 1.00 80.94 546 PRO A C 1
ATOM 3943 O O . PRO A 1 546 ? 14.488 -24.127 -5.786 1.00 80.94 546 PRO A O 1
ATOM 3946 N N . ILE A 1 547 ? 14.045 -25.084 -7.761 1.00 64.38 547 ILE A N 1
ATOM 3947 C CA . ILE A 1 547 ? 14.723 -26.343 -7.427 1.00 64.38 547 ILE A CA 1
ATOM 3948 C C . 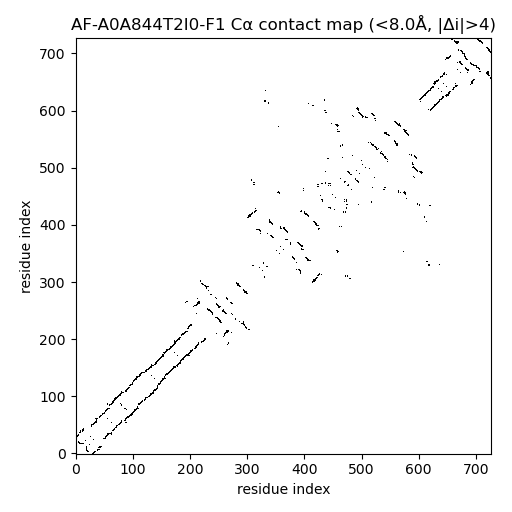ILE A 1 547 ? 16.231 -26.151 -7.667 1.00 64.38 547 ILE A C 1
ATOM 3950 O O . ILE A 1 547 ? 16.600 -25.726 -8.767 1.00 64.38 547 ILE A O 1
ATOM 3954 N N . PRO A 1 548 ? 17.120 -26.475 -6.702 1.00 56.06 548 PRO A N 1
ATOM 3955 C CA . PRO A 1 548 ? 18.563 -26.430 -6.923 1.00 56.06 548 PRO A CA 1
ATOM 3956 C C . PRO A 1 548 ? 18.967 -27.296 -8.128 1.00 56.06 548 PRO A C 1
ATOM 3958 O O . PRO A 1 548 ? 18.373 -28.353 -8.353 1.00 56.06 548 PRO A O 1
ATOM 3961 N N . PRO A 1 549 ? 19.962 -26.873 -8.927 1.00 50.69 549 PRO A N 1
ATOM 3962 C CA . PRO A 1 549 ? 20.292 -27.538 -10.181 1.00 50.69 549 PRO A CA 1
ATOM 3963 C C . PRO A 1 549 ? 20.640 -29.013 -9.954 1.00 50.69 549 PRO A C 1
ATOM 3965 O O . PRO A 1 549 ? 21.514 -29.338 -9.151 1.00 50.69 549 PRO A O 1
ATOM 3968 N N . ILE A 1 550 ? 19.995 -29.904 -10.710 1.00 47.47 550 ILE A N 1
ATOM 3969 C CA . ILE A 1 550 ? 20.453 -31.286 -10.880 1.00 47.47 550 ILE A CA 1
ATOM 3970 C C . ILE A 1 550 ? 21.470 -31.266 -12.036 1.00 47.47 550 ILE A C 1
ATOM 3972 O O . ILE A 1 550 ? 21.092 -30.952 -13.170 1.00 47.47 550 ILE A O 1
ATOM 3976 N N . PRO A 1 551 ? 22.761 -31.575 -11.805 1.00 41.91 551 PRO A N 1
ATOM 3977 C CA . PRO A 1 551 ? 23.735 -31.701 -12.891 1.00 41.91 551 PRO A CA 1
ATOM 3978 C C . PRO A 1 551 ? 23.259 -32.760 -13.906 1.00 41.91 551 PRO A C 1
ATOM 3980 O O . PRO A 1 551 ? 22.798 -33.814 -13.463 1.00 41.91 551 PRO A O 1
ATOM 3983 N N . PRO A 1 552 ? 23.366 -32.553 -15.241 1.00 48.62 552 PRO A N 1
ATOM 3984 C CA . PRO A 1 552 ? 24.248 -31.616 -15.948 1.00 48.62 552 PRO A CA 1
ATOM 3985 C C . PRO A 1 552 ? 23.526 -30.514 -16.766 1.00 48.62 552 PRO A C 1
ATOM 3987 O O . PRO A 1 552 ? 24.090 -30.019 -17.741 1.00 48.62 552 PRO A O 1
ATOM 3990 N N . ILE A 1 553 ? 22.282 -30.142 -16.443 1.00 42.81 553 ILE A N 1
ATOM 3991 C CA . ILE A 1 553 ? 21.508 -29.197 -17.274 1.00 42.81 553 ILE A CA 1
ATOM 3992 C C . ILE A 1 553 ? 21.863 -27.737 -16.906 1.00 42.81 553 ILE A C 1
ATOM 3994 O O . ILE A 1 553 ? 21.737 -27.369 -15.741 1.00 42.81 553 ILE A O 1
ATOM 3998 N N . PRO A 1 554 ? 22.281 -26.883 -17.865 1.00 39.94 554 PRO A N 1
ATOM 3999 C CA . PRO A 1 554 ? 22.799 -25.534 -17.605 1.00 39.94 554 PRO A CA 1
ATOM 4000 C C . PRO A 1 554 ? 21.713 -24.449 -17.499 1.00 39.94 554 PRO A C 1
ATOM 4002 O O . PRO A 1 554 ? 22.031 -23.262 -17.521 1.00 39.94 554 PRO A O 1
ATOM 4005 N N . PHE A 1 555 ? 20.435 -24.819 -17.401 1.00 44.47 555 PHE A N 1
ATOM 4006 C CA . PHE A 1 555 ? 19.387 -23.841 -17.129 1.00 44.47 555 PHE A CA 1
ATOM 4007 C C . PHE A 1 555 ? 19.335 -23.597 -15.623 1.00 44.47 555 PHE A C 1
ATOM 4009 O O . PHE A 1 555 ? 19.015 -24.501 -14.853 1.00 44.47 555 PHE A O 1
ATOM 4016 N N . GLY A 1 556 ? 19.730 -22.380 -15.234 1.00 54.28 556 GLY A N 1
ATOM 4017 C CA . GLY A 1 556 ? 19.699 -21.890 -13.862 1.00 54.28 556 GLY A CA 1
ATOM 4018 C C . GLY A 1 556 ? 18.327 -22.067 -13.218 1.00 54.28 556 GLY A C 1
ATOM 4019 O O . GLY A 1 556 ? 17.330 -22.232 -13.916 1.00 54.28 556 GLY A O 1
ATOM 4020 N N . LEU A 1 557 ? 18.326 -22.069 -11.885 1.00 68.88 557 LEU A N 1
ATOM 4021 C CA . LEU A 1 557 ? 17.161 -22.041 -10.998 1.00 68.88 557 LEU A CA 1
ATOM 4022 C C . LEU A 1 557 ? 15.942 -21.413 -11.719 1.00 68.88 557 LEU A C 1
ATOM 4024 O O . LEU A 1 557 ? 16.034 -20.288 -12.193 1.00 68.88 557 LEU A O 1
ATOM 4028 N N . LYS A 1 558 ? 14.824 -22.129 -11.861 1.00 81.50 558 LYS A N 1
ATOM 4029 C CA . LYS A 1 558 ? 13.537 -21.570 -12.318 1.00 81.50 558 LYS A CA 1
ATOM 4030 C C . LYS A 1 558 ? 12.464 -21.954 -11.312 1.00 81.50 558 LYS A C 1
ATOM 4032 O O . LYS A 1 558 ? 12.501 -23.067 -10.788 1.00 81.50 558 LYS A O 1
ATOM 4037 N N . MET A 1 559 ? 11.531 -21.047 -11.057 1.00 88.00 559 MET A N 1
ATOM 4038 C CA . MET A 1 559 ? 10.324 -21.309 -10.271 1.00 88.00 559 MET A CA 1
ATOM 4039 C C . MET A 1 559 ? 9.184 -21.756 -11.192 1.00 88.00 559 MET A C 1
ATOM 4041 O O . MET A 1 559 ? 9.183 -21.419 -12.376 1.00 88.00 559 MET A O 1
ATOM 4045 N N . LEU A 1 560 ? 8.226 -22.514 -10.656 1.00 93.19 560 LEU A N 1
ATOM 4046 C CA . LEU A 1 560 ? 6.945 -22.780 -11.312 1.00 93.19 560 LEU A CA 1
ATOM 4047 C C . LEU A 1 560 ? 5.922 -21.789 -10.759 1.00 93.19 560 LEU A C 1
ATOM 4049 O O . LEU A 1 560 ? 5.743 -21.710 -9.541 1.00 93.19 560 LEU A O 1
ATOM 4053 N N . VAL A 1 561 ? 5.259 -21.059 -11.644 1.00 96.00 561 VAL A N 1
ATOM 4054 C CA . VAL A 1 561 ? 4.398 -19.926 -11.297 1.00 96.00 561 VAL A CA 1
ATOM 4055 C C . VAL A 1 561 ? 3.069 -19.967 -12.038 1.00 96.00 561 VAL A C 1
ATOM 4057 O O . VAL A 1 561 ? 2.950 -20.639 -13.064 1.00 96.00 561 VAL A O 1
ATOM 4060 N N . TYR A 1 562 ? 2.080 -19.245 -11.515 1.00 97.38 562 TYR A N 1
ATOM 4061 C CA . TYR A 1 562 ? 0.811 -18.960 -12.178 1.00 97.38 562 TYR A CA 1
ATOM 4062 C C . TYR A 1 562 ? 0.553 -17.452 -12.197 1.00 97.38 562 TYR A C 1
ATOM 4064 O O . TYR A 1 562 ? 0.382 -16.830 -11.146 1.00 97.38 562 TYR A O 1
ATOM 4072 N N . ASP A 1 563 ? 0.527 -16.888 -13.402 1.00 95.38 563 ASP A N 1
ATOM 4073 C CA . ASP A 1 563 ? 0.180 -15.496 -13.697 1.00 95.38 563 ASP A CA 1
ATOM 4074 C C . ASP A 1 563 ? -0.105 -15.345 -15.209 1.00 95.38 563 ASP A C 1
ATOM 4076 O O . ASP A 1 563 ? -0.382 -16.335 -15.888 1.00 95.38 563 ASP A O 1
ATOM 4080 N N . ASN A 1 564 ? -0.082 -14.118 -15.733 1.00 90.69 564 ASN A N 1
ATOM 4081 C CA . ASN A 1 564 ? -0.372 -13.775 -17.125 1.00 90.69 564 ASN A CA 1
ATOM 4082 C C . ASN A 1 564 ? 0.845 -13.657 -18.068 1.00 90.69 564 ASN A C 1
ATOM 4084 O O . ASN A 1 564 ? 0.709 -13.136 -19.171 1.00 90.69 564 ASN A O 1
ATOM 4088 N N . ALA A 1 565 ? 2.030 -14.114 -17.669 1.00 85.19 565 ALA A N 1
ATOM 4089 C CA . ALA A 1 565 ? 3.245 -14.130 -18.483 1.00 85.19 565 ALA A CA 1
ATOM 4090 C C . ALA A 1 565 ? 3.445 -15.449 -19.257 1.00 85.19 565 ALA A C 1
ATOM 4092 O O . ALA A 1 565 ? 4.439 -15.589 -19.974 1.00 85.19 565 ALA A O 1
ATOM 4093 N N . ALA A 1 566 ? 2.512 -16.405 -19.164 1.00 80.06 566 ALA A N 1
ATOM 4094 C CA . ALA A 1 566 ? 2.595 -17.646 -19.928 1.00 80.06 566 ALA A CA 1
ATOM 4095 C C . ALA A 1 566 ? 2.469 -17.380 -21.441 1.00 80.06 566 ALA A C 1
ATOM 4097 O O . ALA A 1 566 ? 1.686 -16.534 -21.880 1.00 80.06 566 ALA A O 1
ATOM 4098 N N . GLU A 1 567 ? 3.234 -18.122 -22.249 1.00 79.06 567 GLU A N 1
ATOM 4099 C CA . GLU A 1 567 ? 3.173 -18.012 -23.709 1.00 79.06 567 GLU A CA 1
ATOM 4100 C C . GLU A 1 567 ? 1.861 -18.600 -24.247 1.00 79.06 567 GLU A C 1
ATOM 4102 O O . GLU A 1 567 ? 1.502 -19.747 -23.969 1.00 79.06 567 GLU A O 1
ATOM 4107 N N . GLY A 1 568 ? 1.147 -17.803 -25.042 1.00 71.81 568 GLY A N 1
ATOM 4108 C CA . GLY A 1 568 ? -0.056 -18.232 -25.743 1.00 71.81 568 GLY A CA 1
ATOM 4109 C C . GLY A 1 568 ? 0.218 -19.159 -26.939 1.00 71.81 568 GLY A C 1
ATOM 4110 O O . GLY A 1 568 ? 1.364 -19.410 -27.315 1.00 71.81 568 GLY A O 1
ATOM 4111 N N . PRO A 1 569 ? -0.845 -19.655 -27.605 1.00 62.25 569 PRO A N 1
ATOM 4112 C CA . PRO A 1 569 ? -0.723 -20.509 -28.792 1.00 62.25 569 PRO A CA 1
ATOM 4113 C C . PRO A 1 569 ? -0.090 -19.795 -29.999 1.00 62.25 569 PRO A C 1
ATOM 4115 O O . PRO A 1 569 ? 0.367 -20.456 -30.933 1.00 62.25 569 PRO A O 1
ATOM 4118 N N . VAL A 1 570 ? -0.055 -18.459 -29.993 1.00 63.53 570 VAL A N 1
ATOM 4119 C CA . VAL A 1 570 ? 0.685 -17.639 -30.954 1.00 63.53 570 VAL A CA 1
ATOM 4120 C C . VAL A 1 570 ? 1.917 -17.071 -30.253 1.00 63.53 570 VAL A C 1
ATOM 4122 O O . VAL A 1 570 ? 1.823 -16.492 -29.173 1.00 63.53 570 VAL A O 1
ATOM 4125 N N . SER A 1 571 ? 3.087 -17.238 -30.872 1.00 57.53 571 SER A N 1
ATOM 4126 C CA . SER A 1 571 ? 4.350 -16.740 -30.320 1.00 57.53 571 SER A CA 1
ATOM 4127 C C . SER A 1 571 ? 4.277 -15.230 -30.079 1.00 57.53 571 SER A C 1
ATOM 4129 O O . SER A 1 571 ? 4.023 -14.459 -31.005 1.00 57.53 571 SER A O 1
ATOM 4131 N N . GLY A 1 572 ? 4.514 -14.820 -28.831 1.00 62.19 572 GLY A N 1
ATOM 4132 C CA . GLY A 1 572 ? 4.459 -13.424 -28.405 1.00 62.19 572 GLY A CA 1
ATOM 4133 C C . GLY A 1 572 ? 3.156 -13.002 -27.720 1.00 62.19 572 GLY A C 1
ATOM 4134 O O . GLY A 1 572 ? 3.137 -11.885 -27.195 1.00 62.19 572 GLY A O 1
ATOM 4135 N N . ASP A 1 573 ? 2.134 -13.859 -27.668 1.00 71.31 573 ASP A N 1
ATOM 4136 C CA . ASP A 1 573 ? 0.925 -13.630 -26.871 1.00 71.31 573 ASP A CA 1
ATOM 4137 C C . ASP A 1 573 ? 1.164 -13.973 -25.396 1.00 71.31 573 ASP A C 1
ATOM 4139 O O . ASP A 1 573 ? 1.826 -14.962 -25.078 1.00 71.31 573 ASP A O 1
ATOM 4143 N N . SER A 1 574 ? 0.588 -13.164 -24.508 1.00 81.88 574 SER A N 1
ATOM 4144 C CA . SER A 1 574 ? 0.569 -13.388 -23.061 1.00 81.88 574 SER A CA 1
ATOM 4145 C C . SER A 1 574 ? -0.807 -13.901 -22.644 1.00 81.88 574 SER A C 1
ATOM 4147 O O . SER A 1 574 ? -1.833 -13.276 -22.935 1.00 81.88 574 SER A O 1
ATOM 4149 N N . VAL A 1 575 ? -0.832 -15.060 -21.994 1.00 88.81 575 VAL A N 1
ATOM 4150 C CA . VAL A 1 575 ? -2.045 -15.681 -21.459 1.00 88.81 575 VAL A CA 1
ATOM 4151 C C . VAL A 1 575 ? -1.875 -15.967 -19.975 1.00 88.81 575 VAL A C 1
ATOM 4153 O O . VAL A 1 575 ? -0.762 -16.124 -19.476 1.00 88.81 575 VAL A O 1
ATOM 4156 N N . ILE A 1 576 ? -2.995 -16.075 -19.269 1.00 94.44 576 ILE A N 1
ATOM 4157 C CA . ILE A 1 576 ? -3.011 -16.582 -17.901 1.00 94.44 576 ILE A CA 1
ATOM 4158 C C . ILE A 1 576 ? -2.721 -18.082 -17.933 1.00 94.44 576 ILE A C 1
ATOM 4160 O O . ILE A 1 576 ? -3.412 -18.835 -18.628 1.00 94.44 576 ILE A O 1
ATOM 4164 N N . GLY A 1 577 ? -1.704 -18.519 -17.191 1.00 94.94 577 GLY A N 1
ATOM 4165 C CA . GLY A 1 577 ? -1.363 -19.930 -17.123 1.00 94.94 577 GLY A CA 1
ATOM 4166 C C . GLY A 1 577 ? -0.146 -20.281 -16.276 1.00 94.94 577 GLY A C 1
ATOM 4167 O O . GLY A 1 577 ? 0.644 -19.436 -15.847 1.00 94.94 577 GLY A O 1
ATOM 4168 N N . ILE A 1 578 ? 0.006 -21.587 -16.060 1.00 95.38 578 ILE A N 1
ATOM 4169 C CA . ILE A 1 578 ? 1.167 -22.164 -15.378 1.00 95.38 578 ILE A CA 1
ATOM 4170 C C . ILE A 1 578 ? 2.374 -22.181 -16.317 1.00 95.38 578 ILE A C 1
ATOM 4172 O O . ILE A 1 578 ? 2.303 -22.739 -17.413 1.00 95.38 578 ILE A O 1
ATOM 4176 N N . HIS A 1 579 ? 3.504 -21.640 -15.868 1.00 91.94 579 HIS A N 1
ATOM 4177 C CA . HIS A 1 579 ? 4.760 -21.644 -16.619 1.00 91.94 579 HIS A CA 1
ATOM 4178 C C . HIS A 1 579 ? 5.970 -21.552 -15.676 1.00 91.94 579 HIS A C 1
ATOM 4180 O O . HIS A 1 579 ? 5.826 -21.527 -14.454 1.00 91.94 579 HIS A O 1
ATOM 4186 N N . THR A 1 580 ? 7.182 -21.567 -16.238 1.00 89.88 580 THR A N 1
ATOM 4187 C CA . THR A 1 580 ? 8.422 -21.436 -15.461 1.00 89.88 580 THR A CA 1
ATOM 4188 C C . THR A 1 580 ? 9.148 -20.143 -15.785 1.00 89.88 580 THR A C 1
ATOM 4190 O O . THR A 1 580 ? 9.407 -19.895 -16.965 1.00 89.88 580 THR A O 1
ATOM 4193 N N . ASP A 1 581 ? 9.596 -19.418 -14.765 1.00 86.69 581 ASP A N 1
ATOM 4194 C CA . ASP A 1 581 ? 10.366 -18.180 -14.927 1.00 86.69 581 ASP A CA 1
ATOM 4195 C C . ASP A 1 581 ? 11.501 -18.075 -13.886 1.00 86.69 581 ASP A C 1
ATOM 4197 O O . ASP A 1 581 ? 11.591 -18.864 -12.943 1.00 86.69 581 ASP A O 1
ATOM 4201 N N . ALA A 1 582 ? 12.405 -17.122 -14.084 1.00 84.44 582 ALA A N 1
ATOM 4202 C CA . ALA A 1 582 ? 13.480 -16.731 -13.182 1.00 84.44 582 ALA A CA 1
ATOM 4203 C C . ALA A 1 582 ? 13.420 -15.212 -12.957 1.00 84.44 582 ALA A C 1
ATOM 4205 O O . ALA A 1 582 ? 14.361 -14.484 -13.282 1.00 84.44 582 ALA A O 1
ATOM 4206 N N . TYR A 1 583 ? 12.294 -14.731 -12.412 1.00 85.75 583 TYR A N 1
ATOM 4207 C CA . TYR A 1 583 ? 11.988 -13.299 -12.296 1.00 85.75 583 TYR A CA 1
ATOM 4208 C C . TYR A 1 583 ? 13.090 -12.460 -11.640 1.00 85.75 583 TYR A C 1
ATOM 4210 O O . TYR A 1 583 ? 13.271 -11.306 -12.023 1.00 85.75 583 TYR A O 1
ATOM 4218 N N . TRP A 1 584 ? 13.881 -13.029 -10.724 1.00 81.94 584 TRP A N 1
ATOM 4219 C CA . TRP A 1 584 ? 14.985 -12.311 -10.077 1.00 81.94 584 TRP A CA 1
ATOM 4220 C C . TRP A 1 584 ? 16.062 -11.812 -11.051 1.00 81.94 584 TRP A C 1
ATOM 4222 O O . TRP A 1 584 ? 16.755 -10.848 -10.747 1.00 81.94 584 TRP A O 1
ATOM 4232 N N . LEU A 1 585 ? 16.191 -12.409 -12.243 1.00 81.25 585 LEU A N 1
ATOM 4233 C CA . LEU A 1 585 ? 17.126 -11.949 -13.279 1.00 81.25 585 LEU A CA 1
ATOM 4234 C C . LEU A 1 585 ? 16.674 -10.657 -13.976 1.00 81.25 585 LEU A C 1
ATOM 4236 O O . LEU A 1 585 ? 17.464 -10.041 -14.691 1.00 81.25 585 LEU A O 1
ATOM 4240 N N . ALA A 1 586 ? 15.405 -10.283 -13.820 1.00 79.69 586 ALA A N 1
ATOM 4241 C CA . ALA A 1 586 ? 14.761 -9.191 -14.541 1.00 79.69 586 ALA A CA 1
ATOM 4242 C C . ALA A 1 586 ? 13.944 -8.279 -13.615 1.00 79.69 586 ALA A C 1
ATOM 4244 O O . ALA A 1 586 ? 13.096 -7.530 -14.086 1.00 79.69 586 ALA A O 1
ATOM 4245 N N . SER A 1 587 ? 14.160 -8.347 -12.303 1.00 81.69 587 SER A N 1
ATOM 4246 C CA . SER A 1 587 ? 13.430 -7.551 -11.314 1.00 81.69 587 SER A CA 1
ATOM 4247 C C . SER A 1 587 ? 14.369 -6.655 -10.521 1.00 81.69 587 SER A C 1
ATOM 4249 O O . SER A 1 587 ? 15.512 -7.047 -10.293 1.00 81.69 587 SER A O 1
ATOM 4251 N N . ASN A 1 588 ? 13.878 -5.527 -10.011 1.00 79.88 588 ASN A N 1
ATOM 4252 C CA . ASN A 1 588 ? 14.596 -4.752 -8.999 1.00 79.88 588 ASN A CA 1
ATOM 4253 C C . ASN A 1 588 ? 14.496 -5.456 -7.628 1.00 79.88 588 ASN A C 1
ATOM 4255 O O . ASN A 1 588 ? 13.400 -5.504 -7.066 1.00 79.88 588 ASN A O 1
ATOM 4259 N N . PRO A 1 589 ? 15.598 -5.958 -7.035 1.00 82.69 589 PRO A N 1
ATOM 4260 C CA . PRO A 1 589 ? 15.556 -6.619 -5.730 1.00 82.69 589 PRO A CA 1
ATOM 4261 C C . PRO A 1 589 ? 14.978 -5.760 -4.597 1.00 82.69 589 PRO A C 1
ATOM 4263 O O . PRO A 1 589 ? 14.397 -6.298 -3.660 1.00 82.69 589 PRO A O 1
ATOM 4266 N N . ALA A 1 590 ? 15.107 -4.431 -4.683 1.00 78.94 590 ALA A N 1
ATOM 4267 C CA . ALA A 1 590 ? 14.592 -3.511 -3.670 1.00 78.94 590 ALA A CA 1
ATOM 4268 C C . ALA A 1 590 ? 13.062 -3.340 -3.712 1.00 78.94 590 ALA A C 1
ATOM 4270 O O . ALA A 1 590 ? 12.487 -2.813 -2.769 1.00 78.94 590 ALA A O 1
ATOM 4271 N N . SER A 1 591 ? 12.403 -3.803 -4.778 1.00 80.06 591 SER A N 1
ATOM 4272 C CA . SER A 1 591 ? 10.950 -3.682 -4.985 1.00 80.06 591 SER A CA 1
ATOM 4273 C C . SER A 1 591 ? 10.146 -4.915 -4.555 1.00 80.06 591 SER A C 1
ATOM 4275 O O . SER A 1 591 ? 8.923 -4.957 -4.685 1.00 80.06 591 SER A O 1
ATOM 4277 N N . ILE A 1 592 ? 10.826 -5.969 -4.097 1.00 88.50 592 ILE A N 1
ATOM 4278 C CA . ILE A 1 592 ? 10.193 -7.271 -3.887 1.00 88.50 592 ILE A CA 1
ATOM 4279 C C . ILE A 1 592 ? 9.380 -7.268 -2.594 1.00 88.50 592 ILE A C 1
ATOM 4281 O O . ILE A 1 592 ? 9.886 -6.911 -1.532 1.00 88.50 592 ILE A O 1
ATOM 4285 N N . THR A 1 593 ? 8.139 -7.738 -2.668 1.00 89.62 593 THR A N 1
ATOM 4286 C CA . THR A 1 593 ? 7.317 -8.080 -1.500 1.00 89.62 593 THR A CA 1
ATOM 4287 C C . THR A 1 593 ? 6.861 -9.528 -1.632 1.00 89.62 593 THR A C 1
ATOM 4289 O O . THR A 1 593 ? 6.236 -9.881 -2.632 1.00 89.62 593 THR A O 1
ATOM 4292 N N . ILE A 1 594 ? 7.169 -10.371 -0.642 1.00 96.81 594 ILE A N 1
ATOM 4293 C CA . ILE A 1 594 ? 6.701 -11.767 -0.592 1.00 96.81 594 ILE A CA 1
ATOM 4294 C C . ILE A 1 594 ? 5.607 -11.874 0.467 1.00 96.81 594 ILE A C 1
ATOM 4296 O O . ILE A 1 594 ? 5.878 -11.683 1.655 1.00 96.81 594 ILE A O 1
ATOM 4300 N N . TYR A 1 595 ? 4.394 -12.215 0.039 1.00 98.31 595 TYR A N 1
ATOM 4301 C CA . TYR A 1 595 ? 3.274 -12.541 0.913 1.00 98.31 595 TYR A CA 1
ATOM 4302 C C . TYR A 1 595 ? 3.230 -14.038 1.179 1.00 98.31 595 TYR A C 1
ATOM 4304 O O . TYR A 1 595 ? 3.294 -14.850 0.255 1.00 98.31 595 TYR A O 1
ATOM 4312 N N . ARG A 1 596 ? 3.066 -14.387 2.451 1.00 97.75 596 ARG A N 1
ATOM 4313 C CA . ARG A 1 596 ? 2.982 -15.755 2.948 1.00 97.75 596 ARG A CA 1
ATOM 4314 C C . ARG A 1 596 ? 1.861 -15.872 3.963 1.00 97.75 596 ARG A C 1
ATOM 4316 O O . ARG A 1 596 ? 1.623 -14.947 4.735 1.00 97.75 596 ARG A O 1
ATOM 4323 N N . LEU A 1 597 ? 1.197 -17.019 3.985 1.00 96.88 597 LEU A N 1
ATOM 4324 C CA . LEU A 1 597 ? 0.175 -17.286 4.989 1.00 96.88 597 LEU A CA 1
ATOM 4325 C C . LEU A 1 597 ? 0.759 -17.284 6.405 1.00 96.88 597 LEU A C 1
ATOM 4327 O O . LEU A 1 597 ? 1.867 -17.768 6.649 1.00 96.88 597 LEU A O 1
ATOM 4331 N N . ASP A 1 598 ? -0.016 -16.745 7.337 1.00 93.69 598 ASP A N 1
ATOM 4332 C CA . ASP A 1 598 ? 0.298 -16.716 8.752 1.00 93.69 598 ASP A CA 1
ATOM 4333 C C . ASP A 1 598 ? 0.482 -18.149 9.280 1.00 93.69 598 ASP A C 1
ATOM 4335 O O . ASP A 1 598 ? -0.416 -18.983 9.136 1.00 93.69 598 ASP A O 1
ATOM 4339 N N . PRO A 1 599 ? 1.618 -18.463 9.923 1.00 89.69 599 PRO A N 1
ATOM 4340 C CA . PRO A 1 599 ? 1.918 -19.826 10.34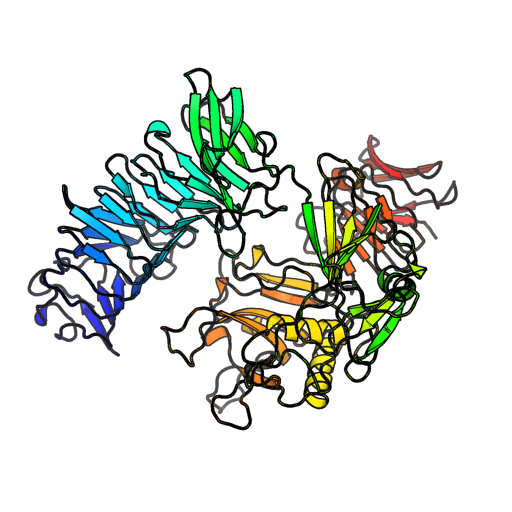9 1.00 89.69 599 PRO A CA 1
ATOM 4341 C C . PRO A 1 599 ? 0.998 -20.332 11.469 1.00 89.69 599 PRO A C 1
ATOM 4343 O O . PRO A 1 599 ? 0.959 -21.537 11.719 1.00 89.69 599 PRO A O 1
ATOM 4346 N N . LYS A 1 600 ? 0.272 -19.441 12.159 1.00 88.94 600 LYS A N 1
ATOM 4347 C CA . LYS A 1 600 ? -0.727 -19.795 13.176 1.00 88.94 600 LYS A CA 1
ATOM 4348 C C . LYS A 1 600 ? -2.147 -19.852 12.601 1.00 88.94 600 LYS A C 1
ATOM 4350 O O . LYS A 1 600 ? -3.069 -20.222 13.327 1.00 88.94 600 LYS A O 1
ATOM 4355 N N . GLY A 1 601 ? -2.333 -19.510 11.323 1.00 91.75 601 GLY A N 1
ATOM 4356 C CA . GLY A 1 601 ? -3.641 -19.438 10.680 1.00 91.75 601 GLY A CA 1
ATOM 4357 C C . GLY A 1 601 ? -4.547 -18.368 11.291 1.00 91.75 601 GLY A C 1
ATOM 4358 O O . GLY A 1 601 ? -5.754 -18.579 11.358 1.00 91.75 601 GLY A O 1
ATOM 4359 N N . GLN A 1 602 ? -3.986 -17.257 11.784 1.00 93.75 602 GLN A N 1
ATOM 4360 C CA . GLN A 1 602 ? -4.765 -16.159 12.366 1.00 93.75 602 GLN A CA 1
ATOM 4361 C C . GLN A 1 602 ? -5.097 -15.079 11.328 1.00 93.75 602 GLN A C 1
ATOM 4363 O O . GLN A 1 602 ? -4.225 -14.627 10.577 1.00 93.75 602 GLN A O 1
ATOM 4368 N N . TYR A 1 603 ? -6.350 -14.619 11.335 1.00 97.00 603 TYR A N 1
ATOM 4369 C CA . TYR A 1 603 ? -6.829 -13.515 10.505 1.00 97.00 603 TYR A CA 1
ATOM 4370 C C . TYR A 1 603 ? -6.488 -12.166 11.160 1.00 97.00 603 TYR A C 1
ATOM 4372 O O . TYR A 1 603 ? -7.062 -11.801 12.182 1.00 97.00 603 TYR A O 1
ATOM 4380 N N . LEU A 1 604 ? -5.529 -11.438 10.595 1.00 96.69 604 LEU A N 1
ATOM 4381 C CA . LEU A 1 604 ? -4.988 -10.190 11.130 1.00 96.69 604 LEU A CA 1
ATOM 4382 C C . LEU A 1 604 ? -5.844 -8.976 10.775 1.00 96.69 604 LEU A C 1
ATOM 4384 O O . LEU A 1 604 ? -6.178 -8.763 9.607 1.00 96.69 604 LEU A O 1
ATOM 4388 N N . ILE A 1 605 ? -6.118 -8.156 11.786 1.00 95.62 605 ILE A N 1
ATOM 4389 C CA . ILE A 1 605 ? -6.850 -6.897 11.686 1.00 95.62 605 ILE A CA 1
ATOM 4390 C C . ILE A 1 605 ? -6.083 -5.830 12.469 1.00 95.62 605 ILE A C 1
ATOM 4392 O O . ILE A 1 605 ? -5.759 -6.029 13.642 1.00 95.62 605 ILE A O 1
ATOM 4396 N N . TYR A 1 606 ? -5.813 -4.698 11.824 1.00 89.75 606 TYR A N 1
ATOM 4397 C CA . TYR A 1 606 ? -5.226 -3.521 12.460 1.00 89.75 606 TYR A CA 1
ATOM 4398 C C . TYR A 1 606 ? -6.298 -2.477 12.746 1.00 89.75 606 TYR A C 1
ATOM 4400 O O . TYR A 1 606 ? -7.162 -2.240 11.902 1.00 89.75 606 TYR A O 1
ATOM 4408 N N . GLY A 1 607 ? -6.199 -1.855 13.918 1.00 87.69 607 GLY A N 1
ATOM 4409 C CA . GLY A 1 607 ? -6.893 -0.618 14.243 1.00 87.69 607 GLY A CA 1
ATOM 4410 C C . GLY A 1 607 ? -5.973 0.605 14.194 1.00 87.69 607 GLY A C 1
ATOM 4411 O O . GLY A 1 607 ? -4.750 0.501 14.079 1.00 87.69 607 GLY A O 1
ATOM 4412 N N . SER A 1 608 ? -6.580 1.773 14.328 1.00 84.81 608 SER A N 1
ATOM 4413 C CA . SER A 1 608 ? -5.999 3.101 14.386 1.00 84.81 608 SER A CA 1
ATOM 4414 C C . SER A 1 608 ? -6.197 3.713 15.783 1.00 84.81 608 SER A C 1
ATOM 4416 O O . SER A 1 608 ? -6.912 3.168 16.622 1.00 84.81 608 SER A O 1
ATOM 4418 N N . PRO A 1 609 ? -5.556 4.848 16.096 1.00 83.88 609 PRO A N 1
ATOM 4419 C CA . PRO A 1 609 ? -5.750 5.521 17.381 1.00 83.88 609 PRO A CA 1
ATOM 4420 C C . PRO A 1 609 ? -7.078 6.292 17.522 1.00 83.88 609 PRO A C 1
ATOM 4422 O O . PRO A 1 609 ? -7.221 7.044 18.487 1.00 83.88 609 PRO A O 1
ATOM 4425 N N . LEU A 1 610 ? -8.010 6.185 16.566 1.00 85.44 610 LEU A N 1
ATOM 4426 C CA . LEU A 1 610 ? -9.182 7.066 16.460 1.00 85.44 610 LEU A CA 1
ATOM 4427 C C . LEU A 1 610 ? -10.392 6.650 17.312 1.00 85.44 610 LEU A C 1
ATOM 4429 O O . LEU A 1 610 ? -11.380 7.387 17.333 1.00 85.44 610 LEU A O 1
ATOM 4433 N N . GLY A 1 611 ? -10.330 5.523 18.028 1.00 87.38 611 GLY A N 1
ATOM 4434 C CA . GLY A 1 611 ? -11.451 5.039 18.838 1.00 87.38 611 GLY A CA 1
ATOM 4435 C C . GLY A 1 611 ? -12.591 4.545 17.957 1.00 87.38 611 GLY A C 1
ATOM 4436 O O . GLY A 1 611 ? -13.668 5.145 17.887 1.00 87.38 611 GLY A O 1
ATOM 4437 N N . GLU A 1 612 ? -12.329 3.467 17.234 1.00 92.31 612 GLU A N 1
ATOM 4438 C CA . GLU A 1 612 ? -13.185 2.979 16.157 1.00 92.31 612 GLU A CA 1
ATOM 4439 C C . GLU A 1 612 ? -13.847 1.639 16.485 1.00 92.31 612 GLU A C 1
ATOM 4441 O O . GLU A 1 612 ? -13.581 1.002 17.506 1.00 92.31 612 GLU A O 1
ATOM 4446 N N . ILE A 1 613 ? -14.757 1.216 15.612 1.00 96.06 613 ILE A N 1
ATOM 4447 C CA . ILE A 1 613 ? -15.348 -0.114 15.640 1.00 96.06 613 ILE A CA 1
ATOM 4448 C C . ILE A 1 613 ? -14.456 -1.051 14.836 1.00 96.06 613 ILE A C 1
ATOM 4450 O O . ILE A 1 613 ? -14.348 -0.925 13.615 1.00 96.06 613 ILE A O 1
ATOM 4454 N N . ILE A 1 614 ? -13.867 -2.026 15.521 1.00 96.94 614 ILE A N 1
ATOM 4455 C CA . ILE A 1 614 ? -13.090 -3.098 14.907 1.00 96.94 614 ILE A CA 1
ATOM 4456 C C . ILE A 1 614 ? -13.974 -4.344 14.826 1.00 96.94 614 ILE A C 1
ATOM 4458 O O . ILE A 1 614 ? -14.268 -4.993 15.833 1.00 96.94 614 ILE A O 1
ATOM 4462 N N . GLN A 1 615 ? -14.393 -4.683 13.607 1.00 97.38 615 GLN A N 1
ATOM 4463 C CA . GLN A 1 615 ? -15.210 -5.861 13.325 1.00 97.38 615 GLN A CA 1
ATOM 4464 C C . GLN A 1 615 ? -14.323 -7.055 12.943 1.00 97.38 615 GLN A C 1
ATOM 4466 O O . GLN A 1 615 ? -13.738 -7.096 11.861 1.00 97.38 615 GLN A O 1
ATOM 4471 N N . GLY A 1 616 ? -14.262 -8.043 13.829 1.00 96.75 616 GLY A N 1
ATOM 4472 C CA . GLY A 1 616 ? -13.630 -9.340 13.623 1.00 96.75 616 GLY A CA 1
ATOM 4473 C C . GLY A 1 616 ? -14.362 -10.208 12.601 1.00 96.75 616 GLY A C 1
ATOM 4474 O O . GLY A 1 616 ? -15.532 -9.977 12.272 1.00 96.75 616 GLY A O 1
ATOM 4475 N N . SER A 1 617 ? -13.652 -11.215 12.089 1.00 96.69 617 SER A N 1
ATOM 4476 C CA . SER A 1 617 ? -14.186 -12.205 11.148 1.00 96.69 617 SER A CA 1
ATOM 4477 C C . SER A 1 617 ? -14.757 -13.439 11.857 1.00 96.69 617 SER A C 1
ATOM 4479 O O . SER A 1 617 ? -14.631 -13.591 13.071 1.00 96.69 617 SER A O 1
ATOM 4481 N N . ILE A 1 618 ? -15.316 -14.380 11.089 1.00 95.62 618 ILE A N 1
ATOM 4482 C CA . ILE A 1 618 ? -15.715 -15.710 11.591 1.00 95.62 618 ILE A CA 1
ATOM 4483 C C . ILE A 1 618 ? -14.546 -16.619 12.022 1.00 95.62 618 ILE A C 1
ATOM 4485 O O . ILE A 1 618 ? -14.782 -17.723 12.514 1.00 95.62 618 ILE A O 1
ATOM 4489 N N . PHE A 1 619 ? -13.298 -16.210 11.791 1.00 96.06 619 PHE A N 1
ATOM 4490 C CA . PHE A 1 619 ? -12.107 -17.030 12.017 1.00 96.06 619 PHE A CA 1
ATOM 4491 C C . PHE A 1 619 ? -11.457 -16.758 13.376 1.00 96.06 619 PHE A C 1
ATOM 4493 O O . PHE A 1 619 ? -11.952 -15.974 14.175 1.00 96.06 619 PHE A O 1
ATOM 4500 N N . ASN A 1 620 ? -10.321 -17.409 13.641 1.00 95.06 620 ASN A N 1
ATOM 4501 C CA . ASN A 1 620 ? -9.446 -17.021 14.745 1.00 95.06 620 ASN A CA 1
ATOM 4502 C C . ASN A 1 620 ? -8.765 -15.700 14.371 1.00 95.06 620 ASN A C 1
ATOM 4504 O O . ASN A 1 620 ? -7.893 -15.689 13.498 1.00 95.06 620 ASN A O 1
ATOM 4508 N N . ASN A 1 621 ? -9.164 -14.595 14.992 1.00 97.19 621 ASN A N 1
ATOM 4509 C CA . ASN A 1 621 ? -8.609 -13.289 14.655 1.00 97.19 621 ASN A CA 1
ATOM 4510 C C . ASN A 1 621 ? -7.346 -12.985 15.475 1.00 97.19 621 ASN A C 1
ATOM 4512 O O . ASN A 1 621 ? -7.231 -13.383 16.632 1.00 97.19 621 ASN A O 1
ATOM 4516 N N . LEU A 1 622 ? -6.411 -12.253 14.873 1.00 95.81 622 LEU A N 1
ATOM 4517 C CA . LEU A 1 622 ? -5.368 -11.499 15.562 1.00 95.81 622 LEU A CA 1
ATOM 4518 C C . LEU A 1 622 ? -5.696 -10.017 15.378 1.00 95.81 622 LEU A C 1
ATOM 4520 O O . LEU A 1 622 ? -5.566 -9.480 14.282 1.00 95.81 622 LEU A O 1
ATOM 4524 N N . ILE A 1 623 ? -6.147 -9.363 16.438 1.00 97.12 623 ILE A N 1
ATOM 4525 C CA . ILE A 1 623 ? -6.587 -7.972 16.416 1.00 97.12 623 ILE A CA 1
ATOM 4526 C C . ILE A 1 623 ? -5.541 -7.126 17.131 1.00 97.12 623 ILE A C 1
ATOM 4528 O O . ILE A 1 623 ? -5.260 -7.348 18.308 1.00 97.12 623 ILE A O 1
ATOM 4532 N N . ILE A 1 624 ? -4.978 -6.151 16.424 1.00 94.12 624 ILE A N 1
ATOM 4533 C CA . ILE A 1 624 ? -4.014 -5.197 16.972 1.00 94.12 624 ILE A CA 1
ATOM 4534 C C . ILE A 1 624 ? -4.682 -3.819 17.003 1.00 94.12 624 ILE A C 1
ATOM 4536 O O . ILE A 1 624 ? -4.673 -3.130 15.980 1.00 94.12 624 ILE A O 1
ATOM 4540 N N . PRO A 1 625 ? -5.295 -3.414 18.132 1.00 90.69 625 PRO A N 1
ATOM 4541 C CA . PRO A 1 625 ? -5.930 -2.107 18.236 1.00 90.69 625 PRO A CA 1
ATOM 4542 C C . PRO A 1 625 ? -4.885 -0.989 18.190 1.00 90.69 625 PRO A C 1
ATOM 4544 O O . PRO A 1 625 ? -3.761 -1.132 18.689 1.00 90.69 625 PRO A O 1
ATOM 4547 N N . GLY A 1 626 ? -5.262 0.145 17.604 1.00 84.00 626 GLY A N 1
ATOM 4548 C CA . GLY A 1 626 ? -4.380 1.305 17.497 1.00 84.00 626 GLY A CA 1
ATOM 4549 C C . GLY A 1 626 ? -4.423 2.204 18.735 1.00 84.00 626 GLY A C 1
ATOM 4550 O O . GLY A 1 626 ? -3.510 3.008 18.933 1.00 84.00 626 GLY A O 1
ATOM 4551 N N . GLY A 1 627 ? -5.426 2.037 19.604 1.00 83.56 627 GLY A N 1
ATOM 4552 C CA . GLY A 1 627 ? -5.620 2.812 20.828 1.00 83.56 627 GLY A CA 1
ATOM 4553 C C . GLY A 1 627 ? -6.971 3.524 20.824 1.00 83.56 627 GLY A C 1
ATOM 4554 O O . GLY A 1 627 ? -7.957 2.978 20.369 1.00 83.56 627 GLY A O 1
ATOM 4555 N N . GLY A 1 628 ? -7.067 4.722 21.405 1.00 86.06 628 GLY A N 1
ATOM 4556 C CA . GLY A 1 628 ? -8.259 5.571 21.223 1.00 86.06 628 GLY A CA 1
ATOM 4557 C C . GLY A 1 628 ? -9.574 5.099 21.862 1.00 86.06 628 GLY A C 1
ATOM 4558 O O . GLY A 1 628 ? -10.575 5.787 21.710 1.00 86.06 628 GLY A O 1
ATOM 4559 N N . ALA A 1 629 ? -9.567 4.001 22.626 1.00 92.06 629 ALA A N 1
ATOM 4560 C CA . ALA A 1 629 ? -10.759 3.356 23.196 1.00 92.06 629 ALA A CA 1
ATOM 4561 C C . ALA A 1 629 ? -11.664 2.674 22.148 1.00 92.06 629 ALA A C 1
ATOM 4563 O O . ALA A 1 629 ? -12.877 2.880 22.126 1.00 92.06 629 ALA A O 1
ATOM 4564 N N . ASP A 1 630 ? -11.055 1.835 21.307 1.00 95.38 630 ASP A N 1
ATOM 4565 C CA . ASP A 1 630 ? -11.749 1.012 20.310 1.00 95.38 630 ASP A CA 1
ATOM 4566 C C . ASP A 1 630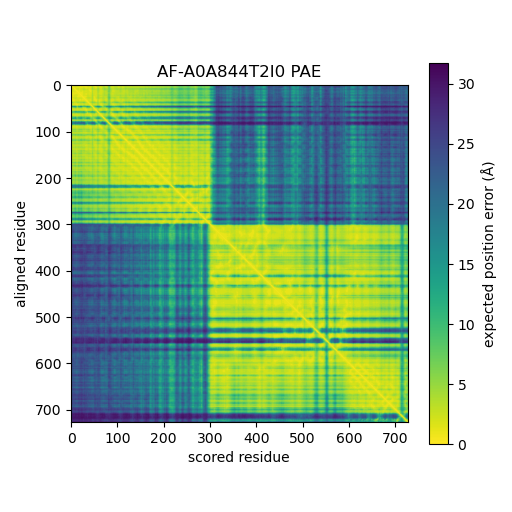 ? -12.859 0.120 20.905 1.00 95.38 630 ASP A C 1
ATOM 4568 O O . ASP A 1 630 ? -12.762 -0.395 22.028 1.00 95.38 630 ASP A O 1
ATOM 4572 N N . ILE A 1 631 ? -13.902 -0.114 20.104 1.00 97.00 631 ILE A N 1
ATOM 4573 C CA . ILE A 1 631 ? -14.963 -1.096 20.352 1.00 97.00 631 ILE A CA 1
ATOM 4574 C C . ILE A 1 631 ? -14.732 -2.282 19.418 1.00 97.00 631 ILE A C 1
ATOM 4576 O O . ILE A 1 631 ? -14.837 -2.167 18.201 1.00 97.00 631 ILE A O 1
ATOM 4580 N N . ILE A 1 632 ? -14.433 -3.439 19.991 1.00 97.69 632 ILE A N 1
ATOM 4581 C CA . ILE A 1 632 ? -14.036 -4.642 19.270 1.00 97.69 632 ILE A CA 1
ATOM 4582 C C . ILE A 1 632 ? -15.155 -5.679 19.360 1.00 97.69 632 ILE A C 1
ATOM 4584 O O . ILE A 1 632 ? -15.562 -6.075 20.453 1.00 97.69 632 ILE A O 1
ATOM 4588 N N . THR A 1 633 ? -15.608 -6.163 18.209 1.00 96.81 633 THR A N 1
ATOM 4589 C CA . THR A 1 633 ? -16.392 -7.399 18.102 1.00 96.81 633 THR A CA 1
ATOM 4590 C C . THR A 1 633 ? -15.465 -8.457 17.530 1.00 96.81 633 THR A C 1
ATOM 4592 O O . THR A 1 633 ? -15.199 -8.453 16.335 1.00 96.81 633 THR A O 1
ATOM 4595 N N . ALA A 1 634 ? -14.890 -9.298 18.384 1.00 94.38 634 ALA A N 1
ATOM 4596 C CA . ALA A 1 634 ? -13.803 -10.199 18.035 1.00 94.38 634 ALA A CA 1
ATOM 4597 C C . ALA A 1 634 ? -14.244 -11.339 17.106 1.00 94.38 634 ALA A C 1
ATOM 4599 O O . ALA A 1 634 ? -13.432 -11.800 16.313 1.00 94.38 634 ALA A O 1
ATOM 4600 N N . GLY A 1 635 ? -15.516 -11.739 17.137 1.00 93.69 635 GLY A N 1
ATOM 4601 C CA . GLY A 1 635 ? -16.059 -12.837 16.344 1.00 93.69 635 GLY A CA 1
ATOM 4602 C C . GLY A 1 635 ? -15.957 -14.198 17.048 1.00 93.69 635 GLY A C 1
ATOM 4603 O O . GLY A 1 635 ? -15.356 -14.309 18.107 1.00 93.69 635 GLY A O 1
ATOM 4604 N N . PRO A 1 636 ? -16.538 -15.262 16.467 1.00 91.75 636 PRO A N 1
ATOM 4605 C CA . PRO A 1 636 ? -16.739 -16.554 17.137 1.00 91.75 636 PRO A CA 1
ATOM 4606 C C . PRO A 1 636 ? -15.501 -17.470 17.236 1.00 91.75 636 PRO A C 1
ATOM 4608 O O . PRO A 1 636 ? -15.581 -18.540 17.847 1.00 91.75 636 PRO A O 1
ATOM 4611 N N . GLY A 1 637 ? -14.392 -17.142 16.562 1.00 91.81 637 GLY A N 1
ATOM 4612 C CA . GLY A 1 637 ? -13.163 -17.942 16.600 1.00 91.81 637 GLY A CA 1
ATOM 4613 C C . GLY A 1 637 ? -12.352 -17.717 17.875 1.00 91.81 637 GLY A C 1
ATOM 4614 O O . GLY A 1 637 ? -12.707 -16.910 18.709 1.00 91.81 637 GLY A O 1
ATOM 4615 N N . LYS A 1 638 ? -11.235 -18.423 18.058 1.00 92.62 638 LYS A N 1
ATOM 4616 C CA . LYS A 1 638 ? -10.324 -18.183 19.191 1.00 92.62 638 LYS A CA 1
ATOM 4617 C C . LYS A 1 638 ? -9.473 -16.955 18.902 1.00 92.62 638 LYS A C 1
ATOM 4619 O O . LYS A 1 638 ? -8.505 -17.052 18.144 1.00 92.62 638 LYS A O 1
ATOM 4624 N N . ASN A 1 639 ? -9.850 -15.822 19.473 1.00 94.94 639 ASN A N 1
ATOM 4625 C CA . ASN A 1 639 ? -9.276 -14.537 19.111 1.00 94.94 639 ASN A CA 1
ATOM 4626 C C . ASN A 1 639 ? -8.114 -14.145 20.018 1.00 94.94 639 ASN A C 1
ATOM 4628 O O . ASN A 1 639 ? -8.103 -14.391 21.222 1.00 94.94 639 ASN A O 1
ATOM 4632 N N . GLU A 1 640 ? -7.143 -13.470 19.428 1.00 94.94 640 GLU A N 1
ATOM 4633 C CA . GLU A 1 640 ? -6.040 -12.825 20.117 1.00 94.94 640 GLU A CA 1
ATOM 4634 C C . GLU A 1 640 ? -6.159 -11.318 19.922 1.00 94.94 640 GLU A C 1
ATOM 4636 O O . GLU A 1 640 ? -6.151 -10.835 18.794 1.00 94.94 640 GLU A O 1
ATOM 4641 N N . ILE A 1 641 ? -6.263 -10.570 21.018 1.00 96.44 641 ILE A N 1
ATOM 4642 C CA . ILE A 1 641 ? -6.255 -9.106 21.004 1.00 96.44 641 ILE A CA 1
ATOM 4643 C C . ILE A 1 641 ? -4.915 -8.660 21.582 1.00 96.44 641 ILE A C 1
ATOM 4645 O O . ILE A 1 641 ? -4.679 -8.782 22.786 1.00 96.44 641 ILE A O 1
ATOM 4649 N N . GLN A 1 642 ? -4.018 -8.189 20.718 1.00 93.56 642 GLN A N 1
ATOM 4650 C CA . GLN A 1 642 ? -2.620 -7.933 21.050 1.00 93.56 642 GLN A CA 1
ATOM 4651 C C . GLN A 1 642 ? -2.289 -6.441 20.994 1.00 93.56 642 GLN A C 1
ATOM 4653 O O . GLN A 1 642 ? -2.496 -5.793 19.976 1.00 93.56 642 GLN A O 1
ATOM 4658 N N . GLY A 1 643 ? -1.671 -5.901 22.042 1.00 90.25 643 GLY A N 1
ATOM 4659 C CA . GLY A 1 643 ? -1.222 -4.511 22.052 1.00 90.25 643 GLY A CA 1
ATOM 4660 C C . GLY A 1 643 ? -0.376 -4.155 23.267 1.00 90.25 643 GLY A C 1
ATOM 4661 O O . GLY A 1 643 ? -0.116 -4.976 24.143 1.00 90.25 643 GLY A O 1
ATOM 4662 N N . THR A 1 644 ? 0.061 -2.905 23.324 1.00 88.25 644 THR A N 1
ATOM 4663 C CA . THR A 1 644 ? 0.696 -2.320 24.512 1.00 88.25 644 THR A CA 1
ATOM 4664 C C . THR A 1 644 ? -0.335 -2.000 25.595 1.00 88.25 644 THR A C 1
ATOM 4666 O O . THR A 1 644 ? -1.537 -1.914 25.329 1.00 88.25 644 THR A O 1
ATOM 4669 N N . LYS A 1 645 ? 0.136 -1.720 26.816 1.00 89.06 645 LYS A N 1
ATOM 4670 C CA . LYS A 1 645 ? -0.678 -1.191 27.917 1.00 89.06 645 LYS A CA 1
ATOM 4671 C C . LYS A 1 645 ? -1.552 -0.024 27.470 1.00 89.06 645 LYS A C 1
ATOM 4673 O O . LYS A 1 645 ? -2.740 -0.023 27.760 1.00 89.06 645 LYS A O 1
ATOM 4678 N N . THR A 1 646 ? -0.981 0.937 26.742 1.00 87.88 646 THR A N 1
ATOM 4679 C CA . THR A 1 646 ? -1.698 2.130 26.269 1.00 87.88 646 THR A CA 1
ATOM 4680 C C . THR A 1 646 ? -2.765 1.797 25.233 1.00 87.88 646 THR A C 1
ATOM 4682 O O . THR A 1 646 ? -3.872 2.319 25.325 1.00 87.88 646 THR A O 1
ATOM 4685 N N . GLN A 1 647 ? -2.464 0.916 24.278 1.00 88.44 647 GLN A N 1
ATOM 4686 C CA . GLN A 1 647 ? -3.421 0.530 23.235 1.00 88.44 647 GLN A CA 1
ATOM 4687 C C . GLN A 1 647 ? -4.623 -0.223 23.812 1.00 88.44 647 GLN A C 1
ATOM 4689 O O . GLN A 1 647 ? -5.752 0.010 23.399 1.00 88.44 647 GLN A O 1
ATOM 4694 N N . LEU A 1 648 ? -4.392 -1.076 24.813 1.00 93.62 648 LEU A N 1
ATOM 4695 C CA . LEU A 1 648 ? -5.435 -1.884 25.449 1.00 93.62 648 LEU A CA 1
ATOM 4696 C C . LEU A 1 648 ? -6.101 -1.193 26.654 1.00 93.62 648 LEU A C 1
ATOM 4698 O O . LEU A 1 648 ? -6.990 -1.772 27.275 1.00 93.62 648 LEU A O 1
ATOM 4702 N N . ALA A 1 649 ? -5.689 0.027 27.017 1.00 90.75 649 ALA A N 1
ATOM 4703 C CA . ALA A 1 649 ? -6.038 0.642 28.301 1.00 90.75 649 ALA A CA 1
ATOM 4704 C C . ALA A 1 649 ? -7.542 0.860 28.517 1.00 90.75 649 ALA A C 1
ATOM 4706 O O . ALA A 1 649 ? -7.993 0.836 29.663 1.00 90.75 649 ALA A O 1
ATOM 4707 N N . ALA A 1 650 ? -8.289 1.113 27.442 1.00 91.75 650 ALA A N 1
ATOM 4708 C CA . ALA A 1 650 ? -9.686 1.543 27.494 1.00 91.75 650 ALA A CA 1
ATOM 4709 C C . ALA A 1 650 ? -10.555 0.908 26.397 1.00 91.75 650 ALA A C 1
ATOM 4711 O O . ALA A 1 650 ? -11.590 1.463 26.035 1.00 91.75 650 ALA A O 1
ATOM 4712 N N . ILE A 1 651 ? -10.131 -0.230 25.842 1.00 96.94 651 ILE A N 1
ATOM 4713 C CA . ILE A 1 651 ? -10.912 -0.918 24.810 1.00 96.94 651 ILE A CA 1
ATOM 4714 C C . ILE A 1 651 ? -12.166 -1.570 25.406 1.00 96.94 651 ILE A C 1
ATOM 4716 O O . ILE A 1 651 ? -12.204 -1.964 26.578 1.00 96.94 651 ILE A O 1
ATOM 4720 N N . THR A 1 652 ? -13.183 -1.728 24.568 1.00 97.62 652 THR A N 1
ATOM 4721 C CA . THR A 1 652 ? -14.369 -2.539 24.856 1.00 97.62 652 THR A CA 1
ATOM 4722 C C . THR A 1 652 ? -14.376 -3.746 23.934 1.00 97.62 652 THR A C 1
ATOM 4724 O O . THR A 1 652 ? -14.238 -3.571 22.733 1.00 97.62 652 THR A O 1
ATOM 4727 N N . VAL A 1 653 ? -14.575 -4.958 24.457 1.00 96.94 653 VAL A N 1
ATOM 4728 C CA . VAL A 1 653 ? -14.750 -6.170 23.641 1.00 96.94 653 VAL A CA 1
ATOM 4729 C C . VAL A 1 653 ? -16.133 -6.753 23.887 1.00 96.94 653 VAL A C 1
ATOM 4731 O O . VAL A 1 653 ? -16.450 -7.182 24.997 1.00 96.94 653 VAL A O 1
ATOM 4734 N N . THR A 1 654 ? -16.985 -6.730 22.866 1.00 95.31 654 THR A N 1
ATOM 4735 C CA . THR A 1 654 ? -18.430 -6.966 23.012 1.00 95.31 654 THR A CA 1
ATOM 4736 C C . THR A 1 654 ? -18.814 -8.437 23.154 1.00 95.31 654 THR A C 1
ATOM 4738 O O . THR A 1 654 ? -19.857 -8.742 23.726 1.00 95.31 654 THR A O 1
ATOM 4741 N N . ASP A 1 655 ? -17.983 -9.342 22.650 1.00 92.44 655 ASP A N 1
ATOM 4742 C CA . ASP A 1 655 ? -18.272 -10.767 22.462 1.00 92.44 655 ASP A CA 1
ATOM 4743 C C . ASP A 1 655 ? -17.121 -11.675 22.929 1.00 92.44 655 ASP A C 1
ATOM 4745 O O . ASP A 1 655 ? -17.017 -12.814 22.491 1.00 92.44 655 ASP A O 1
ATOM 4749 N N . PHE A 1 656 ? -16.292 -11.197 23.863 1.00 92.44 656 PHE A N 1
ATOM 4750 C CA . PHE A 1 656 ? -15.177 -11.970 24.416 1.00 92.44 656 PHE A CA 1
ATOM 4751 C C . PHE A 1 656 ? -15.659 -13.263 25.089 1.00 92.44 656 PHE A C 1
ATOM 4753 O O . PHE A 1 656 ? -16.498 -13.231 25.999 1.00 92.44 656 PHE A O 1
ATOM 4760 N N . HIS A 1 657 ? -15.096 -14.401 24.692 1.00 88.12 657 HIS A N 1
ATOM 4761 C CA . HIS A 1 657 ? -15.531 -15.716 25.148 1.00 88.12 657 HIS A CA 1
ATOM 4762 C C . HIS A 1 657 ? -14.369 -16.668 25.468 1.00 88.12 657 HIS A C 1
ATOM 4764 O O . HIS A 1 657 ? -13.186 -16.337 25.401 1.00 88.12 657 HIS A O 1
ATOM 4770 N N . ALA A 1 658 ? -14.705 -17.887 25.899 1.00 84.31 658 ALA A N 1
ATOM 4771 C CA . ALA A 1 658 ? -13.707 -18.892 26.245 1.00 84.31 658 ALA A CA 1
ATOM 4772 C C . ALA A 1 658 ? -12.822 -19.229 25.032 1.00 84.31 658 ALA A C 1
ATOM 4774 O O . ALA A 1 658 ? -13.325 -19.546 23.955 1.00 84.31 658 ALA A O 1
ATOM 4775 N N . GLY A 1 659 ? -11.503 -19.203 25.232 1.00 85.50 659 GLY A N 1
ATOM 4776 C CA . GLY A 1 659 ? -10.512 -19.406 24.173 1.00 85.50 659 GLY A CA 1
ATOM 4777 C C . GLY A 1 659 ? -9.916 -18.115 23.614 1.00 85.50 659 GLY A C 1
ATOM 4778 O O . GLY A 1 659 ? -8.869 -18.205 22.977 1.00 85.50 659 GLY A O 1
ATOM 4779 N N . ASP A 1 660 ? -10.518 -16.958 23.902 1.00 92.56 660 ASP A N 1
ATOM 4780 C CA . ASP A 1 660 ? -9.934 -15.662 23.569 1.00 92.56 660 ASP A CA 1
ATOM 4781 C C . ASP A 1 660 ? -8.825 -15.281 24.551 1.00 92.56 660 ASP A C 1
ATOM 4783 O O . ASP A 1 660 ? -8.832 -15.675 25.726 1.00 92.56 660 ASP A O 1
ATOM 4787 N N . VAL A 1 661 ? -7.872 -14.488 24.064 1.00 93.38 661 VAL A N 1
ATOM 4788 C CA . VAL A 1 661 ? -6.729 -14.014 24.843 1.00 93.38 661 VAL A CA 1
ATOM 4789 C C . VAL A 1 661 ? -6.484 -12.524 24.614 1.00 93.38 661 VAL A C 1
ATOM 4791 O O . VAL A 1 661 ? -6.493 -12.043 23.482 1.00 93.38 661 VAL A O 1
ATOM 4794 N N . PHE A 1 662 ? -6.192 -11.794 25.690 1.00 94.00 662 PHE A N 1
ATOM 4795 C CA . PHE A 1 662 ? -5.491 -10.512 25.584 1.00 94.00 662 PHE A CA 1
ATOM 4796 C C . PHE A 1 662 ? -3.995 -10.745 25.692 1.00 94.00 662 PHE A C 1
ATOM 4798 O O . PHE A 1 662 ? -3.572 -11.367 26.665 1.00 94.00 662 PHE A O 1
ATOM 4805 N N . ASN A 1 663 ? -3.224 -10.201 24.749 1.00 90.94 663 ASN A N 1
ATOM 4806 C CA . ASN A 1 663 ? -1.768 -10.261 24.729 1.00 90.94 663 ASN A CA 1
ATOM 4807 C C . ASN A 1 663 ? -1.144 -8.873 24.888 1.00 90.94 663 ASN A C 1
ATOM 4809 O O . ASN A 1 663 ? -1.076 -8.084 23.948 1.00 90.94 663 ASN A O 1
ATOM 4813 N N . PHE A 1 664 ? -0.641 -8.593 26.093 1.00 90.75 664 PHE A N 1
ATOM 4814 C CA . PHE A 1 664 ? 0.109 -7.366 26.370 1.00 90.75 664 PHE A CA 1
ATOM 4815 C C . PHE A 1 664 ? 1.572 -7.529 25.951 1.00 90.75 664 PHE A C 1
ATOM 4817 O O . PHE A 1 664 ? 2.247 -8.442 26.427 1.00 90.75 664 PHE A O 1
ATOM 4824 N N . THR A 1 665 ? 2.078 -6.644 25.090 1.00 85.25 665 THR A N 1
ATOM 4825 C CA . THR A 1 665 ? 3.449 -6.736 24.553 1.00 85.25 665 THR A CA 1
ATOM 4826 C C . THR A 1 665 ? 4.507 -6.081 25.445 1.00 85.25 665 THR A C 1
ATOM 4828 O O . THR A 1 665 ? 5.690 -6.362 25.289 1.00 85.25 665 THR A O 1
ATOM 4831 N N . ASP A 1 666 ? 4.103 -5.221 26.382 1.00 86.00 666 ASP A N 1
ATOM 4832 C CA . ASP A 1 666 ? 4.975 -4.403 27.242 1.00 86.00 666 ASP A CA 1
ATOM 4833 C C . ASP A 1 666 ? 4.668 -4.555 28.750 1.00 86.00 666 ASP A C 1
ATOM 4835 O O . ASP A 1 666 ? 5.033 -3.696 29.562 1.00 86.00 666 ASP A O 1
ATOM 4839 N N . LEU A 1 667 ? 3.985 -5.637 29.140 1.00 85.44 667 LEU A N 1
ATOM 4840 C CA . LEU A 1 667 ? 3.624 -5.944 30.528 1.00 85.44 667 LEU A CA 1
ATOM 4841 C C . LEU A 1 667 ? 4.477 -7.102 31.076 1.00 85.44 667 LEU A C 1
ATOM 4843 O O . LEU A 1 667 ? 4.618 -8.131 30.422 1.00 85.44 667 LEU A O 1
ATOM 4847 N N . ASP A 1 668 ? 5.041 -6.953 32.280 1.00 82.94 668 ASP A N 1
ATOM 4848 C CA . ASP A 1 668 ? 5.867 -7.994 32.913 1.00 82.94 668 ASP A CA 1
ATOM 4849 C C . ASP A 1 668 ? 4.987 -9.043 33.631 1.00 82.94 668 ASP A C 1
ATOM 4851 O O . ASP A 1 668 ? 4.223 -8.696 34.537 1.00 82.94 668 ASP A O 1
ATOM 4855 N N . PRO A 1 669 ? 5.085 -10.343 33.285 1.00 76.38 669 PRO A N 1
ATOM 4856 C CA . PRO A 1 669 ? 4.285 -11.404 33.903 1.00 76.38 669 PRO A CA 1
ATOM 4857 C C . PRO A 1 669 ? 4.508 -11.558 35.406 1.00 76.38 669 PRO A C 1
ATOM 4859 O O . PRO A 1 669 ? 3.631 -12.074 36.093 1.00 76.38 669 PRO A O 1
ATOM 4862 N N . ASN A 1 670 ? 5.658 -11.136 35.936 1.00 82.75 670 ASN A N 1
ATOM 4863 C CA . ASN A 1 670 ? 5.956 -11.270 37.362 1.00 82.75 670 ASN A CA 1
ATOM 4864 C C . ASN A 1 670 ? 5.254 -10.205 38.213 1.00 82.75 670 ASN A C 1
ATOM 4866 O O . ASN A 1 670 ? 5.079 -10.387 39.420 1.00 82.75 670 ASN A O 1
ATOM 4870 N N . THR A 1 671 ? 4.875 -9.087 37.596 1.00 87.00 671 THR A N 1
ATOM 4871 C CA . THR A 1 671 ? 4.261 -7.936 38.266 1.00 87.00 671 THR A CA 1
ATOM 4872 C C . THR A 1 671 ? 2.779 -7.801 37.933 1.00 87.00 671 THR A C 1
ATOM 4874 O O . THR A 1 671 ? 2.046 -7.138 38.677 1.00 87.00 671 THR A O 1
ATOM 4877 N N . ALA A 1 672 ? 2.339 -8.447 36.851 1.00 90.00 672 ALA A N 1
ATOM 4878 C CA . ALA A 1 672 ? 0.974 -8.419 36.371 1.00 90.00 672 ALA A CA 1
ATOM 4879 C C . ALA A 1 672 ? -0.007 -9.114 37.321 1.00 90.00 672 ALA A C 1
ATOM 4881 O O . ALA A 1 672 ? 0.191 -10.249 37.762 1.00 90.00 672 ALA A O 1
ATOM 4882 N N . LYS A 1 673 ? -1.121 -8.440 37.600 1.00 90.62 673 LYS A N 1
ATOM 4883 C CA . LYS A 1 673 ? -2.287 -9.008 38.283 1.00 90.62 673 LYS A CA 1
ATOM 4884 C C . LYS A 1 673 ? -3.548 -8.593 37.553 1.00 90.62 673 LYS A C 1
ATOM 4886 O O . LYS A 1 673 ? -3.597 -7.516 36.969 1.00 90.62 673 LYS A O 1
ATOM 4891 N N . VAL A 1 674 ? -4.579 -9.423 37.631 1.00 92.56 674 VAL A N 1
ATOM 4892 C CA . VAL A 1 674 ? -5.877 -9.136 37.019 1.00 92.56 674 VAL A CA 1
ATOM 4893 C C . VAL A 1 674 ? -6.996 -9.287 38.035 1.00 92.56 674 VAL A C 1
ATOM 4895 O O . VAL A 1 674 ? -6.924 -10.118 38.941 1.00 92.56 674 VAL A O 1
ATOM 4898 N N . GLY A 1 675 ? -8.032 -8.474 37.883 1.00 91.19 675 GLY A N 1
ATOM 4899 C CA . GLY A 1 675 ? -9.277 -8.593 38.627 1.00 91.19 675 GLY A CA 1
ATOM 4900 C C . GLY A 1 675 ? -10.449 -8.277 37.713 1.00 91.19 675 GLY A C 1
ATOM 4901 O O . GLY A 1 675 ? -10.396 -7.307 36.965 1.00 91.19 675 GLY A O 1
ATOM 4902 N N . PHE A 1 676 ? -11.503 -9.085 37.775 1.00 92.38 676 PHE A N 1
ATOM 4903 C CA . PHE A 1 676 ? -12.709 -8.865 36.985 1.00 92.38 676 PHE A CA 1
ATOM 4904 C C . PHE A 1 676 ? -13.889 -8.545 37.894 1.00 92.38 676 PHE A C 1
ATOM 4906 O O . PHE A 1 676 ? -14.217 -9.317 38.798 1.00 92.38 676 PHE A O 1
ATOM 4913 N N . ASN A 1 677 ? -14.525 -7.400 37.666 1.00 90.44 677 ASN A N 1
ATOM 4914 C CA . ASN A 1 677 ? -15.704 -6.987 38.415 1.00 90.44 677 ASN A CA 1
ATOM 4915 C C . ASN A 1 677 ? -16.641 -6.161 37.535 1.00 90.44 677 ASN A C 1
ATOM 4917 O O . ASN A 1 677 ? -16.188 -5.292 36.797 1.00 90.44 677 ASN A O 1
ATOM 4921 N N . ALA A 1 678 ? -17.946 -6.412 37.658 1.00 88.19 678 ALA A N 1
ATOM 4922 C CA . ALA A 1 678 ? -19.002 -5.650 36.989 1.00 88.19 678 ALA A CA 1
ATOM 4923 C C . ALA A 1 678 ? -18.762 -5.420 35.479 1.00 88.19 678 ALA A C 1
ATOM 4925 O O . ALA A 1 678 ? -18.984 -4.322 34.978 1.00 88.19 678 ALA A O 1
ATOM 4926 N N . GLY A 1 679 ? -18.292 -6.447 34.759 1.00 90.50 679 GLY A N 1
ATOM 4927 C CA . GLY A 1 679 ? -18.046 -6.347 33.319 1.00 90.50 679 GLY A CA 1
ATOM 4928 C C . GLY A 1 679 ? -16.728 -5.670 32.940 1.00 90.50 679 GLY A C 1
ATOM 4929 O O . GLY A 1 679 ? -16.524 -5.410 31.764 1.00 90.50 679 GLY A O 1
ATOM 4930 N N . VAL A 1 680 ? -15.832 -5.374 33.888 1.00 94.44 680 VAL A N 1
ATOM 4931 C CA . VAL A 1 680 ? -14.537 -4.733 33.614 1.00 94.44 680 VAL A CA 1
ATOM 4932 C C . VAL A 1 680 ? -13.389 -5.601 34.114 1.00 94.44 680 VAL A C 1
ATOM 4934 O O . VAL A 1 680 ? -13.349 -5.991 35.285 1.00 94.44 680 VAL A O 1
ATOM 4937 N N . LEU A 1 681 ? -12.437 -5.874 33.224 1.00 94.56 681 LEU A N 1
ATOM 4938 C CA . LEU A 1 681 ? -11.154 -6.495 33.527 1.00 94.56 681 LEU A CA 1
ATOM 4939 C C . LEU A 1 681 ? -10.134 -5.399 33.852 1.00 94.56 681 LEU A C 1
ATOM 4941 O O . LEU A 1 681 ? -9.657 -4.686 32.969 1.00 94.56 681 LEU A O 1
ATOM 4945 N N . ALA A 1 682 ? -9.797 -5.271 35.132 1.00 94.88 682 ALA A N 1
ATOM 4946 C CA . ALA A 1 682 ? -8.716 -4.418 35.599 1.00 94.88 682 ALA A CA 1
ATOM 4947 C C . ALA A 1 682 ? -7.388 -5.178 35.510 1.00 94.88 682 ALA A C 1
ATOM 4949 O O . ALA A 1 682 ? -7.226 -6.232 36.133 1.00 94.88 682 ALA A O 1
ATOM 4950 N N . VAL A 1 683 ? -6.431 -4.620 34.772 1.00 94.75 683 VAL A N 1
ATOM 4951 C CA . VAL A 1 683 ? -5.063 -5.137 34.656 1.00 94.75 683 VAL A CA 1
ATOM 4952 C C . VAL A 1 683 ? -4.142 -4.228 35.456 1.00 94.75 683 VAL A C 1
ATOM 4954 O O . VAL A 1 683 ? -4.143 -3.011 35.264 1.00 94.75 683 VAL A O 1
ATOM 4957 N N . LEU A 1 684 ? -3.368 -4.807 36.372 1.00 94.56 684 LEU A N 1
ATOM 4958 C CA . LEU A 1 684 ? -2.448 -4.095 37.250 1.00 94.56 684 LEU A CA 1
ATOM 4959 C C . LEU A 1 684 ? -1.003 -4.497 36.965 1.00 94.56 684 LEU A C 1
ATOM 4961 O O . LEU A 1 684 ? -0.717 -5.679 36.828 1.00 94.56 684 LEU A O 1
ATOM 4965 N N . ASP A 1 685 ? -0.099 -3.524 36.985 1.00 93.38 685 ASP A N 1
ATOM 4966 C CA . ASP A 1 685 ? 1.355 -3.687 36.937 1.00 93.38 685 ASP A CA 1
ATOM 4967 C C . ASP A 1 685 ? 1.933 -3.142 38.250 1.00 93.38 685 ASP A C 1
ATOM 4969 O O . ASP A 1 685 ? 1.734 -1.971 38.588 1.00 93.38 685 ASP A O 1
ATOM 4973 N N . ASN A 1 686 ? 2.563 -3.998 39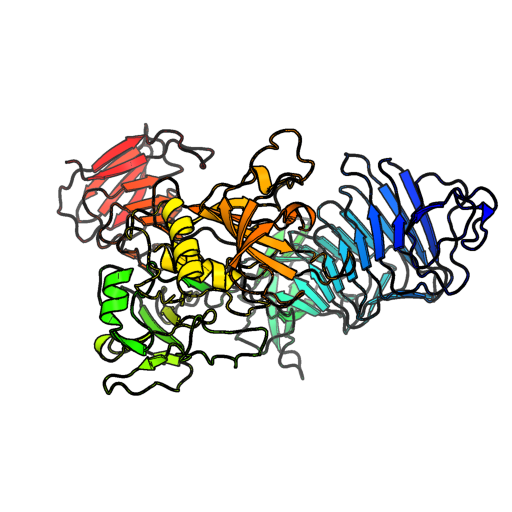.063 1.00 91.88 686 ASN A N 1
ATOM 4974 C CA . ASN A 1 686 ? 3.063 -3.630 40.399 1.00 91.88 686 ASN A CA 1
ATOM 4975 C C . ASN A 1 686 ? 2.001 -2.963 41.303 1.00 91.88 686 ASN A C 1
ATOM 4977 O O . ASN A 1 686 ? 2.293 -2.071 42.098 1.00 91.88 686 ASN A O 1
ATOM 4981 N N . GLY A 1 687 ? 0.743 -3.401 41.185 1.00 92.06 687 GLY A N 1
ATOM 4982 C CA . GLY A 1 687 ? -0.384 -2.872 41.962 1.00 92.06 687 GLY A CA 1
ATOM 4983 C C . GLY A 1 687 ? -0.978 -1.559 41.439 1.00 92.06 687 GLY A C 1
ATOM 4984 O O . GLY A 1 687 ? -1.959 -1.090 42.008 1.00 92.06 687 GLY A O 1
ATOM 4985 N N . THR A 1 688 ? -0.443 -0.993 40.353 1.00 94.62 688 THR A N 1
ATOM 4986 C CA . THR A 1 688 ? -1.030 0.162 39.657 1.00 94.62 688 THR A CA 1
ATOM 4987 C C . THR A 1 688 ? -1.872 -0.326 38.491 1.00 94.62 688 THR A C 1
ATOM 4989 O O . THR A 1 688 ? -1.395 -1.125 37.693 1.00 94.62 688 THR A O 1
ATOM 4992 N N . GLN A 1 689 ? -3.113 0.142 38.365 1.00 95.44 689 GLN A N 1
ATOM 4993 C CA . GLN A 1 689 ? -3.952 -0.204 37.219 1.00 95.44 689 GLN A CA 1
ATOM 4994 C C . GLN A 1 689 ? -3.385 0.423 35.937 1.00 95.44 689 GLN A C 1
ATOM 4996 O O . GLN A 1 689 ? -3.221 1.639 35.867 1.00 95.44 689 GLN A O 1
ATOM 5001 N N . VAL A 1 690 ? -3.099 -0.412 34.939 1.00 93.88 690 VAL A N 1
ATOM 5002 C CA . VAL A 1 690 ? -2.551 -0.010 33.632 1.00 93.88 690 VAL A CA 1
ATOM 5003 C C . VAL A 1 690 ? -3.559 -0.147 32.494 1.00 93.88 690 VAL A C 1
ATOM 5005 O O . VAL A 1 690 ? -3.402 0.519 31.478 1.00 93.88 690 VAL A O 1
ATOM 5008 N N . ALA A 1 691 ? -4.601 -0.965 32.671 1.00 94.44 691 ALA A N 1
ATOM 5009 C CA . ALA A 1 691 ? -5.718 -1.067 31.738 1.00 94.44 691 ALA A CA 1
ATOM 5010 C C . ALA A 1 691 ? -7.034 -1.380 32.467 1.00 94.44 691 ALA A C 1
ATOM 5012 O O . ALA A 1 691 ? -7.041 -2.047 33.507 1.00 94.44 691 ALA A O 1
ATOM 5013 N N . ALA A 1 692 ? -8.140 -0.897 31.903 1.00 95.25 692 ALA A N 1
ATOM 5014 C CA . ALA A 1 692 ? -9.511 -1.242 32.255 1.00 95.25 692 ALA A CA 1
ATOM 5015 C C . ALA A 1 692 ? -10.265 -1.617 30.978 1.00 95.25 692 ALA A C 1
ATOM 5017 O O . ALA A 1 692 ? -10.732 -0.751 30.243 1.00 95.25 692 ALA A O 1
ATOM 5018 N N . ILE A 1 693 ? -10.377 -2.918 30.729 1.00 96.38 693 ILE A N 1
ATOM 5019 C CA . ILE A 1 693 ? -11.005 -3.450 29.520 1.00 96.38 693 ILE A CA 1
ATOM 5020 C C . ILE A 1 693 ? -12.468 -3.776 29.821 1.00 96.38 693 ILE A C 1
ATOM 5022 O O . ILE A 1 693 ? -12.752 -4.542 30.746 1.00 96.38 693 ILE A O 1
ATOM 5026 N N . ALA A 1 694 ? -13.398 -3.213 29.051 1.00 96.75 694 ALA A N 1
ATOM 5027 C CA . ALA A 1 694 ? -14.824 -3.490 29.205 1.00 96.75 694 ALA A CA 1
ATOM 5028 C C . ALA A 1 694 ? -15.231 -4.754 28.430 1.00 96.75 694 ALA A C 1
ATOM 5030 O O . ALA A 1 694 ? -14.961 -4.871 27.241 1.00 96.75 694 ALA A O 1
ATOM 5031 N N . LEU A 1 695 ? -15.910 -5.685 29.103 1.00 95.38 695 LEU A N 1
ATOM 5032 C CA . LEU A 1 695 ? -16.355 -6.993 28.606 1.00 95.38 695 LEU A CA 1
ATOM 5033 C C . LEU A 1 695 ? -17.850 -7.204 28.946 1.00 95.38 695 LEU A C 1
ATOM 5035 O O . LEU A 1 695 ? -18.178 -8.029 29.807 1.00 95.38 695 LEU A O 1
ATOM 5039 N N . PRO A 1 696 ? -18.778 -6.440 28.331 1.00 89.12 696 PRO A N 1
ATOM 5040 C CA . PRO A 1 696 ? -20.183 -6.341 28.754 1.00 89.12 696 PRO A CA 1
ATOM 5041 C C . PRO A 1 696 ? -21.022 -7.635 28.653 1.00 89.12 696 PRO A C 1
ATOM 5043 O O . PRO A 1 696 ? -22.166 -7.640 29.103 1.00 89.12 696 PRO A O 1
ATOM 5046 N N . GLY A 1 697 ? -20.477 -8.733 28.119 1.00 82.19 697 GLY A N 1
ATOM 5047 C CA . GLY A 1 697 ? -21.144 -10.042 28.032 1.00 82.19 697 GLY A CA 1
ATOM 5048 C C . GLY A 1 697 ? -20.698 -11.087 29.065 1.00 82.19 697 GLY A C 1
ATOM 5049 O O . GLY A 1 697 ? -21.332 -12.136 29.179 1.00 82.19 697 GLY A O 1
ATOM 5050 N N . LEU A 1 698 ? -19.630 -10.836 29.829 1.00 87.81 698 LEU A N 1
ATOM 5051 C CA . LEU A 1 698 ? -19.083 -11.826 30.762 1.00 87.81 698 LEU A CA 1
ATOM 5052 C C . LEU A 1 698 ? -19.740 -11.759 32.144 1.00 87.81 698 LEU A C 1
ATOM 5054 O O . LEU A 1 698 ? -19.917 -10.692 32.735 1.00 87.81 698 LEU A O 1
ATOM 5058 N N . ALA A 1 699 ? -20.053 -12.931 32.703 1.00 85.62 699 ALA A N 1
ATOM 5059 C CA . ALA A 1 699 ? -20.687 -13.046 34.011 1.00 85.62 699 ALA A CA 1
ATOM 5060 C C . ALA A 1 699 ? -19.783 -12.511 35.133 1.00 85.62 699 ALA A C 1
ATOM 5062 O O . ALA A 1 699 ? -18.587 -12.819 35.199 1.00 85.62 699 ALA A O 1
ATOM 5063 N N . ALA A 1 700 ? -20.372 -11.753 36.062 1.00 78.88 700 ALA A N 1
ATOM 5064 C CA . ALA A 1 700 ? -19.677 -11.294 37.259 1.00 78.88 700 ALA A CA 1
ATOM 5065 C C . ALA A 1 700 ? -19.081 -12.489 38.027 1.00 78.88 700 ALA A C 1
ATOM 5067 O O . ALA A 1 700 ? -19.771 -13.473 38.286 1.00 78.88 700 ALA A O 1
ATOM 5068 N N . GLY A 1 701 ? -17.798 -12.395 38.385 1.00 75.44 701 GLY A N 1
ATOM 5069 C CA . GLY A 1 701 ? -17.066 -13.475 39.052 1.00 75.44 701 GLY A CA 1
ATOM 5070 C C . GLY A 1 701 ? -16.289 -14.413 38.123 1.00 75.44 701 GLY A C 1
ATOM 5071 O O . GLY A 1 701 ? -15.638 -15.321 38.632 1.00 75.44 701 GLY A O 1
ATOM 5072 N N . THR A 1 702 ? -16.302 -14.187 36.801 1.00 84.88 702 THR A N 1
ATOM 5073 C CA . THR A 1 702 ? -15.368 -14.851 35.872 1.00 84.88 702 THR A CA 1
ATOM 5074 C C . THR A 1 702 ? -13.931 -14.632 36.351 1.00 84.88 702 THR A C 1
ATOM 5076 O O . THR A 1 702 ? -13.492 -13.492 36.516 1.00 84.88 702 THR A O 1
ATOM 5079 N N . SER A 1 703 ? -13.204 -15.715 36.617 1.00 85.06 703 SER A N 1
ATOM 5080 C CA . SER A 1 703 ? -11.787 -15.666 36.969 1.00 85.06 703 SER A CA 1
ATOM 5081 C C . SER A 1 703 ? -10.942 -15.596 35.705 1.00 85.06 703 SER A C 1
ATOM 5083 O O . SER A 1 703 ? -11.292 -16.167 34.678 1.00 85.06 703 SER A O 1
ATOM 5085 N N . PHE A 1 704 ? -9.809 -14.908 35.791 1.00 87.81 704 PHE A N 1
ATOM 5086 C CA . PHE A 1 704 ? -8.851 -14.803 34.701 1.00 87.81 704 PHE A CA 1
ATOM 5087 C C . PHE A 1 704 ? -7.503 -15.356 35.142 1.00 87.81 704 PHE A C 1
ATOM 5089 O O . PHE A 1 704 ? -7.078 -15.145 36.281 1.00 87.81 704 PHE A O 1
ATOM 5096 N N . ALA A 1 705 ? -6.836 -16.060 34.237 1.00 85.19 705 ALA A N 1
ATOM 5097 C CA . ALA A 1 705 ? -5.469 -16.514 34.422 1.00 85.19 705 ALA A CA 1
ATOM 5098 C C . ALA A 1 705 ? -4.495 -15.575 33.704 1.00 85.19 705 ALA A C 1
ATOM 5100 O O . ALA A 1 705 ? -4.847 -14.937 32.718 1.00 85.19 705 ALA A O 1
ATOM 5101 N N . VAL A 1 706 ? -3.271 -15.507 34.222 1.00 83.81 706 VAL A N 1
ATOM 5102 C CA . VAL A 1 706 ? -2.139 -14.765 33.659 1.00 83.81 706 VAL A CA 1
ATOM 5103 C C . VAL A 1 706 ? -1.062 -15.801 33.377 1.00 83.81 706 VAL A C 1
ATOM 5105 O O . VAL A 1 706 ? -0.621 -16.492 34.297 1.00 83.81 706 VAL A O 1
ATOM 5108 N N . SER A 1 707 ? -0.642 -15.938 32.124 1.00 81.69 707 SER A N 1
ATOM 5109 C CA . SER A 1 707 ? 0.484 -16.804 31.757 1.00 81.69 707 SER A CA 1
ATOM 5110 C C . SER A 1 707 ? 1.503 -16.045 30.931 1.00 81.69 707 SER A C 1
ATOM 5112 O O . SER A 1 707 ? 1.120 -15.206 30.126 1.00 81.69 707 SER A O 1
ATOM 5114 N N . SER A 1 708 ? 2.785 -16.374 31.091 1.00 76.19 708 SER A N 1
ATOM 5115 C CA . SER A 1 708 ? 3.827 -15.921 30.174 1.00 76.19 708 SER A CA 1
ATOM 5116 C C . SER A 1 708 ? 3.766 -16.712 28.866 1.00 76.19 708 SER A C 1
ATOM 5118 O O . SER A 1 708 ? 3.693 -17.939 28.868 1.00 76.19 708 SER A O 1
ATOM 5120 N N . ASN A 1 709 ? 3.849 -16.017 27.736 1.00 63.22 709 ASN A N 1
ATOM 5121 C CA . ASN A 1 709 ? 3.738 -16.628 26.407 1.00 63.22 709 ASN A CA 1
ATOM 5122 C C . ASN A 1 709 ? 5.123 -16.980 25.824 1.00 63.22 709 ASN A C 1
ATOM 5124 O O . ASN A 1 709 ? 5.231 -17.436 24.686 1.00 63.22 709 ASN A O 1
ATOM 5128 N N . GLY A 1 710 ? 6.192 -16.742 26.595 1.00 55.66 710 GLY A N 1
ATOM 5129 C CA . GLY A 1 710 ? 7.576 -16.784 26.122 1.00 55.66 710 GLY A CA 1
ATOM 5130 C C . GLY A 1 710 ? 7.894 -15.687 25.094 1.00 55.66 710 GLY A C 1
ATOM 5131 O O . GLY A 1 710 ? 7.020 -14.942 24.654 1.00 55.66 710 GLY A O 1
ATOM 5132 N N . ASN A 1 711 ? 9.166 -15.583 24.700 1.00 47.50 711 ASN A N 1
ATOM 5133 C CA . ASN A 1 711 ? 9.591 -14.723 23.591 1.00 47.50 711 ASN A CA 1
ATOM 5134 C C . ASN A 1 711 ? 9.240 -15.417 22.264 1.00 47.50 711 ASN A C 1
ATOM 5136 O O . ASN A 1 711 ? 10.060 -16.160 21.724 1.00 47.50 711 ASN A O 1
ATOM 5140 N N . GLN A 1 712 ? 8.026 -15.232 21.748 1.00 41.59 712 GLN A N 1
ATOM 5141 C CA . GLN A 1 712 ? 7.698 -15.640 20.379 1.00 41.59 712 GLN A CA 1
ATOM 5142 C C . GLN A 1 712 ? 8.018 -14.475 19.415 1.00 41.59 712 GLN A C 1
ATOM 5144 O O . GLN A 1 712 ? 7.497 -13.375 19.612 1.00 41.59 712 GLN A O 1
ATOM 5149 N N . PRO A 1 713 ? 8.876 -14.675 18.394 1.00 39.81 713 PRO A N 1
ATOM 5150 C CA . PRO A 1 713 ? 9.102 -13.681 17.345 1.00 39.81 713 PRO A CA 1
ATOM 5151 C C . PRO A 1 713 ? 7.791 -13.356 16.598 1.00 39.81 713 PRO A C 1
ATOM 5153 O O . PRO A 1 713 ? 6.941 -14.242 16.485 1.00 39.81 713 PRO A O 1
ATOM 5156 N N . PRO A 1 714 ? 7.612 -12.124 16.078 1.00 41.81 714 PRO A N 1
ATOM 5157 C CA . PRO A 1 714 ? 8.660 -11.154 15.754 1.00 41.81 714 PRO A CA 1
ATOM 5158 C C . PRO A 1 714 ? 8.839 -10.008 16.771 1.00 41.81 714 PRO A C 1
ATOM 5160 O O . PRO A 1 714 ? 9.449 -9.001 16.426 1.00 41.81 714 PRO A O 1
ATOM 5163 N N . ASN A 1 715 ? 8.355 -10.118 18.016 1.00 39.34 715 ASN A N 1
ATOM 5164 C CA . ASN A 1 715 ? 8.480 -9.011 18.976 1.00 39.34 715 ASN A CA 1
ATOM 5165 C C . ASN A 1 715 ? 9.850 -8.996 19.696 1.00 39.34 715 ASN A C 1
ATOM 5167 O O . ASN A 1 715 ? 10.181 -9.978 20.366 1.00 39.34 715 ASN A O 1
ATOM 5171 N N . PRO A 1 716 ? 10.662 -7.914 19.612 1.00 35.94 716 PRO A N 1
ATOM 5172 C CA . PRO A 1 716 ? 12.025 -7.922 20.152 1.00 35.94 716 PRO A CA 1
ATOM 5173 C C . PRO A 1 716 ? 12.148 -7.688 21.666 1.00 35.94 716 PRO A C 1
ATOM 5175 O O . PRO A 1 716 ? 13.246 -7.860 22.188 1.00 35.94 716 PRO A O 1
ATOM 5178 N N . VAL A 1 717 ? 11.106 -7.282 22.402 1.00 35.31 717 VAL A N 1
ATOM 5179 C CA . VAL A 1 717 ? 11.235 -6.981 23.843 1.00 35.31 717 VAL A CA 1
ATOM 5180 C C . VAL A 1 717 ? 9.906 -7.203 24.567 1.00 35.31 717 VAL A C 1
ATOM 5182 O O . VAL A 1 717 ? 8.983 -6.422 24.385 1.00 35.31 717 VAL A O 1
ATOM 5185 N N . GLY A 1 718 ? 9.824 -8.227 25.420 1.00 40.50 718 GLY A N 1
ATOM 5186 C CA . GLY A 1 718 ? 8.727 -8.388 26.381 1.00 40.50 718 GLY A CA 1
ATOM 5187 C C . GLY A 1 718 ? 8.183 -9.811 26.450 1.00 40.50 718 GLY A C 1
ATOM 5188 O O . GLY A 1 718 ? 7.873 -10.429 25.435 1.00 40.50 718 GLY A O 1
ATOM 5189 N N . THR A 1 719 ? 8.057 -10.338 27.667 1.00 44.31 719 THR A N 1
ATOM 5190 C CA . THR A 1 719 ? 7.340 -11.594 27.889 1.00 44.31 719 THR A CA 1
ATOM 5191 C C . THR A 1 719 ? 5.857 -11.292 27.715 1.00 44.31 719 THR A C 1
ATOM 5193 O O . THR A 1 719 ? 5.281 -10.640 28.578 1.00 44.31 719 THR A O 1
ATOM 5196 N N . MET A 1 720 ? 5.243 -11.713 26.608 1.00 53.38 720 MET A N 1
ATOM 5197 C CA . MET A 1 720 ? 3.811 -11.465 26.417 1.00 53.38 720 MET A CA 1
ATOM 5198 C C . MET A 1 720 ? 3.005 -12.175 27.509 1.00 53.38 720 MET A C 1
ATOM 5200 O O . MET A 1 720 ? 3.399 -13.253 27.968 1.00 53.38 720 MET A O 1
ATOM 5204 N N . ILE A 1 721 ? 1.893 -11.572 27.920 1.00 59.56 721 ILE A N 1
ATOM 5205 C CA . ILE A 1 721 ? 0.968 -12.151 28.893 1.00 59.56 721 ILE A CA 1
ATOM 5206 C C . ILE A 1 721 ? -0.338 -12.476 28.203 1.00 59.56 721 ILE A C 1
ATOM 5208 O O . ILE A 1 721 ? -0.955 -11.553 27.690 1.00 59.56 721 ILE A O 1
ATOM 5212 N N . SER A 1 722 ? -0.781 -13.729 28.287 1.00 65.75 722 SER A N 1
ATOM 5213 C CA . SER A 1 722 ? -2.142 -14.122 27.917 1.00 65.75 722 SER A CA 1
ATOM 5214 C C . SER A 1 722 ? -3.055 -13.965 29.125 1.00 65.75 722 SER A C 1
ATOM 5216 O O . SER A 1 722 ? -2.814 -14.591 30.163 1.00 65.75 722 SER A O 1
ATOM 5218 N N . ILE A 1 723 ? -4.106 -13.158 28.981 1.00 65.00 723 ILE A N 1
ATOM 5219 C CA . ILE A 1 723 ? -5.216 -13.094 29.936 1.00 65.00 723 ILE A CA 1
ATOM 5220 C C . ILE A 1 723 ? -6.426 -13.800 29.329 1.00 65.00 723 ILE A C 1
ATOM 5222 O O . ILE A 1 723 ? -6.937 -13.361 28.301 1.00 65.00 723 ILE A O 1
ATOM 5226 N N . TYR A 1 724 ? -6.873 -14.885 29.967 1.00 72.19 724 TYR A N 1
ATOM 5227 C CA . TYR A 1 724 ? -7.980 -15.725 29.493 1.00 72.19 724 TYR A CA 1
ATOM 5228 C C . TYR A 1 724 ? -8.898 -16.153 30.647 1.00 72.19 724 TYR A C 1
ATOM 5230 O O . TYR A 1 724 ? -8.427 -16.233 31.790 1.00 72.19 724 TYR A O 1
ATOM 5238 N N . PRO A 1 725 ? -10.190 -16.443 30.388 1.00 63.16 725 PRO A N 1
ATOM 5239 C CA . PRO A 1 725 ? -11.100 -16.957 31.406 1.00 63.16 725 PRO A CA 1
ATOM 5240 C C . PRO A 1 725 ? -10.573 -18.294 31.936 1.00 63.16 725 PRO A C 1
ATOM 5242 O O . PRO A 1 725 ? -10.266 -19.194 31.152 1.00 63.16 725 PRO A O 1
ATOM 5245 N N . ALA A 1 726 ? -10.435 -18.435 33.253 1.00 59.75 726 ALA A N 1
ATOM 5246 C CA . ALA A 1 726 ? -10.017 -19.700 33.841 1.00 59.75 726 ALA A CA 1
ATOM 5247 C C . ALA A 1 726 ? -11.138 -20.738 33.672 1.00 59.75 726 ALA A C 1
ATOM 5249 O O . ALA A 1 726 ? -12.311 -20.429 33.886 1.00 59.75 726 ALA A O 1
ATOM 5250 N N . SER A 1 727 ? -10.757 -21.949 33.257 1.00 56.03 727 SER A N 1
ATOM 5251 C CA . SER A 1 727 ? -11.661 -23.085 33.031 1.00 56.03 727 SER A CA 1
ATOM 5252 C C . SER A 1 727 ? -12.367 -23.559 34.292 1.00 56.03 727 SER A C 1
ATOM 5254 O O . SER A 1 727 ? -11.653 -23.673 35.321 1.00 56.03 727 SER A O 1
#

Foldseek 3Di:
DEEKEQQCPPAQELCQLCRIVVSHRDDLDYEYEYAAPRPHAHEDQDEDANHEYEYYELDAHEHEYHYNEEYEAYHYEDDHPADPHEYEYEYEYEAAYEYQYEYEFAHANYEYEYEYDPPYEYEYAQNYEYEAADNYEYEPAADEYEYNYEYEFLHEYEYDQRYEYHYQYEDEYEVAGEYEYNHAYADNYEYEPLVQHYEYEYAPLVRYRYEYEYEPQLPHFHYKYFYFPFAFDFWWWADDPPDQFWIWIWTQGPVGIGTHIYGYAHNPPRDTDGDPPDTRVQWDWDQDVNGHIMIIGRDLDAAEAEWAQLAAAEDAAQDWDQCLRSCCQRQVGSDFPFPWKKWADDDDDDADPQADFFLDPPWGDKFKAFQVRDGDDDRMDIDPDSRGIIIRHGRGLDDATWMKTWWDDPPPSHTYIYIYGHHHAYNQLAFDDAQQFDLVLLLSSLVSSCVVRPFARRPDSQVSNSQRSCNSSGHGDTPPQADQQQVVHDAFFQKDFQDALQPPHFDLQCLVVDDRSKKKKFFFQPCVVPPPDDTDIHIWHFNAGFDCDDPDDPDPTKTWIFGQQDAHPDGPTTTTHIDIDRRSVGTDRNRMTIMDGDPVSAGEDEAALCQTEARATQYAHEYEHRAVAHEYANHDYQYEYEYALRRQARHEYAHDDANHWYKHFAAALVQWDWDDAPQWIFIDGVNHTSHTYGHNPDDGPFDWDWDFPPPDPPRDDGRIITIGGDD

Secondary structure (DSSP, 8-state):
--EEEE---S-SBTT-GGGEESSSPPPTTSEEEE-TT-SS--EE-SS---SEEEE--SS-EEEEEEE-S---S--EEE---SSS--EEEEEEE-S-EEE-SEEEE--TT-EEEEEE-TT-EEEE-TT-EEEE-TT-EEEEEEEEEEE-SEEEESSEEEE-TTEEEESS-EEEE-TT-EEEE-SEE-TT-EEEESSS--EEEES-GGGB-SEEEEE--TT--EEEEEETT--EEEEEEEEPTT-SSEEEEEEEETTEEEEEEEEEE-TTT-PBPP-SS--GGGEEEEEETTTEEEEEE---S-EEEEEE-SS-EES-TT-EEEHHHHHHHHHSSSS-S-SEEEEE--PPPPPBTTB-SBSSSSP---EEE-TTSPBP-SSEEE-S-GGG-EEE---BSS--EEEEEE-S-TT-SS-EEEEEEE-EE-TTT--S-TTS--HHHHHHHHHHHHHHSTT-BBSS-HHHHHHHHHHHTT-PPPSS---SSGGGS--BBTEEEEEETTSSS--TTGGGG--TT-EEEEEEE-GGGGGGSPEEEEEEEEEEPPPPP-TT------EEEEEEEEE-SSTT-EEEEEEEE-GGGSB-GGG-EEEEE-TT--EEEE--TT--EEE--SS-EEEE--STT-EEE--SS--EEEE-TTTTTT-EESS--TT-EEEESS--TTTEEEEEETTEEEEEETTEEEEEEE-TTSPTT--EEEEE----TT-SS---EEEEE--

InterPro domains:
  IPR011049 Serralysin-like metalloprotease, C-terminal [SSF51120] (603-672)

pLDDT: mean 86.44, std 12.86, range [35.31, 98.56]

Sequence (727 aa):
MAIITWAGATSNDWTTAANWSPPTVPQSSDTALIPPGTSRAPTISALGVSCAMILGKAESGSVTLNVAAAFGATPMMICGKGGTSALDVTLSIQQVCTFSGQIRITAPGSTVTMTAAPDTAFTFAEEAFVLVAPGSTLDLAAGCFNTAGLFEIAGAVSIASDVTVQGNGLLAIENGGQLAISGIVQQGQQIAFADGTGCITLNNPAAFQGTIGFAAVTDVVGGLISLPGLSAQSITLTPQAGSETVFVMTIFGTGGATTLHVNLLDEQELTAMQNPGWTADDFAVINTPGSGTIVTYVPQGTLSLQQSLPIALVAPAGTPVPLSTIFQNAFGTQEPGFYSITLQTRTMPPNTPTDQKYWCSPNVAPVWLDIDGMAITKKTIDVSDISAYSLRTGNNILFPAQFMAQITPPGSPAAATVTYSIWAADPSVVQGTPGTPQPGDVVLAAQAMNATYPGVPNTNLCNWIADCVAAAAGVPMPLPNTLYTPRNNVDGGFWRIAYRGDGKTPYADWGVELLAGDIVRLEWQNQKYGSSGPVVGHTTTILLPPIPPIPPIPFGLKMLVYDNAAEGPVSGDSVIGIHTDAYWLASNPASITIYRLDPKGQYLIYGSPLGEIIQGSIFNNLIIPGGGADIITAGPGKNEIQGTKTQLAAITVTDFHAGDVFNFTDLDPNTAKVGFNAGVLAVLDNGTQVAAIALPGLAAGTSFAVSSNGNQPPNPVGTMISIYPAS

Solvent-accessible surface area (backbone atoms only — not comparable to full-atom values): 35505 Å² total; per-residue (Å²): 116,51,77,30,32,53,55,25,73,74,49,36,52,57,79,45,25,68,20,26,46,65,67,45,57,72,47,58,66,20,31,35,34,36,45,47,73,50,91,28,49,45,29,38,72,60,74,69,53,50,30,31,37,33,48,38,38,79,57,59,42,48,32,53,43,36,33,50,32,41,42,45,70,27,47,35,39,38,40,36,49,92,50,98,46,46,30,40,36,37,41,40,32,70,33,63,28,49,36,41,24,37,41,38,36,70,15,46,57,20,38,35,38,37,36,25,35,86,100,24,37,42,31,33,35,66,70,13,38,35,40,30,30,61,59,12,36,40,32,40,60,32,26,31,36,35,33,39,15,42,34,42,29,28,10,37,37,38,33,28,65,66,18,39,41,32,41,64,14,40,40,34,23,23,85,56,5,37,38,39,36,43,22,36,31,34,63,61,24,36,36,30,19,50,67,18,32,28,38,39,35,36,70,34,55,89,43,46,49,30,35,45,30,39,28,70,52,62,85,45,74,23,38,34,40,35,30,55,86,39,51,61,78,49,66,44,59,42,75,33,89,97,44,69,35,40,26,39,37,38,38,36,28,89,90,51,73,49,63,44,41,31,31,43,16,40,60,88,77,67,42,73,36,68,74,89,75,86,54,46,76,26,42,49,78,46,68,44,92,96,58,14,21,37,39,30,40,35,73,53,54,61,31,70,44,53,36,40,36,68,40,36,47,72,43,55,61,65,43,73,44,47,42,32,56,55,34,33,67,25,38,63,32,60,72,67,89,54,78,42,42,31,42,42,56,75,86,80,77,81,66,48,92,53,37,49,51,42,64,54,86,78,79,33,72,50,43,51,20,41,74,87,66,45,77,60,83,56,60,62,45,77,59,90,52,56,86,43,31,23,39,24,30,24,40,49,51,59,84,58,41,36,36,36,32,29,32,24,64,89,89,43,74,61,26,32,33,39,36,33,35,42,42,55,20,48,65,87,27,52,27,67,53,77,60,60,63,50,45,65,20,34,32,48,8,43,52,33,40,38,71,76,39,65,63,44,35,16,75,61,63,26,54,37,50,40,37,46,26,26,17,16,16,36,43,28,47,35,41,55,62,80,52,54,55,21,85,72,34,52,66,21,35,39,38,33,69,78,41,57,12,66,50,104,73,46,48,72,63,52,58,76,76,52,48,48,31,24,40,37,32,32,33,31,43,48,65,93,56,41,102,77,36,72,78,38,82,42,26,36,28,28,58,33,42,49,54,80,77,64,88,89,61,89,68,68,59,43,27,36,33,40,33,29,81,19,77,37,100,50,93,89,40,33,8,31,30,75,40,73,49,53,61,53,82,38,37,50,38,47,20,27,28,34,35,31,71,36,92,82,37,36,36,32,45,80,50,52,56,71,29,32,55,46,78,29,32,49,30,25,22,35,35,34,56,42,11,58,47,25,40,30,38,46,33,85,29,54,25,37,43,38,32,41,53,74,29,46,23,50,25,32,32,61,57,73,52,86,70,29,31,39,32,31,42,72,43,57,61,92,43,50,46,76,49,51,52,87,30,32,42,38,35,23,52,76,82,40,80,54,26,46,30,36,31,82,68,50,64,74,72,56,49,69,42,82,42,70,64,50,81,57,80,90,62,93,69,51,44,24,26,39,42,30,68,57,132